Protein AF-A0A6P0TY19-F1 (afdb_monomer)

Nearest PDB structures (foldseek):
  8c5v-assembly1_I  TM=3.835E-01  e=1.150E-01  Escherichia coli

Foldseek 3Di:
DPPPCVVQQWDDFFWDDDDDLFAIKGWTWGFDDDPVGGPDIDIDIDGPAQVVQLVVCVVVVWWKWKDWDQFTSHTVDPDDRNDGFDADDAPDAFDWGDDPNFIWRWHWDWGDHPVRTIIIMIITDGCPVVVVVVVVVVVVVVVVVVVVVVVVVVVVVVVVVVVVVVVVLVVLVVVLVVCVVVVNLVRADDLPDPDPSSVVSVVVNVVSVVVVVVVVVVVVVVVVVVVVVVVVVVVVVVVVVVVVVVVVVVVVVVVVVVVVVVVVVVVVVVVLLVVLVVVVVVCVVVCVVFDDPLLSVVLVVLLVLLQVQPDDDDPVRLVVQLVQQLVVCVVLPQPPSNVLSNLSSLSVPNYDPPSLSVLSPDPCSVVSSVNSSSNSVD

Mean predicted aligned error: 18.03 Å

Structure (mmCIF, N/CA/C/O backbone):
data_AF-A0A6P0TY19-F1
#
_entry.id   AF-A0A6P0TY19-F1
#
loop_
_atom_site.group_PDB
_atom_site.id
_atom_site.type_symbol
_atom_site.label_atom_id
_atom_site.label_alt_id
_atom_site.label_comp_id
_atom_site.label_asym_id
_atom_site.label_entity_id
_atom_site.label_seq_id
_atom_site.pdbx_PDB_ins_code
_atom_site.Cartn_x
_atom_site.Cartn_y
_atom_site.Cartn_z
_atom_site.occupancy
_atom_site.B_iso_or_equiv
_atom_site.auth_seq_id
_atom_site.auth_comp_id
_atom_site.auth_asym_id
_atom_site.auth_atom_id
_atom_site.pdbx_PDB_model_num
ATOM 1 N N . MET A 1 1 ? 65.146 12.531 -54.424 1.00 33.34 1 MET A N 1
ATOM 2 C CA . MET A 1 1 ? 65.726 11.256 -54.902 1.00 33.34 1 MET A CA 1
ATOM 3 C C . MET A 1 1 ? 66.379 11.463 -56.278 1.00 33.34 1 MET A C 1
ATOM 5 O O . MET A 1 1 ? 66.016 10.803 -57.234 1.00 33.34 1 MET A O 1
ATOM 9 N N . ILE A 1 2 ? 67.299 12.432 -56.400 1.00 31.00 2 ILE A N 1
ATOM 10 C CA . ILE A 1 2 ? 68.031 12.728 -57.656 1.00 31.00 2 ILE A CA 1
ATOM 11 C C . ILE A 1 2 ? 69.558 12.778 -57.409 1.00 31.00 2 ILE A C 1
ATOM 13 O O . ILE A 1 2 ? 70.346 12.717 -58.341 1.00 31.00 2 ILE A O 1
ATOM 17 N N . ALA A 1 3 ? 70.016 12.766 -56.150 1.00 31.23 3 ALA A N 1
ATOM 18 C CA . ALA A 1 3 ? 71.435 12.931 -55.822 1.00 31.23 3 ALA A CA 1
ATOM 19 C C . ALA A 1 3 ? 72.270 11.629 -55.769 1.00 31.23 3 ALA A C 1
ATOM 21 O O . ALA A 1 3 ? 73.484 11.720 -55.644 1.00 31.23 3 ALA A O 1
ATOM 22 N N . SER A 1 4 ? 71.682 10.429 -55.895 1.00 34.06 4 SER A N 1
ATOM 23 C CA . SER A 1 4 ? 72.450 9.161 -55.893 1.00 34.06 4 SER A CA 1
ATOM 24 C C . SER A 1 4 ? 72.599 8.499 -57.269 1.00 34.06 4 SER A C 1
ATOM 26 O O . SER A 1 4 ? 73.212 7.443 -57.369 1.00 34.06 4 SER A O 1
ATOM 28 N N . ILE A 1 5 ? 72.060 9.097 -58.339 1.00 39.50 5 ILE A N 1
ATOM 29 C CA . ILE A 1 5 ? 72.122 8.526 -59.703 1.00 39.50 5 ILE A CA 1
ATOM 30 C C . ILE A 1 5 ? 73.419 8.948 -60.431 1.00 39.50 5 ILE A C 1
ATOM 32 O O . ILE A 1 5 ? 73.899 8.256 -61.327 1.00 39.50 5 ILE A O 1
ATOM 36 N N . SER A 1 6 ? 74.073 10.016 -59.960 1.00 37.09 6 SER A N 1
ATOM 37 C CA . SER A 1 6 ? 75.289 10.603 -60.547 1.00 37.09 6 SER A CA 1
ATOM 38 C C . SER A 1 6 ? 76.518 9.669 -60.577 1.00 37.09 6 SER A C 1
ATOM 40 O O . SER A 1 6 ? 77.369 9.823 -61.449 1.00 37.09 6 SER A O 1
ATOM 42 N N . GLN A 1 7 ? 76.603 8.645 -59.717 1.00 43.06 7 GLN A N 1
ATOM 43 C CA . GLN A 1 7 ? 77.747 7.713 -59.705 1.00 43.06 7 GLN A CA 1
ATOM 44 C C . GLN A 1 7 ? 77.688 6.587 -60.757 1.00 43.06 7 GLN A C 1
ATOM 46 O O . GLN A 1 7 ? 78.666 5.860 -60.903 1.00 43.06 7 GLN A O 1
ATOM 51 N N . THR A 1 8 ? 76.594 6.444 -61.519 1.00 47.16 8 THR A N 1
ATOM 52 C CA . THR A 1 8 ? 76.423 5.343 -62.503 1.00 47.16 8 THR A CA 1
ATOM 53 C C . THR A 1 8 ? 76.408 5.782 -63.973 1.00 47.16 8 THR A C 1
ATOM 55 O O . THR A 1 8 ? 76.216 4.954 -64.856 1.00 47.16 8 THR A O 1
ATOM 58 N N . GLY A 1 9 ? 76.650 7.066 -64.275 1.00 47.56 9 GLY A N 1
ATOM 59 C CA . GLY A 1 9 ? 76.750 7.556 -65.662 1.00 47.56 9 GLY A CA 1
ATOM 60 C C . GLY A 1 9 ? 75.419 7.679 -66.422 1.00 47.56 9 GLY A C 1
ATOM 61 O O . GLY A 1 9 ? 75.425 7.901 -67.634 1.00 47.56 9 GLY A O 1
ATOM 62 N N . ILE A 1 10 ? 74.286 7.568 -65.723 1.00 51.84 10 ILE A N 1
ATOM 63 C CA . ILE A 1 10 ? 72.950 7.821 -66.272 1.00 51.84 10 ILE A CA 1
ATOM 64 C C . ILE A 1 10 ? 72.644 9.309 -66.080 1.00 51.84 10 ILE A C 1
ATOM 66 O O . ILE A 1 10 ? 72.397 9.764 -64.963 1.00 51.84 10 ILE A O 1
ATOM 70 N N . GLU A 1 11 ? 72.686 10.076 -67.166 1.00 55.44 11 GLU A N 1
ATOM 71 C CA . GLU A 1 11 ? 72.391 11.509 -67.169 1.00 55.44 11 GLU A CA 1
ATOM 72 C C . GLU A 1 11 ? 71.166 11.739 -68.056 1.00 55.44 11 GLU A C 1
ATOM 74 O O . GLU A 1 11 ? 71.243 11.629 -69.272 1.00 55.44 11 GLU A O 1
ATOM 79 N N . ILE A 1 12 ? 70.055 12.111 -67.410 1.00 52.91 12 ILE A N 1
ATOM 80 C CA . ILE A 1 12 ? 68.764 12.518 -67.989 1.00 52.91 12 ILE A CA 1
ATOM 81 C C . ILE A 1 12 ? 67.843 11.339 -68.360 1.00 52.91 12 ILE A C 1
ATOM 83 O O . ILE A 1 12 ? 68.053 10.593 -69.313 1.00 52.91 12 ILE A O 1
ATOM 87 N N . SER A 1 13 ? 66.761 11.206 -67.586 1.00 57.88 13 SER A N 1
ATOM 88 C CA . SER A 1 13 ? 65.555 10.465 -67.975 1.00 57.88 13 SER A CA 1
ATOM 89 C C . SER A 1 13 ? 64.463 11.494 -68.240 1.00 57.88 13 SER A C 1
ATOM 91 O O . SER A 1 13 ? 64.141 12.281 -67.350 1.00 57.88 13 SER A O 1
ATOM 93 N N . GLY A 1 14 ? 63.942 11.527 -69.461 1.00 62.50 14 GLY A N 1
ATOM 94 C CA . GLY A 1 14 ? 62.955 12.510 -69.894 1.00 62.50 14 GLY A CA 1
ATOM 95 C C . GLY A 1 14 ? 61.961 11.890 -70.862 1.00 62.50 14 GLY A C 1
ATOM 96 O O . GLY A 1 14 ? 62.245 10.880 -71.505 1.00 62.50 14 GLY A O 1
ATOM 97 N N . ILE A 1 15 ? 60.773 12.475 -70.949 1.00 65.62 15 ILE A N 1
ATOM 98 C CA . ILE A 1 15 ? 59.807 12.074 -71.967 1.00 65.62 15 ILE A CA 1
ATOM 99 C C . ILE A 1 15 ? 60.193 12.779 -73.268 1.00 65.62 15 ILE A C 1
ATOM 101 O O . ILE A 1 15 ? 60.435 13.984 -73.284 1.00 65.62 15 ILE A O 1
ATOM 105 N N . LEU A 1 16 ? 60.313 11.993 -74.335 1.00 67.69 16 LEU A N 1
ATOM 106 C CA . LEU A 1 16 ? 60.425 12.448 -75.711 1.00 67.69 16 LEU A CA 1
ATOM 107 C C . LEU A 1 16 ? 59.071 12.229 -76.378 1.00 67.69 16 LEU A C 1
ATOM 109 O O . LEU A 1 16 ? 58.579 11.095 -76.462 1.00 67.69 16 LEU A O 1
ATOM 113 N N . LEU A 1 17 ? 58.469 13.311 -76.856 1.00 61.84 17 LEU A N 1
ATOM 114 C CA . LEU A 1 17 ? 57.268 13.236 -77.672 1.00 61.84 17 LEU A CA 1
ATOM 115 C C . LEU A 1 17 ? 57.679 13.028 -79.130 1.00 61.84 17 LEU A C 1
ATOM 117 O O . LEU A 1 17 ? 58.552 13.716 -79.650 1.00 61.84 17 LEU A O 1
ATOM 121 N N . ALA A 1 18 ? 57.065 12.047 -79.785 1.00 61.97 18 ALA A N 1
ATOM 122 C CA . ALA A 1 18 ? 57.305 11.791 -81.196 1.00 61.97 18 ALA A CA 1
ATOM 123 C C . ALA A 1 18 ? 56.467 12.743 -82.069 1.00 61.97 18 ALA A C 1
ATOM 125 O O . ALA A 1 18 ? 55.267 12.930 -81.833 1.00 61.97 18 ALA A O 1
ATOM 126 N N . GLU A 1 19 ? 57.080 13.316 -83.106 1.00 57.00 19 GLU A N 1
ATOM 127 C CA . GLU A 1 19 ? 56.362 14.010 -84.177 1.00 57.00 19 GLU A CA 1
ATOM 128 C C . GLU A 1 19 ? 55.587 12.962 -85.006 1.00 57.00 19 GLU A C 1
ATOM 130 O O . GLU A 1 19 ? 56.155 11.960 -85.431 1.00 57.00 19 GLU A O 1
ATOM 135 N N . ASN A 1 20 ? 54.284 13.180 -85.229 1.00 54.22 20 ASN A N 1
ATOM 136 C CA . ASN A 1 20 ? 53.339 12.319 -85.978 1.00 54.22 20 ASN A CA 1
ATOM 137 C C . ASN A 1 20 ? 52.732 11.097 -85.262 1.00 54.22 20 ASN A C 1
ATOM 139 O O . ASN A 1 20 ? 52.972 9.952 -85.634 1.00 54.22 20 ASN A O 1
ATOM 143 N N . SER A 1 21 ? 51.791 11.345 -84.341 1.00 56.91 21 SER A N 1
ATOM 144 C CA . SER A 1 21 ? 50.815 10.362 -83.807 1.00 56.91 21 SER A CA 1
ATOM 145 C C . SER A 1 21 ? 51.386 9.107 -83.125 1.00 56.91 21 SER A C 1
ATOM 147 O O . SER A 1 21 ? 50.616 8.249 -82.696 1.00 56.91 21 SER A O 1
ATOM 149 N N . ALA A 1 22 ? 52.706 8.991 -83.007 1.00 66.06 22 ALA A N 1
ATOM 150 C CA . ALA A 1 22 ? 53.364 7.909 -82.300 1.00 66.06 22 ALA A CA 1
ATOM 151 C C . ALA A 1 22 ? 53.218 8.085 -80.774 1.00 66.06 22 ALA A C 1
ATOM 153 O O . ALA A 1 22 ? 53.089 9.214 -80.285 1.00 66.06 22 ALA A O 1
ATOM 154 N N . PRO A 1 23 ? 53.194 6.976 -80.012 1.00 70.75 23 PRO A N 1
ATOM 155 C CA . PRO A 1 23 ? 53.046 7.027 -78.564 1.00 70.75 23 PRO A CA 1
ATOM 156 C C . PRO A 1 23 ? 54.210 7.806 -77.928 1.00 70.75 23 PRO A C 1
ATOM 158 O O . PRO A 1 23 ? 55.349 7.673 -78.381 1.00 70.75 23 PRO A O 1
ATOM 161 N N . PRO A 1 24 ? 53.951 8.608 -76.880 1.00 77.00 24 PRO A N 1
ATOM 162 C CA . PRO A 1 24 ? 55.005 9.310 -76.156 1.00 77.00 24 PRO A CA 1
ATOM 163 C C . PRO A 1 24 ? 56.025 8.308 -75.608 1.00 77.00 24 PRO A C 1
ATOM 165 O O . PRO A 1 24 ? 55.641 7.273 -75.075 1.00 77.00 24 PRO A O 1
ATOM 168 N N . THR A 1 25 ? 57.320 8.590 -75.730 1.00 80.12 25 THR A N 1
ATOM 169 C CA . THR A 1 25 ? 58.383 7.658 -75.324 1.00 80.12 25 THR A CA 1
ATOM 170 C C . THR A 1 25 ? 59.125 8.177 -74.104 1.00 80.12 25 THR A C 1
ATOM 172 O O . THR A 1 25 ? 59.618 9.299 -74.099 1.00 80.12 25 THR A O 1
ATOM 175 N N . LEU A 1 26 ? 59.236 7.362 -73.059 1.00 77.81 26 LEU A N 1
ATOM 176 C CA . LEU A 1 26 ? 60.156 7.635 -71.964 1.00 77.81 26 LEU A CA 1
ATOM 177 C C . LEU A 1 26 ? 61.553 7.220 -72.414 1.00 77.81 26 LEU A C 1
ATOM 179 O O . LEU A 1 26 ? 61.800 6.028 -72.593 1.00 77.81 26 LEU A O 1
ATOM 183 N N . ALA A 1 27 ? 62.448 8.186 -72.597 1.00 76.38 27 ALA A N 1
ATOM 184 C CA . ALA A 1 27 ? 63.816 7.938 -73.015 1.00 76.38 27 ALA A CA 1
ATOM 185 C C . ALA A 1 27 ? 64.795 8.147 -71.859 1.00 76.38 27 ALA A C 1
ATOM 187 O O . ALA A 1 27 ? 64.703 9.103 -71.085 1.00 76.38 27 ALA A O 1
ATOM 188 N N . SER A 1 28 ? 65.752 7.235 -71.756 1.00 73.31 28 SER A N 1
ATOM 189 C CA . SER A 1 28 ? 66.886 7.322 -70.851 1.00 73.31 28 SER A CA 1
ATOM 190 C C . SER A 1 28 ? 68.166 7.387 -71.669 1.00 73.31 28 SER A C 1
ATOM 192 O O . SER A 1 28 ? 68.400 6.545 -72.545 1.00 73.31 28 SER A O 1
ATOM 194 N N . PHE A 1 29 ? 68.980 8.397 -71.374 1.00 73.50 29 PHE A N 1
ATOM 195 C CA . PHE A 1 29 ? 70.268 8.615 -72.008 1.00 73.50 29 PHE A CA 1
ATOM 196 C C . PHE A 1 29 ? 71.370 8.127 -71.066 1.00 73.50 29 PHE A C 1
ATOM 198 O O . PHE A 1 29 ? 71.550 8.627 -69.955 1.00 73.50 29 PHE A O 1
ATOM 205 N N . ILE A 1 30 ? 72.114 7.118 -71.507 1.00 77.19 30 ILE A N 1
ATOM 206 C CA . ILE A 1 30 ? 73.221 6.546 -70.745 1.00 77.19 30 ILE A CA 1
ATOM 207 C C . ILE A 1 30 ? 74.512 6.922 -71.461 1.00 77.19 30 ILE A C 1
ATOM 209 O O . ILE A 1 30 ? 74.769 6.484 -72.584 1.00 77.19 30 ILE A O 1
ATOM 213 N N . SER A 1 31 ? 75.322 7.763 -70.821 1.00 71.69 31 SER A N 1
ATOM 214 C CA . SER A 1 31 ? 76.602 8.192 -71.381 1.00 71.69 31 SER A CA 1
ATOM 215 C C . SER A 1 31 ? 77.639 7.086 -71.202 1.00 71.69 31 SER A C 1
ATOM 217 O O . SER A 1 31 ? 77.986 6.728 -70.078 1.00 71.69 31 SER A O 1
ATOM 219 N N . ILE A 1 32 ? 78.175 6.569 -72.306 1.00 75.44 32 ILE A N 1
ATOM 220 C CA . ILE A 1 32 ? 79.251 5.575 -72.298 1.00 75.44 32 ILE A CA 1
ATOM 221 C C . ILE A 1 32 ? 80.578 6.333 -72.184 1.00 75.44 32 ILE A C 1
ATOM 223 O O . ILE A 1 32 ? 80.993 7.024 -73.118 1.00 75.44 32 ILE A O 1
ATOM 227 N N . LYS A 1 33 ? 81.230 6.243 -71.020 1.00 72.31 33 LYS A N 1
ATOM 228 C CA . LYS A 1 33 ? 82.456 6.990 -70.689 1.00 72.31 33 LYS A CA 1
ATOM 229 C C . LYS A 1 33 ? 83.680 6.060 -70.698 1.00 72.31 33 LYS A C 1
ATOM 231 O O . LYS A 1 33 ? 83.613 4.941 -70.200 1.00 72.31 33 LYS A O 1
ATOM 236 N N . SER A 1 34 ? 84.789 6.534 -71.262 1.00 71.00 34 SER A N 1
ATOM 237 C CA . SER A 1 34 ? 86.148 6.008 -71.062 1.00 71.00 34 SER A CA 1
ATOM 238 C C . SER A 1 34 ? 86.860 6.829 -69.977 1.00 71.00 34 SER A C 1
ATOM 240 O O . SER A 1 34 ? 86.354 7.883 -69.588 1.00 71.00 34 SER A O 1
ATOM 242 N N . SER A 1 35 ? 88.037 6.396 -69.510 1.00 69.12 35 SER A N 1
ATOM 243 C CA . SER A 1 35 ? 88.810 7.063 -68.445 1.00 69.12 35 SER A CA 1
ATOM 244 C C . SER A 1 35 ? 89.141 8.534 -68.730 1.00 69.12 35 SER A C 1
ATOM 246 O O . SER A 1 35 ? 89.385 9.281 -67.789 1.00 69.12 35 SER A O 1
ATOM 248 N N . GLU A 1 36 ? 89.105 8.965 -69.997 1.00 69.62 36 GLU A N 1
ATOM 249 C CA . GLU A 1 36 ? 89.448 10.337 -70.404 1.00 69.62 36 GLU A CA 1
ATOM 250 C C . GLU A 1 36 ? 88.376 11.059 -71.252 1.00 69.62 36 GLU A C 1
ATOM 252 O O . GLU A 1 36 ? 88.496 12.262 -71.481 1.00 69.62 36 GLU A O 1
ATOM 257 N N . LYS A 1 37 ? 87.312 10.382 -71.732 1.00 65.06 37 LYS A N 1
ATOM 258 C CA . LYS A 1 37 ? 86.288 11.016 -72.600 1.00 65.06 37 LYS A CA 1
ATOM 259 C C . LYS A 1 37 ? 84.965 10.239 -72.682 1.00 65.06 37 LYS A C 1
ATOM 261 O O . LYS A 1 37 ? 84.946 9.019 -72.551 1.00 65.06 37 LYS A O 1
ATOM 266 N N . ILE A 1 38 ? 83.861 10.932 -72.984 1.00 73.75 38 ILE A N 1
ATOM 267 C CA . ILE A 1 38 ? 82.590 10.319 -7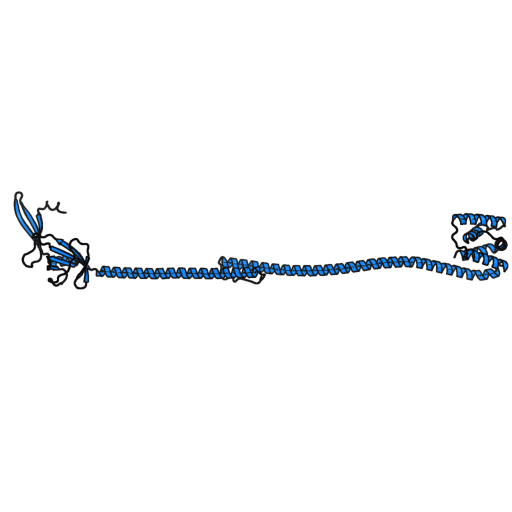3.415 1.00 73.75 38 ILE A CA 1
ATOM 268 C C . ILE A 1 38 ? 82.762 9.755 -74.836 1.00 73.75 38 ILE A C 1
ATOM 270 O O . ILE A 1 38 ? 83.101 10.497 -75.759 1.00 73.75 38 ILE A O 1
ATOM 274 N N . LEU A 1 39 ? 82.546 8.448 -75.003 1.00 75.44 39 LEU A N 1
ATOM 275 C CA . LEU A 1 39 ? 82.669 7.736 -76.281 1.00 75.44 39 LEU A CA 1
ATOM 276 C C . LEU A 1 39 ? 81.369 7.760 -77.097 1.00 75.44 39 LEU A C 1
ATOM 278 O O . LEU A 1 39 ? 81.415 7.713 -78.322 1.00 75.44 39 LEU A O 1
ATOM 282 N N . GLY A 1 40 ? 80.217 7.841 -76.431 1.00 74.31 40 GLY A N 1
ATOM 283 C CA . GLY A 1 40 ? 78.907 7.892 -77.074 1.00 74.31 40 GLY A CA 1
ATOM 284 C C . GLY A 1 40 ? 77.766 7.856 -76.063 1.00 74.31 40 GLY A C 1
ATOM 285 O O . GLY A 1 40 ? 77.998 7.796 -74.854 1.00 74.31 40 GLY A O 1
ATOM 286 N N . THR A 1 41 ? 76.531 7.868 -76.558 1.00 75.94 41 THR A N 1
ATOM 287 C CA . THR A 1 41 ? 75.320 7.818 -75.730 1.00 75.94 41 THR A CA 1
ATOM 288 C C . THR A 1 41 ? 74.445 6.655 -76.177 1.00 75.94 41 THR A C 1
ATOM 290 O O . THR A 1 41 ? 74.077 6.567 -77.346 1.00 75.94 41 THR A O 1
ATOM 293 N N . LEU A 1 42 ? 74.105 5.765 -75.246 1.00 76.44 42 LEU A N 1
ATOM 294 C CA . LEU A 1 42 ? 73.079 4.751 -75.447 1.00 76.44 42 LEU A CA 1
ATOM 295 C C . LEU A 1 42 ? 71.724 5.364 -75.099 1.00 76.44 42 LEU A C 1
ATOM 297 O O . LEU A 1 42 ? 71.509 5.798 -73.968 1.00 76.44 42 LEU A O 1
ATOM 301 N N . ILE A 1 43 ? 70.816 5.386 -76.071 1.00 74.00 43 ILE A N 1
ATOM 302 C CA . ILE A 1 43 ? 69.437 5.823 -75.868 1.00 74.00 43 ILE A CA 1
ATOM 303 C C . ILE A 1 43 ? 68.586 4.570 -75.721 1.00 74.00 43 ILE A C 1
ATOM 305 O O . ILE A 1 43 ? 68.485 3.768 -76.647 1.00 74.00 43 ILE A O 1
ATOM 309 N N . THR A 1 44 ? 67.977 4.398 -74.554 1.00 76.06 44 THR A N 1
ATOM 310 C CA . THR A 1 44 ? 66.938 3.383 -74.348 1.00 76.06 44 THR A CA 1
ATOM 311 C C . THR A 1 44 ? 65.601 4.093 -74.228 1.00 76.06 44 THR A C 1
ATOM 313 O O . THR A 1 44 ? 65.515 5.115 -73.553 1.00 76.06 44 THR A O 1
ATOM 316 N N . ALA A 1 45 ? 64.569 3.599 -74.908 1.00 75.25 45 ALA A N 1
ATOM 317 C CA . ALA A 1 45 ? 63.257 4.230 -74.900 1.00 75.25 45 ALA A CA 1
ATOM 318 C C . ALA A 1 45 ? 62.148 3.195 -74.715 1.00 75.25 45 ALA A C 1
ATOM 320 O O . ALA A 1 45 ? 62.194 2.111 -75.295 1.00 75.25 45 ALA A O 1
ATOM 321 N N . VAL A 1 46 ? 61.142 3.549 -73.918 1.00 81.94 46 VAL A N 1
ATOM 322 C CA . VAL A 1 46 ? 59.924 2.758 -73.726 1.00 81.94 46 VAL A CA 1
ATOM 323 C C . VAL A 1 46 ? 58.735 3.597 -74.172 1.00 81.94 46 VAL A C 1
ATOM 325 O O . VAL A 1 46 ? 58.532 4.703 -73.674 1.00 81.94 46 VAL A O 1
ATOM 328 N N . ALA A 1 47 ? 57.944 3.080 -75.110 1.00 84.12 47 ALA A N 1
ATOM 329 C CA . ALA A 1 47 ? 56.713 3.730 -75.542 1.00 84.12 47 ALA A CA 1
ATOM 330 C C . ALA A 1 47 ? 55.638 3.644 -74.448 1.00 84.12 47 ALA A C 1
ATOM 332 O O . ALA A 1 47 ? 55.344 2.571 -73.926 1.00 84.12 47 ALA A O 1
ATOM 333 N N . ILE A 1 48 ? 55.033 4.782 -74.122 1.00 85.75 48 ILE A N 1
ATOM 334 C CA . ILE A 1 48 ? 53.855 4.900 -73.265 1.00 85.75 48 ILE A CA 1
ATOM 335 C C . ILE A 1 48 ? 52.631 4.734 -74.167 1.00 85.75 48 ILE A C 1
ATOM 337 O O . ILE A 1 48 ? 51.989 5.698 -74.582 1.00 85.75 48 ILE A O 1
ATOM 341 N N . ASP A 1 49 ? 52.359 3.483 -74.523 1.00 87.62 49 ASP A N 1
ATOM 342 C CA . ASP A 1 49 ? 51.243 3.078 -75.370 1.00 87.62 49 ASP A CA 1
ATOM 343 C C . ASP A 1 49 ? 50.146 2.347 -74.572 1.00 87.62 49 ASP A C 1
ATOM 345 O O . ASP A 1 49 ? 50.232 2.151 -73.352 1.00 87.62 49 ASP A O 1
ATOM 349 N N . ASP A 1 50 ? 49.086 1.926 -75.268 1.00 89.94 50 ASP A N 1
ATOM 350 C CA . ASP A 1 50 ? 47.991 1.154 -74.668 1.00 89.94 50 ASP A CA 1
ATOM 351 C C . ASP A 1 50 ? 48.503 -0.145 -74.007 1.00 89.94 50 ASP A C 1
ATOM 353 O O . ASP A 1 50 ? 47.905 -0.626 -73.042 1.00 89.94 50 ASP A O 1
ATOM 357 N N . GLY A 1 51 ? 49.596 -0.730 -74.513 1.00 89.44 51 GLY A N 1
ATOM 358 C CA . GLY A 1 51 ? 50.205 -1.960 -74.009 1.00 89.44 51 GLY A CA 1
ATOM 359 C C . GLY A 1 51 ? 50.879 -1.761 -72.654 1.00 89.44 51 GLY A C 1
ATOM 360 O O . GLY A 1 51 ? 50.559 -2.481 -71.703 1.00 89.44 51 GLY A O 1
ATOM 361 N N . LEU A 1 52 ? 51.743 -0.750 -72.537 1.00 87.88 52 LEU A N 1
ATOM 362 C CA . LEU A 1 52 ? 52.400 -0.394 -71.279 1.00 87.88 52 LEU A CA 1
ATOM 363 C C . LEU A 1 52 ? 51.368 -0.028 -70.208 1.00 87.88 52 LEU A C 1
ATOM 365 O O . LEU A 1 52 ? 51.417 -0.542 -69.089 1.00 87.88 52 LEU A O 1
ATOM 369 N N . LEU A 1 53 ? 50.381 0.810 -70.545 1.00 90.00 53 LEU A N 1
ATOM 370 C CA . LEU A 1 53 ? 49.354 1.193 -69.576 1.00 90.00 53 LEU A CA 1
ATOM 371 C C . LEU A 1 53 ? 48.513 -0.011 -69.120 1.00 90.00 53 LEU A C 1
ATOM 373 O O . LEU A 1 53 ? 48.144 -0.090 -67.947 1.00 90.00 53 LEU A O 1
ATOM 377 N N . LYS A 1 54 ? 48.229 -0.981 -70.003 1.00 90.62 54 LYS A N 1
ATOM 378 C CA . LYS A 1 54 ? 47.538 -2.229 -69.626 1.00 90.62 54 LYS A CA 1
ATOM 379 C C . LYS A 1 54 ? 48.361 -3.075 -68.655 1.00 90.62 54 LYS A C 1
ATOM 381 O O . LYS A 1 54 ? 47.776 -3.624 -67.722 1.00 90.62 54 LYS A O 1
ATOM 386 N N . GLN A 1 55 ? 49.684 -3.148 -68.822 1.00 89.81 55 GLN A N 1
ATOM 387 C CA . GLN A 1 55 ? 50.563 -3.826 -67.859 1.00 89.81 55 GLN A CA 1
ATOM 388 C C . GLN A 1 55 ? 50.496 -3.156 -66.480 1.00 89.81 55 GLN A C 1
ATOM 390 O O . GLN A 1 55 ? 50.300 -3.837 -65.473 1.00 89.81 55 GLN A O 1
ATOM 395 N N . ILE A 1 56 ? 50.553 -1.820 -66.428 1.00 88.31 56 ILE A N 1
ATOM 396 C CA . ILE A 1 56 ? 50.451 -1.068 -65.166 1.00 88.31 56 ILE A CA 1
ATOM 397 C C . ILE A 1 56 ? 49.064 -1.250 -64.529 1.00 88.31 56 ILE A C 1
ATOM 399 O O . ILE A 1 56 ? 48.959 -1.442 -63.314 1.00 88.31 56 ILE A O 1
ATOM 403 N N . ARG A 1 57 ? 47.986 -1.254 -65.323 1.00 89.12 57 ARG A N 1
ATOM 404 C CA . ARG A 1 57 ? 46.634 -1.572 -64.835 1.00 89.12 57 ARG A CA 1
ATOM 405 C C . ARG A 1 57 ? 46.544 -2.986 -64.265 1.00 89.12 57 ARG A C 1
ATOM 407 O O . ARG A 1 57 ? 45.858 -3.167 -63.267 1.00 89.12 57 ARG A O 1
ATOM 414 N N . GLY A 1 58 ? 47.232 -3.968 -64.848 1.00 88.12 58 GLY A N 1
ATOM 415 C CA . GLY A 1 58 ? 47.295 -5.331 -64.307 1.00 88.12 58 GLY A CA 1
ATOM 416 C C . GLY A 1 58 ? 47.873 -5.389 -62.889 1.00 88.12 58 GLY A C 1
ATOM 417 O O . GLY A 1 58 ? 47.418 -6.188 -62.077 1.00 88.12 58 GLY A O 1
ATOM 418 N N . LEU A 1 59 ? 48.818 -4.498 -62.570 1.00 88.81 59 LEU A N 1
ATOM 419 C CA . LEU A 1 59 ? 49.440 -4.401 -61.245 1.00 88.81 59 LEU A CA 1
ATOM 420 C C . LEU A 1 59 ? 48.636 -3.544 -60.257 1.00 88.81 59 LEU A C 1
ATOM 422 O O . LEU A 1 59 ? 48.590 -3.841 -59.068 1.00 88.81 59 LEU A O 1
ATOM 426 N N . THR A 1 60 ? 48.019 -2.462 -60.733 1.00 86.81 60 THR A N 1
ATOM 427 C CA . THR A 1 60 ? 47.400 -1.437 -59.869 1.00 86.81 60 THR A CA 1
ATOM 428 C C . THR A 1 60 ? 45.879 -1.529 -59.794 1.00 86.81 60 THR A C 1
ATOM 430 O O . THR A 1 60 ? 45.268 -0.906 -58.928 1.00 86.81 60 THR A O 1
ATOM 433 N N . SER A 1 61 ? 45.245 -2.263 -60.714 1.00 86.44 61 SER A N 1
ATOM 434 C CA . SER A 1 61 ? 43.795 -2.252 -60.964 1.00 86.44 61 SER A CA 1
ATOM 435 C C . SER A 1 61 ? 43.207 -0.856 -61.233 1.00 86.44 61 SER A C 1
ATOM 437 O O . SER A 1 61 ? 41.988 -0.684 -61.239 1.00 86.44 61 SER A O 1
ATOM 439 N N . MET A 1 62 ? 44.053 0.147 -61.488 1.00 89.94 62 MET A N 1
ATOM 440 C CA . MET A 1 62 ? 43.632 1.503 -61.823 1.00 89.94 62 MET A CA 1
ATOM 441 C C . MET A 1 62 ? 43.460 1.631 -63.328 1.00 89.94 62 MET A C 1
ATOM 443 O O . MET A 1 62 ? 44.234 1.096 -64.123 1.00 89.94 62 MET A O 1
ATOM 447 N N . VAL A 1 63 ? 42.428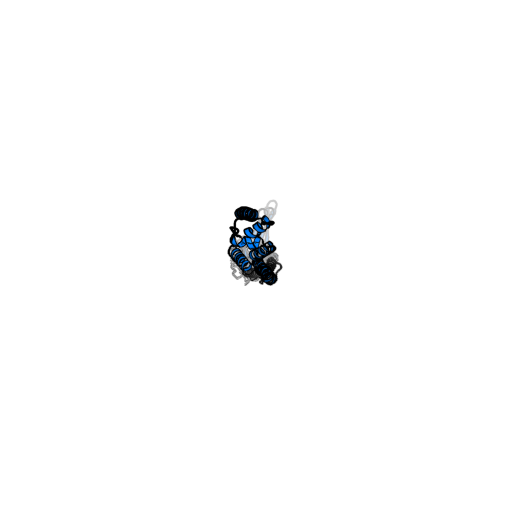 2.359 -63.726 1.00 90.94 63 VAL A N 1
ATOM 448 C CA . VAL A 1 63 ? 42.286 2.784 -65.109 1.00 90.94 63 VAL A CA 1
ATOM 449 C C . VAL A 1 63 ? 43.246 3.950 -65.336 1.00 90.94 63 VAL A C 1
ATOM 451 O O . VAL A 1 63 ? 43.297 4.884 -64.545 1.00 90.94 63 VAL A O 1
ATOM 454 N N . LEU A 1 64 ? 44.019 3.879 -66.411 1.00 91.50 64 LEU A N 1
ATOM 455 C CA . LEU A 1 64 ? 44.984 4.898 -66.813 1.00 91.50 64 LEU A CA 1
ATOM 456 C C . LEU A 1 64 ? 44.606 5.442 -68.186 1.00 91.50 64 LEU A C 1
ATOM 458 O O . LEU A 1 64 ? 44.292 4.655 -69.089 1.00 91.50 64 LEU A O 1
ATOM 462 N N . ILE A 1 65 ? 44.654 6.764 -68.321 1.00 90.69 65 ILE A N 1
ATOM 463 C CA . ILE A 1 65 ? 44.461 7.486 -69.580 1.00 90.69 65 ILE A CA 1
ATOM 464 C C . ILE A 1 65 ? 45.589 8.509 -69.700 1.00 90.69 65 ILE A C 1
ATOM 466 O O . ILE A 1 65 ? 45.675 9.433 -68.895 1.00 90.69 65 ILE A O 1
ATOM 470 N N . ALA A 1 66 ? 46.461 8.328 -70.686 1.00 89.00 66 ALA A N 1
ATOM 471 C CA . ALA A 1 66 ? 47.487 9.288 -71.053 1.00 89.00 66 ALA A CA 1
ATOM 472 C C . ALA A 1 66 ? 46.954 10.208 -72.155 1.00 89.00 66 ALA A C 1
ATOM 474 O O . ALA A 1 66 ? 46.385 9.750 -73.149 1.00 89.00 66 ALA A O 1
ATOM 475 N N . TYR A 1 67 ? 47.127 11.509 -71.971 1.00 86.94 67 TYR A N 1
ATOM 476 C CA . TYR A 1 67 ? 46.656 12.524 -72.898 1.00 86.94 67 TYR A CA 1
ATOM 477 C C . TYR A 1 67 ? 47.616 13.711 -72.945 1.00 86.94 67 TYR A C 1
ATOM 479 O O . TYR A 1 67 ? 48.436 13.928 -72.047 1.00 86.94 67 TYR A O 1
ATOM 487 N N . ARG A 1 68 ? 47.525 14.463 -74.036 1.00 81.25 68 ARG A N 1
ATOM 488 C CA . ARG A 1 68 ? 48.352 15.630 -74.325 1.00 81.25 68 ARG A CA 1
ATOM 489 C C . ARG A 1 68 ? 47.492 16.693 -74.988 1.00 81.25 68 ARG A C 1
ATOM 491 O O . ARG A 1 68 ? 46.809 16.393 -75.969 1.00 81.25 68 ARG A O 1
ATOM 498 N N . GLY A 1 69 ? 47.520 17.911 -74.447 1.00 78.88 69 GLY A N 1
ATOM 499 C CA . GLY A 1 69 ? 46.509 18.917 -74.774 1.00 78.88 69 GLY A CA 1
ATOM 500 C C . GLY A 1 69 ? 45.115 18.306 -74.612 1.00 78.88 69 GLY A C 1
ATOM 501 O O . GLY A 1 69 ? 44.813 17.742 -73.562 1.00 78.88 69 GLY A O 1
ATOM 502 N N . ASP A 1 70 ? 44.348 18.304 -75.698 1.00 76.50 70 ASP A N 1
ATOM 503 C CA . ASP A 1 70 ? 42.982 17.771 -75.752 1.00 76.50 70 ASP A CA 1
ATOM 504 C C . ASP A 1 70 ? 42.879 16.368 -76.383 1.00 76.50 70 ASP A C 1
ATOM 506 O O . ASP A 1 70 ? 41.790 15.905 -76.719 1.00 76.50 70 ASP A O 1
ATOM 510 N N . ARG A 1 71 ? 44.006 15.670 -76.595 1.00 77.88 71 ARG A N 1
ATOM 511 C CA . ARG A 1 71 ? 44.038 14.382 -77.311 1.00 77.88 71 ARG A CA 1
ATOM 512 C C . ARG A 1 71 ? 44.538 13.242 -76.437 1.00 77.88 71 ARG A C 1
ATOM 514 O O . ARG A 1 71 ? 45.598 13.332 -75.821 1.00 77.88 71 ARG A O 1
ATOM 521 N N . VAL A 1 72 ? 43.816 12.124 -76.459 1.00 85.75 72 VAL A N 1
ATOM 522 C CA . VAL A 1 72 ? 44.210 10.882 -75.779 1.00 85.75 72 VAL A CA 1
ATOM 523 C C . VAL A 1 72 ? 45.276 10.163 -76.605 1.00 85.75 72 VAL A C 1
ATOM 525 O O . VAL A 1 72 ? 45.046 9.820 -77.765 1.00 85.75 72 VAL A O 1
ATOM 528 N N . THR A 1 73 ? 46.443 9.923 -76.009 1.00 84.75 73 THR A N 1
ATOM 529 C CA . THR A 1 73 ? 47.586 9.261 -76.658 1.00 84.75 73 THR A CA 1
ATOM 530 C C . THR A 1 73 ? 47.637 7.769 -76.347 1.00 84.75 73 THR A C 1
ATOM 532 O O . THR A 1 73 ? 47.955 6.979 -77.233 1.00 84.75 73 THR A O 1
ATOM 535 N N . ALA A 1 74 ? 47.258 7.370 -75.131 1.00 87.69 74 ALA A N 1
ATOM 536 C CA . ALA A 1 74 ? 47.129 5.972 -74.738 1.00 87.69 74 ALA A CA 1
ATOM 537 C C . ALA A 1 74 ? 46.053 5.795 -73.658 1.00 87.69 74 ALA A C 1
ATOM 539 O O . ALA A 1 74 ? 45.842 6.670 -72.821 1.00 87.69 74 ALA A O 1
ATOM 540 N N . SER A 1 75 ? 45.360 4.660 -73.643 1.00 88.81 75 SER A N 1
ATOM 541 C CA . SER A 1 75 ? 44.301 4.378 -72.677 1.00 88.81 75 SER A CA 1
ATOM 542 C C . SER A 1 75 ? 44.167 2.889 -72.380 1.00 88.81 75 SER A C 1
ATOM 544 O O . SER A 1 75 ? 44.256 2.017 -73.242 1.00 88.81 75 SER A O 1
ATOM 546 N N . THR A 1 76 ? 43.868 2.593 -71.120 1.00 89.31 76 THR A N 1
ATOM 547 C CA . THR A 1 76 ? 43.481 1.243 -70.679 1.00 89.31 76 THR A CA 1
ATOM 548 C C . THR A 1 76 ? 41.994 0.951 -70.858 1.00 89.31 76 THR A C 1
ATOM 550 O O . THR A 1 76 ? 41.570 -0.192 -70.664 1.00 89.31 76 THR A O 1
ATOM 553 N N . LEU A 1 77 ? 41.197 1.965 -71.192 1.00 84.88 77 LEU A N 1
ATOM 554 C CA . LEU A 1 77 ? 39.803 1.828 -71.595 1.00 84.88 77 LEU A CA 1
ATOM 555 C C . LEU A 1 77 ? 39.708 1.884 -73.119 1.00 84.88 77 LEU A C 1
ATOM 557 O O . LEU A 1 77 ? 40.353 2.712 -73.761 1.00 84.88 77 LEU A O 1
ATOM 561 N N . SER A 1 78 ? 38.853 1.036 -73.685 1.00 76.38 78 SER A N 1
ATOM 562 C CA . SER A 1 78 ? 38.452 1.116 -75.088 1.00 76.38 78 SER A CA 1
ATOM 563 C C . SER A 1 78 ? 37.536 2.325 -75.266 1.00 76.38 78 SER A C 1
ATOM 565 O O . SER A 1 78 ? 36.327 2.216 -75.077 1.00 76.38 78 SER A O 1
ATOM 567 N N . LEU A 1 79 ? 38.126 3.485 -75.542 1.00 69.88 79 LEU A N 1
ATOM 568 C CA . LEU A 1 79 ? 37.415 4.748 -75.715 1.00 69.88 79 LEU A CA 1
ATOM 569 C C . LEU A 1 79 ? 37.711 5.341 -77.090 1.00 69.88 79 LEU A C 1
ATOM 571 O O . LEU A 1 79 ? 38.736 5.029 -77.702 1.00 69.88 79 LEU A O 1
ATOM 575 N N . ASP A 1 80 ? 36.827 6.223 -77.545 1.00 68.12 80 ASP A N 1
ATOM 576 C CA . ASP A 1 80 ? 37.096 7.045 -78.715 1.00 68.12 80 ASP A CA 1
ATOM 577 C C . ASP A 1 80 ? 38.198 8.066 -78.377 1.00 68.12 80 ASP A C 1
ATOM 579 O O . ASP A 1 80 ? 38.063 8.851 -77.436 1.00 68.12 80 ASP A O 1
ATOM 583 N N . ARG A 1 81 ? 39.315 8.044 -79.120 1.00 65.69 81 ARG A N 1
ATOM 584 C CA . ARG A 1 81 ? 40.491 8.904 -78.857 1.00 65.69 81 ARG A CA 1
ATOM 585 C C . ARG A 1 81 ? 40.223 10.388 -79.146 1.00 65.69 81 ARG A C 1
ATOM 587 O O . ARG A 1 81 ? 41.075 11.223 -78.843 1.00 65.69 81 ARG A O 1
ATOM 594 N N . TYR A 1 82 ? 39.065 10.697 -79.731 1.00 59.19 82 TYR A N 1
ATOM 595 C CA . TYR A 1 82 ? 38.612 12.048 -80.062 1.00 59.19 82 TYR A CA 1
ATOM 596 C C . TYR A 1 82 ? 37.587 12.615 -79.070 1.00 59.19 82 TYR A C 1
ATOM 598 O O . TYR A 1 82 ? 37.162 13.758 -79.228 1.00 59.19 82 TYR A O 1
ATOM 606 N N . GLN A 1 83 ? 37.177 11.847 -78.055 1.00 66.62 83 GLN A N 1
ATOM 607 C CA . GLN A 1 83 ? 36.216 12.323 -77.067 1.00 66.62 83 GLN A CA 1
ATOM 608 C C . GLN A 1 83 ? 36.907 13.206 -76.018 1.00 66.62 83 GLN A C 1
ATOM 610 O O . GLN A 1 83 ? 37.833 12.773 -75.333 1.00 66.62 83 GLN A O 1
ATOM 615 N N . LEU A 1 84 ? 36.436 14.447 -75.890 1.00 62.31 84 LEU A N 1
ATOM 616 C CA . LEU A 1 84 ? 36.926 15.405 -74.903 1.00 62.31 84 LEU A CA 1
ATOM 617 C C . LEU A 1 84 ? 36.330 15.064 -73.525 1.00 62.31 84 LEU A C 1
ATOM 619 O O . LEU A 1 84 ? 35.120 15.191 -73.332 1.00 62.31 84 LEU A O 1
ATOM 623 N N . TRP A 1 85 ? 37.153 14.614 -72.573 1.00 74.75 85 TRP A N 1
ATOM 624 C CA . TRP A 1 85 ? 36.746 14.477 -71.168 1.00 74.75 85 TRP A CA 1
ATOM 625 C C . TRP A 1 85 ? 37.390 15.567 -70.323 1.00 74.75 85 TRP A C 1
ATOM 627 O O . TRP A 1 85 ? 38.590 15.823 -70.420 1.00 74.75 85 TRP A O 1
ATOM 637 N N . GLU A 1 86 ? 36.594 16.165 -69.444 1.00 82.44 86 GLU A N 1
ATOM 638 C CA . GLU A 1 86 ? 37.070 17.147 -68.477 1.00 82.44 86 GLU A CA 1
ATOM 639 C C . GLU A 1 86 ? 37.782 16.431 -67.325 1.00 82.44 86 GLU A C 1
ATOM 641 O O . GLU A 1 86 ? 37.190 16.039 -66.317 1.00 82.44 86 GLU A O 1
ATOM 646 N N . PHE A 1 87 ? 39.084 16.208 -67.493 1.00 86.88 87 PHE A N 1
ATOM 647 C CA . PHE A 1 87 ? 39.930 15.754 -66.399 1.00 86.88 87 PHE A CA 1
ATOM 648 C C . PHE A 1 87 ? 40.187 16.896 -65.412 1.00 86.88 87 PHE A C 1
ATOM 650 O O . PHE A 1 87 ? 40.330 18.051 -65.824 1.00 86.88 87 PHE A O 1
ATOM 657 N N . PRO A 1 88 ? 40.293 16.598 -64.107 1.00 87.38 88 PRO A N 1
ATOM 658 C CA . PRO A 1 88 ? 40.575 17.629 -63.128 1.00 87.38 88 PRO A CA 1
ATOM 659 C C . PRO A 1 88 ? 41.962 18.237 -63.350 1.00 87.38 88 PRO A C 1
ATOM 661 O O . PRO A 1 88 ? 42.861 17.557 -63.859 1.00 87.38 88 PRO A O 1
ATOM 664 N N . PRO A 1 89 ? 42.181 19.493 -62.927 1.00 86.56 89 PRO A N 1
ATOM 665 C CA . PRO A 1 89 ? 43.488 20.105 -63.037 1.00 86.56 89 PRO A CA 1
ATOM 666 C C . PRO A 1 89 ? 44.563 19.262 -62.326 1.00 86.56 89 PRO A C 1
ATOM 668 O O . PRO A 1 89 ? 44.301 18.671 -61.269 1.00 86.56 89 PRO A O 1
ATOM 671 N N . PRO A 1 90 ? 45.784 19.210 -62.873 1.00 84.00 90 PRO A N 1
ATOM 672 C CA . PRO A 1 90 ? 46.929 18.590 -62.218 1.00 84.00 90 PRO A CA 1
ATOM 673 C C . PRO A 1 90 ? 47.132 19.125 -60.799 1.00 84.00 90 PRO A C 1
ATOM 675 O O . PRO A 1 90 ? 46.835 20.283 -60.510 1.00 84.00 90 PRO A O 1
ATOM 678 N N . ASN A 1 91 ? 47.666 18.285 -59.911 1.00 76.50 91 ASN A N 1
ATOM 679 C CA . ASN A 1 91 ? 47.940 18.625 -58.506 1.00 76.50 91 ASN A CA 1
ATOM 680 C C . ASN A 1 91 ? 46.703 18.965 -57.651 1.00 76.50 91 ASN A C 1
ATOM 682 O O . ASN A 1 91 ? 46.853 19.410 -56.514 1.00 76.50 91 ASN A O 1
ATOM 686 N N . THR A 1 92 ? 45.490 18.698 -58.138 1.00 86.44 92 THR A N 1
ATOM 687 C CA . THR A 1 92 ? 44.276 18.764 -57.313 1.00 86.44 92 THR A CA 1
ATOM 688 C C . THR A 1 92 ? 44.045 17.458 -56.536 1.00 86.44 92 THR A C 1
ATOM 690 O O . THR A 1 92 ? 44.563 16.394 -56.912 1.00 86.44 92 THR A O 1
ATOM 693 N N . PRO A 1 93 ? 43.300 17.500 -55.412 1.00 87.81 93 PRO A N 1
ATOM 694 C CA . PRO A 1 93 ? 42.823 16.292 -54.747 1.00 87.81 93 PRO A CA 1
ATOM 695 C C . PRO A 1 93 ? 42.015 15.404 -55.709 1.00 87.81 93 PRO A C 1
ATOM 697 O O . PRO A 1 93 ? 41.418 15.927 -56.649 1.00 87.81 93 PRO A O 1
ATOM 700 N N . PRO A 1 94 ? 41.953 14.077 -55.483 1.00 89.19 94 PRO A N 1
ATOM 701 C CA . PRO A 1 94 ? 41.126 13.196 -56.298 1.00 89.19 94 PRO A CA 1
ATOM 702 C C . PRO A 1 94 ? 39.680 13.696 -56.361 1.00 89.19 94 PRO A C 1
ATOM 704 O O . PRO A 1 94 ? 39.040 13.879 -55.325 1.00 89.19 94 PRO A O 1
ATOM 707 N N . THR A 1 95 ? 39.166 13.901 -57.567 1.00 90.31 95 THR A N 1
ATOM 708 C CA . THR A 1 95 ? 37.805 14.398 -57.800 1.00 90.31 95 THR A CA 1
ATOM 709 C C . THR A 1 95 ? 36.971 13.350 -58.508 1.00 90.31 95 THR A C 1
ATOM 711 O O . THR A 1 95 ? 37.477 12.458 -59.192 1.00 90.31 95 THR A O 1
ATOM 714 N N . ARG A 1 96 ? 35.662 13.427 -58.292 1.00 90.25 96 ARG A N 1
ATOM 715 C CA . ARG A 1 96 ? 34.711 12.506 -58.894 1.00 90.25 96 ARG A CA 1
ATOM 716 C C . ARG A 1 96 ? 34.412 12.958 -60.322 1.00 90.25 96 ARG A C 1
ATOM 718 O O . ARG A 1 96 ? 33.972 14.084 -60.513 1.00 90.25 96 ARG A O 1
ATOM 725 N N . ILE A 1 97 ? 34.619 12.068 -61.285 1.00 89.12 97 ILE A N 1
ATOM 726 C CA . ILE A 1 97 ? 34.297 12.291 -62.697 1.00 89.12 97 ILE A CA 1
ATOM 727 C C . ILE A 1 97 ? 33.507 11.112 -63.258 1.00 89.12 97 ILE A C 1
ATOM 729 O O . ILE A 1 97 ? 33.566 10.000 -62.725 1.00 89.12 97 ILE A O 1
ATOM 733 N N . GLU A 1 98 ? 32.786 11.346 -64.347 1.00 87.94 98 GLU A N 1
ATOM 734 C CA . GLU A 1 98 ? 32.027 10.319 -65.051 1.00 87.94 98 GLU A CA 1
ATOM 735 C C . GLU A 1 98 ? 32.624 10.086 -66.437 1.00 87.94 98 GLU A C 1
ATOM 737 O O . GLU A 1 98 ? 32.755 11.009 -67.236 1.00 87.94 98 GLU A O 1
ATOM 742 N N . ILE A 1 99 ? 32.999 8.839 -66.721 1.00 85.69 99 ILE A N 1
ATOM 743 C CA . ILE A 1 99 ? 33.515 8.433 -68.030 1.00 85.69 99 ILE A CA 1
ATOM 744 C C . ILE A 1 99 ? 32.745 7.201 -68.478 1.00 85.69 99 ILE A C 1
ATOM 746 O O . ILE A 1 99 ? 32.684 6.200 -67.761 1.00 85.69 99 ILE A O 1
ATOM 750 N N . ALA A 1 100 ? 32.158 7.280 -69.674 1.00 81.44 100 ALA A N 1
ATOM 751 C CA . ALA A 1 100 ? 31.382 6.200 -70.285 1.00 81.44 100 ALA A CA 1
ATOM 752 C C . ALA A 1 100 ? 30.296 5.617 -69.347 1.00 81.44 100 ALA A C 1
ATOM 754 O O . ALA A 1 100 ? 30.154 4.398 -69.228 1.00 81.44 100 ALA A O 1
ATOM 755 N N . GLY A 1 101 ? 29.564 6.488 -68.639 1.00 82.88 101 GLY A N 1
ATOM 756 C CA . GLY A 1 101 ? 28.476 6.102 -67.729 1.00 82.88 101 GLY A CA 1
ATOM 757 C C . GLY A 1 101 ? 28.930 5.458 -66.414 1.00 82.88 101 GLY A C 1
ATOM 758 O O . GLY A 1 101 ? 28.128 4.843 -65.712 1.00 82.88 101 GLY A O 1
ATOM 759 N N . LYS A 1 102 ? 30.228 5.522 -66.090 1.00 86.69 102 LYS A N 1
ATOM 760 C CA . LYS A 1 102 ? 30.793 4.998 -64.843 1.00 86.69 102 LYS A CA 1
ATOM 761 C C . LYS A 1 102 ? 31.484 6.108 -64.068 1.00 86.69 102 LYS A C 1
ATOM 763 O O . LYS A 1 102 ? 32.271 6.877 -64.615 1.00 86.69 102 LYS A O 1
ATOM 768 N N . THR A 1 103 ? 31.232 6.127 -62.767 1.00 89.62 103 THR A N 1
ATOM 769 C CA . THR A 1 103 ? 31.834 7.086 -61.844 1.00 89.62 103 THR A CA 1
ATOM 770 C C . THR A 1 103 ? 33.219 6.622 -61.402 1.00 89.62 103 THR A C 1
ATOM 772 O O . THR A 1 103 ? 33.397 5.498 -60.912 1.00 89.62 103 THR A O 1
ATOM 775 N N . TYR A 1 104 ? 34.197 7.512 -61.515 1.00 90.19 104 TYR A N 1
ATOM 776 C CA . TYR A 1 104 ? 35.573 7.302 -61.089 1.00 90.19 104 TYR A CA 1
ATOM 777 C C . TYR A 1 104 ? 36.028 8.421 -60.155 1.00 90.19 104 TYR A C 1
ATOM 779 O O . TYR A 1 104 ? 35.603 9.566 -60.275 1.00 90.19 104 TYR A O 1
ATOM 787 N N . LEU A 1 105 ? 36.937 8.093 -59.242 1.00 91.75 105 LEU A N 1
ATOM 788 C CA . LEU A 1 105 ? 37.815 9.068 -58.611 1.00 91.75 105 LEU A CA 1
ATOM 789 C C . LEU A 1 105 ? 39.045 9.221 -59.497 1.00 91.75 105 LEU A C 1
ATOM 791 O O . LEU A 1 105 ? 39.774 8.249 -59.704 1.00 91.75 105 LEU A O 1
ATOM 795 N N . SER A 1 106 ? 39.243 10.422 -60.025 1.00 91.81 106 SER A N 1
ATOM 796 C CA . SER A 1 106 ? 40.333 10.753 -60.933 1.00 91.81 106 SER A CA 1
ATOM 797 C C . SER A 1 106 ? 41.355 11.647 -60.255 1.00 91.81 106 SER A C 1
ATOM 799 O O . SER A 1 106 ? 41.004 12.598 -59.554 1.00 91.81 106 SER A O 1
ATOM 801 N N . LYS A 1 107 ? 42.631 11.347 -60.486 1.00 92.81 107 LYS A N 1
ATOM 802 C CA . LYS A 1 107 ? 43.754 12.221 -60.160 1.00 92.81 107 LYS A CA 1
ATOM 803 C C . LYS A 1 107 ? 44.671 12.315 -61.370 1.00 92.81 107 LYS A C 1
ATOM 805 O O . LYS A 1 107 ? 45.090 11.290 -61.903 1.00 92.81 107 LYS A O 1
ATOM 810 N N . VAL A 1 108 ? 45.001 13.536 -61.776 1.00 91.00 108 VAL A N 1
ATOM 811 C CA . VAL A 1 108 ? 45.915 13.784 -62.893 1.00 91.00 108 VAL A CA 1
ATOM 812 C C . VAL A 1 108 ? 47.329 13.985 -62.369 1.00 91.00 108 VAL A C 1
ATOM 814 O O . VAL A 1 108 ? 47.564 14.800 -61.473 1.00 91.00 108 VAL A O 1
ATOM 817 N N . VAL A 1 109 ? 48.264 13.231 -62.943 1.00 88.69 109 VAL A N 1
ATOM 818 C CA . VAL A 1 109 ? 49.703 13.385 -62.732 1.00 88.69 109 VAL A CA 1
ATOM 819 C C . VAL A 1 109 ? 50.311 13.963 -64.003 1.00 88.69 109 VAL A C 1
ATOM 821 O O . VAL A 1 109 ? 50.094 13.437 -65.094 1.00 88.69 109 VAL A O 1
ATOM 824 N N . GLU A 1 110 ? 51.058 15.051 -63.856 1.00 87.62 110 GLU A N 1
ATOM 825 C CA . GLU A 1 110 ? 51.807 15.669 -64.946 1.00 87.62 110 GLU A CA 1
ATOM 826 C C . GLU A 1 110 ? 53.245 15.174 -64.965 1.00 87.62 110 GLU A C 1
ATOM 828 O O . GLU A 1 110 ? 53.922 15.139 -63.936 1.00 87.62 110 GLU A O 1
ATOM 833 N N . PHE A 1 111 ? 53.714 14.836 -66.161 1.00 83.38 111 PHE A N 1
ATOM 834 C CA . PHE A 1 111 ? 55.096 14.496 -66.425 1.00 83.38 111 PHE A CA 1
ATOM 835 C C . PHE A 1 111 ? 55.697 15.558 -67.351 1.00 83.38 111 PHE A C 1
ATOM 837 O O . PHE A 1 111 ? 55.171 15.782 -68.448 1.00 83.38 111 PHE A O 1
ATOM 844 N N . PRO A 1 112 ? 56.778 16.232 -66.928 1.00 77.75 112 PRO A N 1
ATOM 845 C CA . PRO A 1 112 ? 57.462 17.190 -67.779 1.00 77.75 112 PRO A CA 1
ATOM 846 C C . PRO A 1 112 ? 58.096 16.463 -68.968 1.00 77.75 112 PRO A C 1
ATOM 848 O O . PRO A 1 112 ? 58.728 15.416 -68.806 1.00 77.75 112 PRO A O 1
ATOM 851 N N . SER A 1 113 ? 57.927 17.032 -70.157 1.00 71.31 113 SER A N 1
ATOM 852 C CA . SER A 1 113 ? 58.584 16.572 -71.378 1.00 71.31 113 SER A CA 1
ATOM 853 C C . SER A 1 113 ? 59.713 17.518 -71.779 1.00 71.31 113 SER A C 1
ATOM 855 O O . SER A 1 113 ? 59.776 18.664 -71.325 1.00 71.31 113 SER A O 1
ATOM 857 N N . LEU A 1 114 ? 60.611 17.034 -72.636 1.00 69.56 114 LEU A N 1
ATOM 858 C CA . LEU A 1 114 ? 61.764 17.786 -73.139 1.00 69.56 114 LEU A CA 1
ATOM 859 C C . LEU A 1 114 ? 61.382 18.894 -74.147 1.00 69.56 114 LEU A C 1
ATOM 861 O O . LEU A 1 114 ? 62.183 19.792 -74.389 1.00 69.56 114 LEU A O 1
ATOM 865 N N . ASP A 1 115 ? 60.165 18.866 -74.690 1.00 65.12 115 ASP A N 1
ATOM 866 C CA . ASP A 1 115 ? 59.628 19.743 -75.743 1.00 65.12 115 ASP A CA 1
ATOM 867 C C . ASP A 1 115 ? 58.563 20.749 -75.247 1.00 65.12 115 ASP A C 1
ATOM 869 O O . ASP A 1 115 ? 57.732 21.213 -76.017 1.00 65.12 115 ASP A O 1
ATOM 873 N N . GLN A 1 116 ? 58.592 21.117 -73.959 1.00 63.88 116 GLN A N 1
ATOM 874 C CA . GLN A 1 116 ? 57.670 22.060 -73.285 1.00 63.88 116 GLN A CA 1
ATOM 875 C C . GLN A 1 116 ? 56.198 21.613 -73.149 1.00 63.88 116 GLN A C 1
ATOM 877 O O . GLN A 1 116 ? 55.507 22.122 -72.265 1.00 63.88 116 GLN A O 1
ATOM 882 N N . GLU A 1 117 ? 55.707 20.644 -73.926 1.00 71.75 117 GLU A N 1
ATOM 883 C CA . GLU A 1 117 ? 54.377 20.050 -73.724 1.00 71.75 117 GLU A CA 1
ATOM 884 C C . GLU A 1 117 ? 54.394 19.001 -72.601 1.00 71.75 117 GLU A C 1
ATOM 886 O O . GLU A 1 117 ? 55.201 18.080 -72.607 1.00 71.75 117 GLU A O 1
ATOM 891 N N . THR A 1 118 ? 53.493 19.077 -71.619 1.00 81.44 118 THR A N 1
ATOM 892 C CA . THR A 1 118 ? 53.447 18.073 -70.541 1.00 81.44 118 THR A CA 1
ATOM 893 C C . THR A 1 118 ? 52.599 16.866 -70.934 1.00 81.44 118 THR A C 1
ATOM 895 O O . THR A 1 118 ? 51.473 16.998 -71.423 1.00 81.44 118 THR A O 1
ATOM 898 N N . LEU A 1 119 ? 53.116 15.660 -70.681 1.00 85.56 119 LEU A N 1
ATOM 899 C CA . LEU A 1 119 ? 52.303 14.450 -70.744 1.00 85.56 119 LEU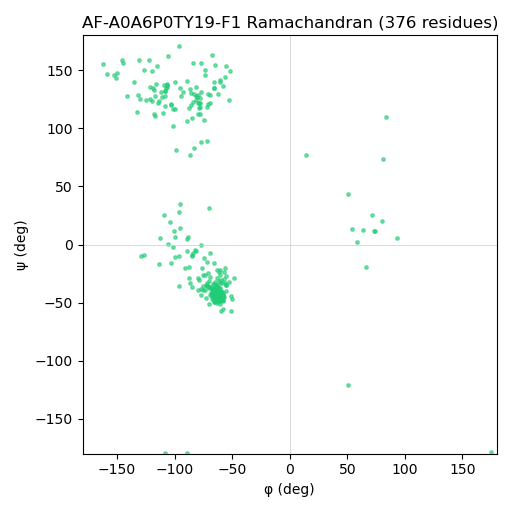 A CA 1
ATOM 900 C C . LEU A 1 119 ? 51.468 14.369 -69.468 1.00 85.56 119 LEU A C 1
ATOM 902 O O . LEU A 1 119 ? 52.012 14.385 -68.363 1.00 85.56 119 LEU A O 1
ATOM 906 N N . LYS A 1 120 ? 50.150 14.238 -69.608 1.00 89.50 120 LYS A N 1
ATOM 907 C CA . LYS A 1 120 ? 49.241 14.101 -68.469 1.00 89.50 120 LYS A CA 1
ATOM 908 C C . LYS A 1 120 ? 48.717 12.678 -68.416 1.00 89.50 120 LYS A C 1
ATOM 910 O O . LYS A 1 120 ? 48.278 12.136 -69.427 1.00 89.50 120 LYS A O 1
ATOM 915 N N . ILE A 1 121 ? 48.758 12.065 -67.238 1.00 89.94 121 ILE A N 1
ATOM 916 C CA . ILE A 1 121 ? 48.171 10.746 -67.004 1.00 89.94 121 ILE A CA 1
ATOM 917 C C . ILE A 1 121 ? 47.072 10.896 -65.960 1.00 89.94 121 ILE A C 1
ATOM 919 O O . ILE A 1 121 ? 47.340 11.177 -64.791 1.00 89.94 121 ILE A O 1
ATOM 923 N N . ALA A 1 122 ? 45.828 10.697 -66.386 1.00 90.94 122 ALA A N 1
ATOM 924 C CA . ALA A 1 122 ? 44.699 10.552 -65.487 1.00 90.94 122 ALA A CA 1
ATOM 925 C C . ALA A 1 122 ? 44.689 9.127 -64.924 1.00 90.94 122 ALA A C 1
ATOM 927 O O . ALA A 1 122 ? 44.637 8.141 -65.665 1.00 90.94 122 ALA A O 1
ATOM 928 N N . VAL A 1 123 ? 44.743 9.035 -63.600 1.00 92.56 123 VAL A N 1
ATOM 929 C CA . VAL A 1 123 ? 44.640 7.794 -62.837 1.00 92.56 123 VAL A CA 1
ATOM 930 C C . VAL A 1 123 ? 43.243 7.719 -62.245 1.00 92.56 123 VAL A C 1
ATOM 932 O O . VAL A 1 123 ? 42.840 8.596 -61.483 1.00 92.56 123 VAL A O 1
ATOM 935 N N . LEU A 1 124 ? 42.506 6.671 -62.593 1.00 91.00 124 LEU A N 1
ATOM 936 C CA . LEU A 1 124 ? 41.092 6.518 -62.291 1.00 91.00 124 LEU A CA 1
ATOM 937 C C . LEU A 1 124 ? 40.838 5.259 -61.464 1.00 91.00 124 LEU A C 1
ATOM 939 O O . LEU A 1 124 ? 41.161 4.140 -61.871 1.00 91.00 124 LEU A O 1
ATOM 943 N N . LYS A 1 125 ? 40.190 5.435 -60.313 1.00 91.06 125 LYS A N 1
ATOM 944 C CA . LYS A 1 125 ? 39.708 4.344 -59.459 1.00 91.06 125 LYS A CA 1
ATOM 945 C C . LYS A 1 125 ? 38.183 4.318 -59.478 1.00 91.06 125 LYS A C 1
ATOM 947 O O . LYS A 1 125 ? 37.559 5.361 -59.318 1.00 91.06 125 LYS A O 1
ATOM 952 N N . SER A 1 126 ? 37.568 3.153 -59.689 1.00 89.12 126 SER A N 1
ATOM 953 C CA . SER A 1 126 ? 36.101 3.061 -59.733 1.00 89.12 126 SER A CA 1
ATOM 954 C C . SER A 1 126 ? 35.485 3.464 -58.391 1.00 89.12 126 SER A C 1
ATOM 956 O O . SER A 1 126 ? 35.874 2.939 -57.349 1.00 89.12 126 SER A O 1
ATOM 958 N N . ALA A 1 127 ? 34.503 4.368 -58.419 1.00 88.19 127 ALA A N 1
ATOM 959 C CA . ALA A 1 127 ? 33.758 4.778 -57.229 1.00 88.19 127 ALA A CA 1
ATOM 960 C C . ALA A 1 127 ? 32.595 3.819 -56.892 1.00 88.19 127 ALA A C 1
ATOM 962 O O . ALA A 1 127 ? 31.973 3.940 -55.837 1.00 88.19 127 ALA A O 1
ATOM 963 N N . ALA A 1 128 ? 32.300 2.843 -57.759 1.00 84.62 128 ALA A N 1
ATOM 964 C CA . ALA A 1 128 ? 31.160 1.941 -57.595 1.00 84.62 128 ALA A CA 1
ATOM 965 C C . ALA A 1 128 ? 31.285 1.036 -56.357 1.00 84.62 128 ALA A C 1
ATOM 967 O O . ALA A 1 128 ? 30.292 0.756 -55.687 1.00 84.62 128 ALA A O 1
ATOM 968 N N . GLU A 1 129 ? 32.498 0.581 -56.033 1.00 80.56 129 GLU A N 1
ATOM 969 C CA . GLU A 1 129 ? 32.754 -0.224 -54.830 1.00 80.56 129 GLU A CA 1
ATOM 970 C C . GLU A 1 129 ? 32.559 0.602 -53.557 1.00 80.56 129 GLU A C 1
ATOM 972 O O . GLU A 1 129 ? 31.905 0.149 -52.617 1.00 80.56 129 GLU A O 1
ATOM 977 N N . THR A 1 130 ? 33.044 1.848 -53.556 1.00 83.94 130 THR A N 1
ATOM 978 C CA . THR A 1 130 ? 32.890 2.764 -52.420 1.00 83.94 130 THR A CA 1
ATOM 979 C C . THR A 1 130 ? 31.434 3.169 -52.197 1.00 83.94 130 THR A C 1
ATOM 981 O O . THR A 1 130 ? 30.981 3.185 -51.058 1.00 83.94 130 THR A O 1
ATOM 984 N N . GLU A 1 131 ? 30.661 3.408 -53.262 1.00 85.88 131 GLU A N 1
ATOM 985 C CA . GLU A 1 131 ? 29.232 3.735 -53.149 1.00 85.88 131 GLU A CA 1
ATOM 986 C C . GLU A 1 131 ? 28.396 2.564 -52.624 1.00 85.88 131 GLU A C 1
ATOM 988 O O . GLU A 1 131 ? 27.463 2.756 -51.842 1.00 85.88 131 GLU A O 1
ATOM 993 N N . LYS A 1 132 ? 28.711 1.333 -53.048 1.00 87.44 132 LYS A N 1
ATOM 994 C CA . LYS A 1 132 ? 28.047 0.132 -52.525 1.00 87.44 132 LYS A CA 1
ATOM 995 C C . LYS A 1 132 ? 28.330 -0.041 -51.035 1.00 87.44 132 LYS A C 1
ATOM 997 O O . LYS A 1 132 ? 27.390 -0.282 -50.279 1.00 87.44 132 LYS A O 1
ATOM 1002 N N . ALA A 1 133 ? 29.589 0.117 -50.624 1.00 87.38 133 ALA A N 1
ATOM 1003 C CA . ALA A 1 133 ? 29.988 0.030 -49.223 1.00 87.38 133 ALA A CA 1
ATOM 1004 C C . ALA A 1 133 ? 29.297 1.104 -48.365 1.00 87.38 133 ALA A C 1
ATOM 1006 O O . ALA A 1 133 ? 28.770 0.792 -47.300 1.00 87.38 133 ALA A O 1
ATOM 1007 N N . GLU A 1 134 ? 29.214 2.345 -48.853 1.00 90.00 134 GLU A N 1
ATOM 1008 C CA . GLU A 1 134 ? 28.516 3.436 -48.165 1.00 90.00 134 GLU A CA 1
ATOM 1009 C C . GLU A 1 134 ? 27.019 3.138 -47.978 1.00 90.00 134 GLU A C 1
ATOM 1011 O O . GLU A 1 134 ? 26.486 3.272 -46.874 1.00 90.00 134 GLU A O 1
ATOM 1016 N N . LYS A 1 135 ? 26.335 2.665 -49.029 1.00 90.88 135 LYS A N 1
ATOM 1017 C CA . LYS A 1 135 ? 24.914 2.282 -48.944 1.00 90.88 135 LYS A CA 1
ATOM 1018 C C . LYS A 1 135 ? 24.683 1.138 -47.957 1.00 90.88 135 LYS A C 1
ATOM 1020 O O . LYS A 1 135 ? 23.714 1.180 -47.199 1.00 90.88 135 LYS A O 1
ATOM 1025 N N . GLN A 1 136 ? 25.558 0.131 -47.951 1.00 93.38 136 GLN A N 1
ATOM 1026 C CA . GLN A 1 136 ? 25.488 -0.977 -46.994 1.00 93.38 136 GLN A CA 1
ATOM 1027 C C . GLN A 1 136 ? 25.700 -0.497 -45.556 1.00 93.38 136 GLN A C 1
ATOM 1029 O O . GLN A 1 136 ? 24.943 -0.888 -44.670 1.00 93.38 136 GLN A O 1
ATOM 1034 N N . LEU A 1 137 ? 26.668 0.393 -45.327 1.00 95.56 137 LEU A N 1
ATOM 1035 C CA . LEU A 1 137 ? 26.922 0.970 -44.010 1.00 95.56 137 LEU A CA 1
ATOM 1036 C C . LEU A 1 137 ? 25.692 1.722 -43.491 1.00 95.56 137 LEU A C 1
ATOM 1038 O O . LEU A 1 137 ? 25.246 1.474 -42.373 1.00 95.56 137 LEU A O 1
ATOM 1042 N N . TRP A 1 138 ? 25.079 2.573 -44.317 1.00 95.25 138 TRP A N 1
ATOM 1043 C CA . TRP A 1 138 ? 23.860 3.289 -43.933 1.00 95.25 138 TRP A CA 1
ATOM 1044 C C . TRP A 1 138 ? 22.665 2.369 -43.673 1.00 95.25 138 TRP A C 1
ATOM 1046 O O . TRP A 1 138 ? 21.861 2.656 -42.784 1.00 95.25 138 TRP A O 1
ATOM 1056 N N . LEU A 1 139 ? 22.536 1.266 -44.416 1.00 95.75 139 LEU A N 1
ATOM 1057 C CA . LEU A 1 139 ? 21.516 0.250 -44.146 1.00 95.75 139 LEU A CA 1
ATOM 1058 C C . LEU A 1 139 ? 21.714 -0.354 -42.748 1.00 95.75 139 LEU A C 1
ATOM 1060 O O . LEU A 1 139 ? 20.772 -0.404 -41.960 1.00 95.75 139 LEU A O 1
ATOM 1064 N N . ILE A 1 140 ? 22.947 -0.750 -42.423 1.00 95.81 140 ILE A N 1
ATOM 1065 C CA . ILE A 1 140 ? 23.307 -1.331 -41.126 1.00 95.81 140 ILE A CA 1
ATOM 1066 C C . ILE A 1 140 ? 23.033 -0.335 -39.989 1.00 95.81 140 ILE A C 1
ATOM 1068 O O . ILE A 1 140 ? 22.397 -0.699 -39.000 1.00 95.81 140 ILE A O 1
ATOM 1072 N N . VAL A 1 141 ? 23.431 0.932 -40.145 1.00 97.31 141 VAL A N 1
ATOM 1073 C CA . VAL A 1 141 ? 23.176 1.996 -39.155 1.00 97.31 141 VAL A CA 1
ATOM 1074 C C . VAL A 1 141 ? 21.677 2.175 -38.897 1.00 97.31 141 VAL A C 1
ATOM 1076 O O . VAL A 1 141 ? 21.261 2.259 -37.742 1.00 97.31 141 VAL A O 1
ATOM 1079 N N . LYS A 1 142 ? 20.841 2.174 -39.945 1.00 97.00 142 LYS A N 1
ATOM 1080 C CA . LYS A 1 142 ? 19.377 2.260 -39.794 1.00 97.00 142 LYS A CA 1
ATOM 1081 C C . LYS A 1 142 ? 18.804 1.050 -39.057 1.00 97.00 142 LYS A C 1
ATOM 1083 O O . LYS A 1 142 ? 17.968 1.230 -38.176 1.00 97.00 142 LYS A O 1
ATOM 1088 N N . CYS A 1 143 ? 19.266 -0.160 -39.377 1.00 96.81 143 CYS A N 1
ATOM 1089 C CA . CYS A 1 143 ? 18.837 -1.376 -38.684 1.00 96.81 143 CYS A CA 1
ATOM 1090 C C . CYS A 1 143 ? 19.183 -1.329 -37.190 1.00 96.81 143 CYS A C 1
ATOM 1092 O O . CYS A 1 143 ? 18.320 -1.609 -36.360 1.00 96.81 143 CYS A O 1
ATOM 1094 N N . PHE A 1 144 ? 20.404 -0.915 -36.836 1.00 97.31 144 PHE A N 1
ATOM 1095 C CA . PHE A 1 144 ? 20.795 -0.747 -35.434 1.00 97.31 144 PHE A CA 1
ATOM 1096 C C . PHE A 1 144 ? 19.985 0.340 -34.726 1.00 97.31 144 PHE A C 1
ATOM 1098 O O . PHE A 1 144 ? 19.567 0.136 -33.588 1.00 97.31 144 PHE A O 1
ATOM 1105 N N . GLY A 1 145 ? 19.708 1.462 -35.397 1.00 97.19 145 GLY A N 1
ATOM 1106 C CA . GLY A 1 145 ? 18.858 2.522 -34.852 1.00 97.19 145 GLY A CA 1
ATOM 1107 C C . GLY A 1 145 ? 17.432 2.046 -34.560 1.00 97.19 145 GLY A C 1
ATOM 1108 O O . GLY A 1 145 ? 16.907 2.308 -33.479 1.00 97.19 145 GLY A O 1
ATOM 1109 N N . LEU A 1 146 ? 16.823 1.291 -35.481 1.00 97.81 146 LEU A N 1
ATOM 1110 C CA . LEU A 1 146 ? 15.489 0.708 -35.290 1.00 97.81 146 LEU A CA 1
ATOM 1111 C C . LEU A 1 146 ? 15.468 -0.322 -34.158 1.00 97.81 146 LEU A C 1
ATOM 1113 O O . LEU A 1 146 ? 14.567 -0.292 -33.322 1.00 97.81 146 LEU A O 1
ATOM 1117 N N . LEU A 1 147 ? 16.471 -1.203 -34.105 1.00 97.56 147 LEU A N 1
ATOM 1118 C CA . LEU A 1 147 ? 16.607 -2.190 -33.036 1.00 97.56 147 LEU A CA 1
ATOM 1119 C C . LEU A 1 147 ? 16.750 -1.505 -31.670 1.00 97.56 147 LEU A C 1
ATOM 1121 O O . LEU A 1 147 ? 16.041 -1.854 -30.727 1.00 97.56 147 LEU A O 1
ATOM 1125 N N . GLY A 1 148 ? 17.619 -0.496 -31.576 1.00 97.31 148 GLY A N 1
ATOM 1126 C CA . GLY A 1 148 ? 17.804 0.295 -30.361 1.00 97.31 148 GLY A CA 1
ATOM 1127 C C . GLY A 1 148 ? 16.526 1.018 -29.936 1.00 97.31 148 GLY A C 1
ATOM 1128 O O . GLY A 1 148 ? 16.160 0.975 -28.764 1.00 97.31 148 GLY A O 1
ATOM 1129 N N . GLY A 1 149 ? 15.798 1.611 -30.887 1.00 97.94 149 GLY A N 1
ATOM 1130 C CA . GLY A 1 149 ? 14.513 2.263 -30.630 1.00 97.94 149 GLY A CA 1
ATOM 1131 C C . GLY A 1 149 ? 13.444 1.302 -30.102 1.00 97.94 149 GLY A C 1
ATOM 1132 O O . GLY A 1 149 ? 12.742 1.634 -29.149 1.00 97.94 149 GLY A O 1
ATOM 1133 N N . LEU A 1 150 ? 13.354 0.091 -30.663 1.00 97.81 150 LEU A N 1
ATOM 1134 C CA . LEU A 1 150 ? 12.442 -0.959 -30.192 1.00 97.81 150 LEU A CA 1
ATOM 1135 C C . LEU A 1 150 ? 12.766 -1.408 -28.764 1.00 97.81 150 LEU A C 1
ATOM 1137 O O . LEU A 1 150 ? 11.863 -1.509 -27.934 1.00 97.81 150 LEU A O 1
ATOM 1141 N N . LEU A 1 151 ? 14.047 -1.637 -28.461 1.00 97.69 151 LEU A N 1
ATOM 1142 C CA . LEU A 1 151 ? 14.482 -1.995 -27.110 1.00 97.69 151 LEU A CA 1
ATOM 1143 C C . LEU A 1 151 ? 14.169 -0.876 -26.111 1.00 97.69 151 LEU A C 1
ATOM 1145 O O . LEU A 1 151 ? 13.621 -1.138 -25.041 1.00 97.69 151 LEU A O 1
ATOM 1149 N N . PHE A 1 152 ? 14.445 0.375 -26.482 1.00 97.88 152 PHE A N 1
ATOM 1150 C CA . PHE A 1 152 ? 14.166 1.536 -25.642 1.00 97.88 152 PHE A CA 1
ATOM 1151 C C . PHE A 1 152 ? 12.665 1.705 -25.366 1.00 97.88 152 PHE A C 1
ATOM 1153 O O . PHE A 1 152 ? 12.259 1.883 -24.216 1.00 97.88 152 PHE A O 1
ATOM 1160 N N . ALA A 1 153 ? 11.823 1.564 -26.393 1.00 97.69 153 ALA A N 1
ATOM 1161 C CA . ALA A 1 153 ? 10.371 1.576 -26.235 1.00 97.69 153 ALA A CA 1
ATOM 1162 C C . ALA A 1 153 ? 9.890 0.442 -25.314 1.00 97.69 153 ALA A C 1
ATOM 1164 O O . ALA A 1 153 ? 9.032 0.664 -24.459 1.00 97.69 153 ALA A O 1
ATOM 1165 N N . GLY A 1 154 ? 10.478 -0.753 -25.433 1.00 97.81 154 GLY A N 1
ATOM 1166 C CA . GLY A 1 154 ? 10.194 -1.885 -24.552 1.00 97.81 154 GLY A CA 1
ATOM 1167 C C . GLY A 1 154 ? 10.463 -1.572 -23.077 1.00 97.81 154 GLY A C 1
ATOM 1168 O O . GLY A 1 154 ? 9.608 -1.838 -22.231 1.00 97.81 154 GLY A O 1
ATOM 1169 N N . VAL A 1 155 ? 11.603 -0.942 -22.773 1.00 97.94 155 VAL A N 1
ATOM 1170 C CA . VAL A 1 155 ? 11.959 -0.521 -21.406 1.00 97.94 155 VAL A CA 1
ATOM 1171 C C . VAL A 1 155 ? 10.969 0.515 -20.867 1.00 97.94 155 VAL A C 1
ATOM 1173 O O . VAL A 1 155 ? 10.503 0.375 -19.736 1.00 97.94 155 VAL A O 1
ATOM 1176 N N . ILE A 1 156 ? 10.584 1.511 -21.673 1.00 97.81 156 ILE A N 1
ATOM 1177 C CA . ILE A 1 156 ? 9.597 2.527 -21.269 1.00 97.81 156 ILE A CA 1
ATOM 1178 C C . ILE A 1 156 ? 8.242 1.883 -20.955 1.00 97.81 156 ILE A C 1
ATOM 1180 O O . ILE A 1 156 ? 7.647 2.170 -19.916 1.00 97.81 156 ILE A O 1
ATOM 1184 N N . ILE A 1 157 ? 7.755 0.992 -21.824 1.00 97.75 157 ILE A N 1
ATOM 1185 C CA . ILE A 1 157 ? 6.465 0.312 -21.639 1.00 97.75 157 ILE A CA 1
ATOM 1186 C C . ILE A 1 157 ? 6.490 -0.567 -20.383 1.00 97.75 157 ILE A C 1
ATOM 1188 O O . ILE A 1 157 ? 5.524 -0.577 -19.615 1.00 97.75 157 ILE A O 1
ATOM 1192 N N . ALA A 1 158 ? 7.586 -1.296 -20.157 1.00 97.00 158 ALA A N 1
ATOM 1193 C CA . ALA A 1 158 ? 7.764 -2.109 -18.960 1.00 97.00 158 ALA A CA 1
ATOM 1194 C C . ALA A 1 158 ? 7.760 -1.243 -17.691 1.00 97.00 158 ALA A C 1
ATOM 1196 O O . ALA A 1 158 ? 7.007 -1.536 -16.761 1.00 97.00 158 ALA A O 1
ATOM 1197 N N . GLY A 1 159 ? 8.518 -0.141 -17.685 1.00 96.50 159 GLY A N 1
ATOM 1198 C CA . GLY A 1 159 ? 8.551 0.814 -16.576 1.00 96.50 159 GLY A CA 1
ATOM 1199 C C . GLY A 1 159 ? 7.169 1.390 -16.268 1.00 96.50 159 GLY A C 1
ATOM 1200 O O . GLY A 1 159 ? 6.706 1.315 -15.132 1.00 96.50 159 GLY A O 1
ATOM 1201 N N . PHE A 1 160 ? 6.451 1.859 -17.293 1.00 97.12 160 PHE A N 1
ATOM 1202 C CA . PHE A 1 160 ? 5.098 2.395 -17.137 1.00 97.12 160 PHE A CA 1
ATOM 1203 C C . PHE A 1 160 ? 4.122 1.366 -16.544 1.00 97.12 160 PHE A C 1
ATOM 1205 O O . PHE A 1 160 ? 3.340 1.693 -15.648 1.00 97.12 160 PHE A O 1
ATOM 1212 N N . ARG A 1 161 ? 4.196 0.098 -16.979 1.00 95.81 161 ARG A N 1
ATOM 1213 C CA . ARG A 1 161 ? 3.383 -0.986 -16.403 1.00 95.81 161 ARG A CA 1
ATOM 1214 C C . ARG A 1 161 ? 3.695 -1.249 -14.933 1.00 95.81 161 ARG A C 1
ATOM 1216 O O . ARG A 1 161 ? 2.761 -1.473 -14.164 1.00 95.81 161 ARG A O 1
ATOM 1223 N N . VAL A 1 162 ? 4.968 -1.243 -14.543 1.00 93.12 162 VAL A N 1
ATOM 1224 C CA . VAL A 1 162 ? 5.369 -1.424 -13.138 1.00 93.12 162 VAL A CA 1
ATOM 1225 C C . VAL A 1 162 ? 4.825 -0.279 -12.286 1.00 93.12 162 VAL A C 1
ATOM 1227 O O . VAL A 1 162 ? 4.176 -0.534 -11.272 1.00 93.12 162 VAL A O 1
ATOM 1230 N N . THR A 1 163 ? 4.981 0.970 -12.734 1.00 94.19 163 THR A N 1
ATOM 1231 C CA . THR A 1 163 ? 4.465 2.147 -12.020 1.00 94.19 163 THR A CA 1
ATOM 1232 C C . THR A 1 163 ? 2.949 2.094 -11.837 1.00 94.19 163 THR A C 1
ATOM 1234 O O . THR A 1 163 ? 2.463 2.332 -10.732 1.00 94.19 163 THR A O 1
ATOM 1237 N N . GLN A 1 164 ? 2.188 1.745 -12.881 1.00 93.75 164 GLN A N 1
ATOM 1238 C CA . GLN A 1 164 ? 0.728 1.645 -12.772 1.00 93.75 164 GLN A CA 1
ATOM 1239 C C . GLN A 1 164 ? 0.283 0.540 -11.806 1.00 93.75 164 GLN A C 1
ATOM 1241 O O . GLN A 1 164 ? -0.631 0.756 -11.009 1.00 93.75 164 GLN A O 1
ATOM 1246 N N . ARG A 1 165 ? 0.944 -0.625 -11.833 1.00 89.94 165 ARG A N 1
ATOM 1247 C CA . ARG A 1 165 ? 0.654 -1.723 -10.897 1.00 89.94 165 ARG A CA 1
ATOM 1248 C C . ARG A 1 165 ? 0.919 -1.313 -9.453 1.00 89.94 165 ARG A C 1
ATOM 1250 O O . ARG A 1 165 ? 0.051 -1.497 -8.603 1.00 89.94 165 ARG A O 1
ATOM 1257 N N . LEU A 1 166 ? 2.083 -0.721 -9.191 1.00 91.81 166 LEU A N 1
ATOM 1258 C CA . LEU A 1 166 ? 2.466 -0.288 -7.850 1.00 91.81 166 LEU A CA 1
ATOM 1259 C C . LEU A 1 166 ? 1.521 0.800 -7.325 1.00 91.81 166 LEU A C 1
ATOM 1261 O O . LEU A 1 166 ? 1.023 0.707 -6.205 1.00 91.81 166 LEU A O 1
ATOM 1265 N N . SER A 1 167 ? 1.204 1.791 -8.162 1.00 94.12 167 SER A N 1
ATOM 1266 C CA . SER A 1 167 ? 0.294 2.879 -7.801 1.00 94.12 167 SER A CA 1
ATOM 1267 C C . SER A 1 167 ? -1.107 2.367 -7.448 1.00 94.12 167 SER A C 1
ATOM 1269 O O . SER A 1 167 ? -1.674 2.787 -6.440 1.00 94.12 167 SER A O 1
ATOM 1271 N N . SER A 1 168 ? -1.642 1.409 -8.214 1.00 92.38 168 SER A N 1
ATOM 1272 C CA . SER A 1 168 ? -2.946 0.806 -7.918 1.00 92.38 168 SER A CA 1
ATOM 1273 C C . SER A 1 168 ? -2.949 0.040 -6.591 1.00 92.38 168 SER A C 1
ATOM 1275 O O . SER A 1 168 ? -3.888 0.197 -5.812 1.00 92.38 168 SER A O 1
ATOM 1277 N N . ARG A 1 169 ? -1.898 -0.735 -6.293 1.00 91.75 169 ARG A N 1
ATOM 1278 C CA . ARG A 1 169 ? -1.779 -1.472 -5.021 1.00 91.75 169 ARG A CA 1
ATOM 1279 C C . ARG A 1 169 ? -1.717 -0.529 -3.820 1.00 91.75 169 ARG A C 1
ATOM 1281 O O . ARG A 1 169 ? -2.481 -0.695 -2.873 1.00 91.75 169 ARG A O 1
ATOM 1288 N N . ILE A 1 170 ? -0.880 0.507 -3.895 1.00 93.75 170 ILE A N 1
ATOM 1289 C CA . ILE A 1 170 ? -0.768 1.526 -2.839 1.00 93.75 170 ILE A CA 1
ATOM 1290 C C . ILE A 1 170 ? -2.097 2.269 -2.660 1.00 93.75 170 ILE A C 1
ATOM 1292 O O . ILE A 1 170 ? -2.504 2.547 -1.530 1.00 93.75 170 ILE A O 1
ATOM 1296 N N . HIS A 1 171 ? -2.808 2.568 -3.752 1.00 94.25 171 HIS A N 1
ATOM 1297 C CA . HIS A 1 171 ? -4.126 3.189 -3.670 1.00 94.25 171 HIS A CA 1
ATOM 1298 C C . HIS A 1 171 ? -5.132 2.294 -2.938 1.00 94.25 171 HIS A C 1
ATOM 1300 O O . HIS A 1 171 ? -5.829 2.777 -2.047 1.00 94.25 171 HIS A O 1
ATOM 1306 N N . ASN A 1 172 ? -5.178 0.999 -3.260 1.00 92.81 172 ASN A N 1
ATOM 1307 C CA . ASN A 1 172 ? -6.070 0.043 -2.602 1.00 92.81 172 ASN A CA 1
ATOM 1308 C C . ASN A 1 172 ? -5.763 -0.078 -1.106 1.00 92.81 172 ASN A C 1
ATOM 1310 O O . ASN A 1 172 ? -6.682 0.013 -0.295 1.00 92.81 172 ASN A O 1
ATOM 1314 N N . LEU A 1 173 ? -4.481 -0.177 -0.738 1.00 94.19 173 LEU A N 1
ATOM 1315 C CA . LEU A 1 173 ? -4.047 -0.161 0.660 1.00 94.19 173 LEU A CA 1
ATOM 1316 C C . LEU A 1 173 ? -4.474 1.132 1.361 1.00 94.19 173 LEU A C 1
ATOM 1318 O O . LEU A 1 173 ? -5.059 1.095 2.436 1.00 94.19 173 LEU A O 1
ATOM 1322 N N . THR A 1 174 ? -4.284 2.282 0.716 1.00 94.94 174 THR A N 1
ATOM 1323 C CA . THR A 1 174 ? -4.712 3.577 1.264 1.00 94.94 174 THR A CA 1
ATOM 1324 C C . THR A 1 174 ? -6.224 3.626 1.503 1.00 94.94 174 THR A C 1
ATOM 1326 O O . THR A 1 174 ? -6.675 4.149 2.524 1.00 94.94 174 THR A O 1
ATOM 1329 N N . GLN A 1 175 ? -7.027 3.106 0.570 1.00 95.12 175 GLN A N 1
ATOM 1330 C CA . GLN A 1 175 ? -8.483 3.058 0.719 1.00 95.12 175 GLN A CA 1
ATOM 1331 C C . GLN A 1 175 ? -8.903 2.105 1.836 1.00 95.12 175 GLN A C 1
ATOM 1333 O O . GLN A 1 175 ? -9.737 2.478 2.660 1.00 95.12 175 GLN A O 1
ATOM 1338 N N . ALA A 1 176 ? -8.302 0.919 1.908 1.00 95.00 176 ALA A N 1
ATOM 1339 C CA . ALA A 1 176 ? -8.565 -0.047 2.965 1.00 95.00 176 ALA A CA 1
ATOM 1340 C C . ALA A 1 176 ? -8.215 0.522 4.347 1.00 95.00 176 ALA A C 1
ATOM 1342 O O . ALA A 1 176 ? -9.041 0.469 5.254 1.00 95.00 176 ALA A O 1
ATOM 1343 N N . THR A 1 177 ? -7.069 1.194 4.489 1.00 95.25 177 THR A N 1
ATOM 1344 C CA . THR A 1 177 ? -6.693 1.886 5.730 1.00 95.25 177 THR A CA 1
ATOM 1345 C C . THR A 1 177 ? -7.689 2.979 6.109 1.00 95.25 177 THR A C 1
ATOM 1347 O O . THR A 1 177 ? -8.058 3.101 7.276 1.00 95.25 177 THR A O 1
ATOM 1350 N N . LYS A 1 178 ? -8.198 3.755 5.142 1.00 95.56 178 LYS A N 1
ATOM 1351 C CA . LYS A 1 178 ? -9.257 4.748 5.403 1.00 95.56 178 LYS A CA 1
ATOM 1352 C C . LYS A 1 178 ? -10.572 4.104 5.841 1.00 95.56 178 LYS A C 1
ATOM 1354 O O . LYS A 1 178 ? -11.272 4.686 6.665 1.00 95.56 178 LYS A O 1
ATOM 1359 N N . GLN A 1 179 ? -10.930 2.948 5.286 1.00 94.81 179 GLN A N 1
ATOM 1360 C CA . GLN A 1 179 ? -12.127 2.209 5.695 1.00 94.81 179 GLN A CA 1
ATOM 1361 C C . GLN A 1 179 ? -11.970 1.632 7.104 1.00 94.81 179 GLN A C 1
ATOM 1363 O O . GLN A 1 179 ? -12.874 1.799 7.922 1.00 94.81 179 GLN A O 1
ATOM 1368 N N . LEU A 1 180 ? -10.804 1.058 7.414 1.00 94.69 180 LEU A N 1
ATOM 1369 C CA . LEU A 1 180 ? -10.467 0.564 8.747 1.00 94.69 180 LEU A CA 1
ATOM 1370 C C . LEU A 1 180 ? -10.540 1.690 9.789 1.00 94.69 180 LEU A C 1
ATOM 1372 O O . LEU A 1 180 ? -11.198 1.544 10.813 1.00 94.69 180 LEU A O 1
ATOM 1376 N N . ALA A 1 181 ? -9.968 2.860 9.481 1.00 93.50 181 ALA A N 1
ATOM 1377 C CA . ALA A 1 181 ? -10.021 4.042 10.345 1.00 93.50 181 ALA A CA 1
ATOM 1378 C C . ALA A 1 181 ? -11.444 4.593 10.563 1.00 93.50 181 ALA A C 1
ATOM 1380 O O . ALA A 1 181 ? -11.691 5.298 11.538 1.00 93.50 181 ALA A O 1
ATOM 1381 N N . ARG A 1 182 ? -12.389 4.285 9.666 1.00 95.38 182 ARG A N 1
ATOM 1382 C CA . ARG A 1 182 ? -13.816 4.626 9.806 1.00 95.38 182 ARG A CA 1
ATOM 1383 C C . ARG A 1 182 ? -14.623 3.553 10.548 1.00 95.38 182 ARG A C 1
ATOM 1385 O O . ARG A 1 182 ? -15.838 3.686 10.635 1.00 95.38 182 ARG A O 1
ATOM 1392 N N . GLY A 1 183 ? -13.970 2.509 11.061 1.00 91.62 183 GLY A N 1
ATOM 1393 C CA . GLY A 1 183 ? -14.600 1.429 11.822 1.00 91.62 183 GLY A CA 1
ATOM 1394 C C . GLY A 1 183 ? -15.024 0.216 10.992 1.00 91.62 183 GLY A C 1
ATOM 1395 O O . GLY A 1 183 ? -15.627 -0.701 11.537 1.00 91.62 183 GLY A O 1
ATOM 1396 N N . ASN A 1 184 ? -14.712 0.157 9.691 1.00 93.88 184 ASN A N 1
ATOM 1397 C CA . ASN A 1 184 ? -14.972 -1.048 8.899 1.00 93.88 184 ASN A CA 1
ATOM 1398 C C . ASN A 1 184 ? -13.834 -2.073 9.064 1.00 93.88 184 ASN A C 1
ATOM 1400 O O . ASN A 1 184 ? -12.928 -2.154 8.228 1.00 93.88 184 ASN A O 1
ATOM 1404 N N . LEU A 1 185 ? -13.900 -2.857 10.143 1.00 92.12 185 LEU A N 1
ATOM 1405 C CA . LEU A 1 185 ? -12.876 -3.839 10.533 1.00 92.12 185 LEU A CA 1
ATOM 1406 C C . LEU A 1 185 ? -12.863 -5.115 9.669 1.00 92.12 185 LEU A C 1
ATOM 1408 O O . LEU A 1 185 ? -11.905 -5.879 9.717 1.00 92.12 185 LEU A O 1
ATOM 1412 N N . ALA A 1 186 ? -13.886 -5.329 8.834 1.00 90.00 186 ALA A N 1
ATOM 1413 C CA . ALA A 1 186 ? -13.974 -6.484 7.934 1.00 90.00 186 ALA A CA 1
ATOM 1414 C C . ALA A 1 186 ? -13.184 -6.307 6.623 1.00 90.00 186 ALA A C 1
ATOM 1416 O O . ALA A 1 186 ? -13.133 -7.219 5.796 1.00 90.00 186 ALA A O 1
ATOM 1417 N N . THR A 1 187 ? -12.597 -5.127 6.403 1.00 90.12 187 THR A N 1
ATOM 1418 C CA . THR A 1 187 ? -11.869 -4.817 5.169 1.00 90.12 187 THR A CA 1
ATOM 1419 C C . THR A 1 187 ? -10.547 -5.579 5.130 1.00 90.12 187 THR A C 1
ATOM 1421 O O . THR A 1 187 ? -9.674 -5.343 5.961 1.00 90.12 187 THR A O 1
ATOM 1424 N N . LEU A 1 188 ? -10.385 -6.451 4.135 1.00 90.25 188 LEU A N 1
ATOM 1425 C CA . LEU A 1 188 ? -9.149 -7.190 3.877 1.00 90.25 188 LEU A CA 1
ATOM 1426 C C . LEU A 1 188 ? -8.616 -6.858 2.485 1.00 90.25 188 LEU A C 1
ATOM 1428 O O . LEU A 1 188 ? -9.381 -6.574 1.560 1.00 90.25 188 LEU A O 1
ATOM 1432 N N . ILE A 1 189 ? -7.298 -6.914 2.341 1.00 92.94 189 ILE A N 1
ATOM 1433 C CA . ILE A 1 189 ? -6.594 -6.641 1.090 1.00 92.94 189 ILE A CA 1
ATOM 1434 C C . ILE A 1 189 ? -6.045 -7.963 0.543 1.00 92.94 189 ILE A C 1
ATOM 1436 O O . ILE A 1 189 ? -5.438 -8.718 1.305 1.00 92.94 189 ILE A O 1
ATOM 1440 N N . PRO A 1 190 ? -6.236 -8.267 -0.752 1.00 89.56 190 PRO A N 1
ATOM 1441 C CA . PRO A 1 190 ? -5.653 -9.457 -1.359 1.00 89.56 190 PRO A CA 1
ATOM 1442 C C . PRO A 1 190 ? -4.118 -9.370 -1.392 1.00 89.56 190 PRO A C 1
ATOM 1444 O O . PRO A 1 190 ? -3.548 -8.340 -1.760 1.00 89.56 190 PRO A O 1
ATOM 1447 N N . VAL A 1 191 ? -3.459 -10.465 -1.006 1.00 90.25 191 VAL A N 1
ATOM 1448 C CA . VAL A 1 191 ? -1.996 -10.608 -1.016 1.00 90.25 191 VAL A CA 1
ATOM 1449 C C . VAL A 1 191 ? -1.604 -11.373 -2.281 1.00 90.25 191 VAL A C 1
ATOM 1451 O O . VAL A 1 191 ? -1.435 -12.587 -2.272 1.00 90.25 191 VAL A O 1
ATOM 1454 N N . ASP A 1 192 ? -1.523 -10.653 -3.400 1.00 86.81 192 ASP A N 1
ATOM 1455 C CA . ASP A 1 192 ? -1.286 -11.239 -4.734 1.00 86.81 192 ASP A CA 1
ATOM 1456 C C . ASP A 1 192 ? 0.204 -11.231 -5.140 1.00 86.81 192 ASP A C 1
ATOM 1458 O O . ASP A 1 192 ? 0.544 -11.304 -6.325 1.00 86.81 192 ASP A O 1
ATOM 1462 N N . THR A 1 193 ? 1.106 -10.996 -4.188 1.00 86.62 193 THR A N 1
ATOM 1463 C CA . THR A 1 193 ? 2.517 -10.682 -4.438 1.00 86.62 193 THR A CA 1
ATOM 1464 C C . THR A 1 193 ? 3.355 -10.979 -3.199 1.00 86.62 193 THR A C 1
ATOM 1466 O O . THR A 1 193 ? 2.873 -10.805 -2.086 1.00 86.62 193 THR A O 1
ATOM 1469 N N . GLU A 1 194 ? 4.596 -11.413 -3.402 1.00 91.69 194 GLU A N 1
ATOM 1470 C CA . GLU A 1 194 ? 5.559 -11.752 -2.338 1.00 91.69 194 GLU A CA 1
ATOM 1471 C C . GLU A 1 194 ? 6.627 -10.649 -2.156 1.00 91.69 194 GLU A C 1
ATOM 1473 O O . GLU A 1 194 ? 7.713 -10.899 -1.644 1.00 91.69 194 GLU A O 1
ATOM 1478 N N . ASP A 1 195 ? 6.348 -9.433 -2.638 1.00 91.50 195 ASP A N 1
ATOM 1479 C CA . ASP A 1 19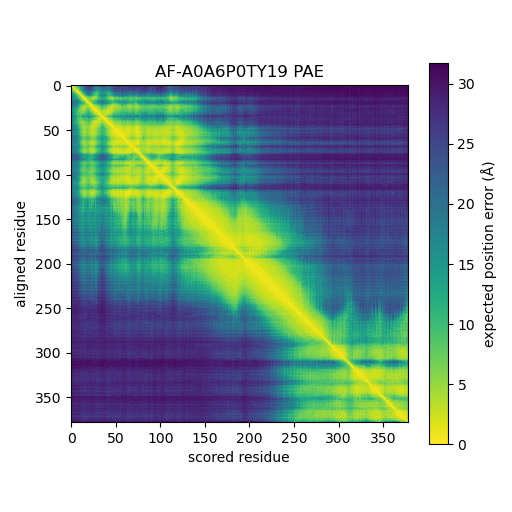5 ? 7.194 -8.246 -2.448 1.00 91.50 195 ASP A CA 1
ATOM 1480 C C . ASP A 1 195 ? 6.818 -7.490 -1.159 1.00 91.50 195 ASP A C 1
ATOM 1482 O O . ASP A 1 195 ? 5.882 -7.856 -0.445 1.00 91.50 195 ASP A O 1
ATOM 1486 N N . GLU A 1 196 ? 7.510 -6.385 -0.874 1.00 93.12 196 GLU A N 1
ATOM 1487 C CA . GLU A 1 196 ? 7.299 -5.573 0.332 1.00 93.12 196 GLU A CA 1
ATOM 1488 C C . GLU A 1 196 ? 5.870 -5.007 0.418 1.00 93.12 196 GLU A C 1
ATOM 1490 O O . GLU A 1 196 ? 5.348 -4.732 1.499 1.00 93.12 196 GLU A O 1
ATOM 1495 N N . VAL A 1 197 ? 5.202 -4.829 -0.728 1.00 92.62 197 VAL A N 1
ATOM 1496 C CA . VAL A 1 197 ? 3.796 -4.401 -0.777 1.00 92.62 197 VAL A CA 1
ATOM 1497 C C . VAL A 1 197 ? 2.866 -5.537 -0.352 1.00 92.62 197 VAL A C 1
ATOM 1499 O O . VAL A 1 197 ? 1.842 -5.276 0.279 1.00 92.62 197 VAL A O 1
ATOM 1502 N N . GLY A 1 198 ? 3.214 -6.780 -0.690 1.00 93.44 198 GLY A N 1
ATOM 1503 C CA . GLY A 1 198 ? 2.531 -7.982 -0.219 1.00 93.44 198 GLY A CA 1
ATOM 1504 C C . GLY A 1 198 ? 2.664 -8.171 1.285 1.00 93.44 198 GLY A C 1
ATOM 1505 O O . GLY A 1 198 ? 1.649 -8.314 1.964 1.00 93.44 198 GLY A O 1
ATOM 1506 N N . GLU A 1 199 ? 3.885 -8.066 1.809 1.00 95.12 199 GLU A N 1
ATOM 1507 C CA . GLU A 1 199 ? 4.158 -8.124 3.252 1.00 95.12 199 GLU A CA 1
ATOM 1508 C C . GLU A 1 199 ? 3.362 -7.048 4.010 1.00 95.12 199 GLU A C 1
ATOM 1510 O O . GLU A 1 199 ? 2.672 -7.337 4.986 1.00 95.12 199 GLU A O 1
ATOM 1515 N N . LEU A 1 200 ? 3.339 -5.811 3.500 1.00 94.50 200 LEU A N 1
ATOM 1516 C CA . LEU A 1 200 ? 2.553 -4.732 4.103 1.00 94.50 200 LEU A CA 1
ATOM 1517 C C . LEU A 1 200 ? 1.038 -5.000 4.068 1.00 94.50 200 LEU A C 1
ATOM 1519 O O . LEU A 1 200 ? 0.320 -4.611 4.992 1.00 94.50 200 LEU A O 1
ATOM 1523 N N . ALA A 1 201 ? 0.532 -5.651 3.016 1.00 95.25 201 ALA A N 1
ATOM 1524 C CA . ALA A 1 201 ? -0.869 -6.058 2.938 1.00 95.25 201 ALA A CA 1
ATOM 1525 C C . ALA A 1 201 ? -1.196 -7.179 3.942 1.00 95.25 201 ALA A C 1
ATOM 1527 O O . ALA A 1 201 ? -2.278 -7.173 4.536 1.00 95.25 201 ALA A O 1
ATOM 1528 N N . GLU A 1 202 ? -0.270 -8.111 4.172 1.00 95.81 202 GLU A N 1
ATOM 1529 C CA . GLU A 1 202 ? -0.408 -9.160 5.183 1.00 95.81 202 GLU A CA 1
ATOM 1530 C C . GLU A 1 202 ? -0.418 -8.583 6.605 1.00 95.81 202 GLU A C 1
ATOM 1532 O O . GLU A 1 202 ? -1.331 -8.876 7.385 1.00 95.81 202 GLU A O 1
ATOM 1537 N N . GLU A 1 203 ? 0.519 -7.689 6.919 1.00 95.69 203 GLU A N 1
ATOM 1538 C CA . GLU A 1 203 ? 0.571 -6.981 8.202 1.00 95.69 203 GLU A CA 1
ATOM 1539 C C . GLU A 1 203 ? -0.690 -6.139 8.440 1.00 95.69 203 GLU A C 1
ATOM 1541 O O . GLU A 1 203 ? -1.286 -6.171 9.523 1.00 95.69 203 GLU A O 1
ATOM 1546 N N . PHE A 1 204 ? -1.176 -5.447 7.405 1.00 95.69 204 PHE A N 1
ATOM 1547 C CA . PHE A 1 204 ? -2.451 -4.735 7.466 1.00 95.69 204 PHE A CA 1
ATOM 1548 C C . PHE A 1 204 ? -3.617 -5.676 7.805 1.00 95.69 204 PHE A C 1
ATOM 1550 O O . PHE A 1 204 ? -4.417 -5.380 8.695 1.00 95.69 204 PHE A O 1
ATOM 1557 N N . ASN A 1 205 ? -3.712 -6.823 7.127 1.00 95.69 205 ASN A N 1
ATOM 1558 C CA . ASN A 1 205 ? -4.768 -7.806 7.372 1.00 95.69 205 ASN A CA 1
ATOM 1559 C C . ASN A 1 205 ? -4.698 -8.375 8.797 1.00 95.69 205 ASN A C 1
ATOM 1561 O O . ASN A 1 205 ? -5.734 -8.592 9.431 1.00 95.69 205 ASN A O 1
ATOM 1565 N N . THR A 1 206 ? -3.492 -8.611 9.313 1.00 96.00 206 THR A N 1
ATOM 1566 C CA . THR A 1 206 ? -3.272 -9.059 10.693 1.00 96.00 206 THR A CA 1
ATOM 1567 C C . THR A 1 206 ? -3.749 -8.007 11.690 1.00 96.00 206 THR A C 1
ATOM 1569 O O . THR A 1 206 ? -4.510 -8.332 12.605 1.00 96.00 206 THR A O 1
ATOM 1572 N N . MET A 1 207 ? -3.392 -6.738 11.479 1.00 95.44 207 MET A N 1
ATOM 1573 C CA . MET A 1 207 ? -3.856 -5.625 12.308 1.00 95.44 207 MET A CA 1
ATOM 1574 C C . MET A 1 207 ? -5.385 -5.490 12.285 1.00 95.44 207 MET A C 1
ATOM 1576 O O . MET A 1 207 ? -6.002 -5.370 13.344 1.00 95.44 207 MET A O 1
ATOM 1580 N N . ALA A 1 208 ? -6.009 -5.558 11.104 1.00 96.00 208 ALA A N 1
ATOM 1581 C CA . ALA A 1 208 ? -7.463 -5.478 10.956 1.00 96.00 208 ALA A CA 1
ATOM 1582 C C . ALA A 1 208 ? -8.177 -6.593 11.741 1.00 96.00 208 ALA A C 1
ATOM 1584 O O . ALA A 1 208 ? -9.111 -6.319 12.497 1.00 96.00 208 ALA A O 1
ATOM 1585 N N . LYS A 1 209 ? -7.680 -7.835 11.654 1.00 95.75 209 LYS A N 1
ATOM 1586 C CA . LYS A 1 209 ? -8.205 -8.977 12.425 1.00 95.75 209 LYS A CA 1
ATOM 1587 C C . LYS A 1 209 ? -8.048 -8.791 13.936 1.00 95.75 209 LYS A C 1
ATOM 1589 O O . LYS A 1 209 ? -8.964 -9.113 14.690 1.00 95.75 209 LYS A O 1
ATOM 1594 N N . GLN A 1 210 ? -6.898 -8.293 14.393 1.00 95.75 210 GLN A N 1
ATOM 1595 C CA . GLN A 1 210 ? -6.663 -8.041 15.818 1.00 95.75 210 GLN A CA 1
ATOM 1596 C C . GLN A 1 210 ? -7.579 -6.941 16.363 1.00 95.75 210 GLN A C 1
ATOM 1598 O O . GLN A 1 210 ? -8.087 -7.070 17.479 1.00 95.75 210 GLN A O 1
ATOM 1603 N N . LEU A 1 211 ? -7.815 -5.884 15.581 1.00 95.62 211 LEU A N 1
ATOM 1604 C CA . LEU A 1 211 ? -8.760 -4.827 15.931 1.00 95.62 211 LEU A CA 1
ATOM 1605 C C . LEU A 1 211 ? -10.195 -5.357 16.011 1.00 95.62 211 LEU A C 1
ATOM 1607 O O . LEU A 1 211 ? -10.851 -5.099 17.015 1.00 95.62 211 LEU A O 1
ATOM 1611 N N . ASP A 1 212 ? -10.656 -6.143 15.031 1.00 95.25 212 ASP A N 1
ATOM 1612 C CA . ASP A 1 212 ? -11.990 -6.776 15.070 1.00 95.25 212 ASP A CA 1
ATOM 1613 C C . ASP A 1 212 ? -12.160 -7.663 16.312 1.00 95.25 212 ASP A C 1
ATOM 1615 O O . ASP A 1 212 ? -13.156 -7.577 17.030 1.00 95.25 212 ASP A O 1
ATOM 1619 N N . ALA A 1 213 ? -11.150 -8.475 16.636 1.00 95.12 213 ALA A N 1
ATOM 1620 C CA . ALA A 1 213 ? -11.180 -9.311 17.833 1.00 95.12 213 ALA A CA 1
ATOM 1621 C C . ALA A 1 213 ? -11.253 -8.482 19.130 1.00 95.12 213 ALA A C 1
ATOM 1623 O O . ALA A 1 213 ? -12.021 -8.814 20.036 1.00 95.12 213 ALA A O 1
ATOM 1624 N N . ARG A 1 214 ? -10.477 -7.392 19.223 1.00 95.94 214 ARG A N 1
ATOM 1625 C CA . ARG A 1 214 ? -10.489 -6.478 20.377 1.00 95.94 214 ARG A CA 1
ATOM 1626 C C . ARG A 1 214 ? -11.825 -5.756 20.515 1.00 95.94 214 ARG A C 1
ATOM 1628 O O . ARG A 1 214 ? -12.325 -5.650 21.632 1.00 95.94 214 ARG A O 1
ATOM 1635 N N . ASP A 1 215 ? -12.406 -5.305 19.410 1.00 95.38 215 ASP A N 1
ATOM 1636 C CA . ASP A 1 215 ? -13.705 -4.637 19.399 1.00 95.38 215 ASP A CA 1
ATOM 1637 C C . ASP A 1 215 ? -14.820 -5.570 19.893 1.00 95.38 215 ASP A C 1
ATOM 1639 O O . ASP A 1 215 ? -15.581 -5.215 20.796 1.00 95.38 215 ASP A O 1
ATOM 1643 N N . ARG A 1 216 ? -14.851 -6.819 19.412 1.00 95.25 216 ARG A N 1
ATOM 1644 C CA . ARG A 1 216 ? -15.791 -7.837 19.911 1.00 95.25 216 ARG A CA 1
ATOM 1645 C C . ARG A 1 216 ? -15.609 -8.116 21.400 1.00 95.25 216 ARG A C 1
ATOM 1647 O O . ARG A 1 216 ? -16.597 -8.239 22.122 1.00 95.25 216 ARG A O 1
ATOM 1654 N N . GLN A 1 217 ? -14.364 -8.203 21.869 1.00 97.19 217 GLN A N 1
ATOM 1655 C CA . GLN A 1 217 ? -14.076 -8.410 23.287 1.00 97.19 217 GLN A CA 1
ATOM 1656 C C . GLN A 1 217 ? -14.573 -7.232 24.140 1.00 97.19 217 GLN A C 1
ATOM 1658 O O . GLN A 1 217 ? -15.165 -7.457 25.194 1.00 97.19 217 GLN A O 1
ATOM 1663 N N . LEU A 1 218 ? -14.382 -5.989 23.687 1.00 97.12 218 LEU A N 1
ATOM 1664 C CA . LEU A 1 218 ? -14.897 -4.802 24.374 1.00 97.12 218 LEU A CA 1
ATOM 1665 C C . LEU A 1 218 ? -16.426 -4.811 24.453 1.00 97.12 218 LEU A C 1
ATOM 1667 O O . LEU A 1 218 ? -16.976 -4.573 25.526 1.00 97.12 218 LEU A O 1
ATOM 1671 N N . HIS A 1 219 ? -17.115 -5.156 23.362 1.00 95.75 219 HIS A N 1
ATOM 1672 C CA . HIS A 1 219 ? -18.575 -5.283 23.360 1.00 95.75 219 HIS A CA 1
ATOM 1673 C C . HIS A 1 219 ? -19.062 -6.360 24.341 1.00 95.75 219 HIS A C 1
ATOM 1675 O O . HIS A 1 219 ? -20.016 -6.136 25.086 1.00 95.75 219 HIS A O 1
ATOM 1681 N N . GLN A 1 220 ? -18.383 -7.509 24.403 1.00 97.38 220 GLN A N 1
ATOM 1682 C CA . GLN A 1 220 ? -18.691 -8.555 25.383 1.00 97.38 220 GLN A CA 1
ATOM 1683 C C . GLN A 1 220 ? -18.479 -8.076 26.824 1.00 97.38 220 GLN A C 1
ATOM 1685 O O . GLN A 1 220 ? -19.334 -8.314 27.677 1.00 97.38 220 GLN A O 1
ATOM 1690 N N . GLN A 1 221 ? -17.377 -7.375 27.098 1.00 97.06 221 GLN A N 1
ATOM 1691 C CA . GLN A 1 221 ? -17.092 -6.812 28.420 1.00 97.06 221 GLN A CA 1
ATOM 1692 C C . GLN A 1 221 ? -18.112 -5.743 28.820 1.00 97.06 221 GLN A C 1
ATOM 1694 O O . GLN A 1 221 ? -18.558 -5.733 29.965 1.00 97.06 221 GLN A O 1
ATOM 1699 N N . MET A 1 222 ? -18.530 -4.880 27.889 1.00 97.50 222 MET A N 1
ATOM 1700 C CA . MET A 1 222 ? -19.608 -3.915 28.124 1.00 97.50 222 MET A CA 1
ATOM 1701 C C . MET A 1 222 ? -20.918 -4.612 28.489 1.00 97.50 222 MET A C 1
ATOM 1703 O O . MET A 1 222 ? -21.566 -4.215 29.456 1.00 97.50 222 MET A O 1
ATOM 1707 N N . GLN A 1 223 ? -21.294 -5.664 27.758 1.00 97.81 223 GLN A N 1
ATOM 1708 C CA . GLN A 1 223 ? -22.512 -6.417 28.054 1.00 97.81 223 GLN A CA 1
ATOM 1709 C C . GLN A 1 223 ? -22.442 -7.078 29.436 1.00 97.81 223 GLN A C 1
ATOM 1711 O O . GLN A 1 223 ? -23.394 -7.002 30.208 1.00 97.81 223 GLN A O 1
ATOM 1716 N N . GLN A 1 224 ? -21.305 -7.694 29.772 1.00 97.56 224 GLN A N 1
ATOM 1717 C CA . GLN A 1 224 ? -21.084 -8.281 31.095 1.00 97.56 224 GLN A CA 1
ATOM 1718 C C . GLN A 1 224 ? -21.163 -7.228 32.201 1.00 97.56 224 GLN A C 1
ATOM 1720 O O . GLN A 1 224 ? -21.817 -7.459 33.212 1.00 97.56 224 GLN A O 1
ATOM 1725 N N . LEU A 1 225 ? -20.535 -6.065 32.009 1.00 97.81 225 LEU A N 1
ATOM 1726 C CA . LEU A 1 225 ? -20.585 -4.971 32.974 1.00 97.81 225 LEU A CA 1
ATOM 1727 C C . LEU A 1 225 ? -22.019 -4.472 33.183 1.00 97.81 225 LEU A C 1
ATOM 1729 O O . LEU A 1 225 ? -22.427 -4.280 34.324 1.00 97.81 225 LEU A O 1
ATOM 1733 N N . SER A 1 226 ? -22.784 -4.307 32.101 1.00 97.62 226 SER A N 1
ATOM 1734 C CA . SER A 1 226 ? -24.194 -3.909 32.167 1.00 97.62 226 SER A CA 1
ATOM 1735 C C . SER A 1 226 ? -25.020 -4.904 32.981 1.00 97.62 226 SER A C 1
ATOM 1737 O O . SER A 1 226 ? -25.743 -4.497 33.885 1.00 97.62 226 SER A O 1
ATOM 1739 N N . ASN A 1 227 ? -24.873 -6.204 32.708 1.00 97.31 227 ASN A N 1
ATOM 1740 C CA . ASN A 1 227 ? -25.597 -7.247 33.434 1.00 97.31 227 ASN A CA 1
ATOM 1741 C C . ASN A 1 227 ? -25.213 -7.267 34.925 1.00 97.31 227 ASN A C 1
ATOM 1743 O O . ASN A 1 227 ? -26.084 -7.346 35.786 1.00 97.31 227 ASN A O 1
ATOM 1747 N N . THR A 1 228 ? -23.920 -7.141 35.243 1.00 96.69 228 THR A N 1
ATOM 1748 C CA . THR A 1 228 ? -23.440 -7.084 36.634 1.00 96.69 228 THR A CA 1
ATOM 1749 C C . THR A 1 228 ? -23.981 -5.858 37.371 1.00 96.69 228 THR A C 1
ATOM 1751 O O . THR A 1 228 ? -24.320 -5.950 38.548 1.00 96.69 228 THR A O 1
ATOM 1754 N N . LEU A 1 229 ? -24.080 -4.702 36.703 1.00 97.94 229 LEU A N 1
ATOM 1755 C CA . LEU A 1 229 ? -24.673 -3.499 37.295 1.00 97.94 229 LEU A CA 1
ATOM 1756 C C . LEU A 1 229 ? -26.164 -3.681 37.589 1.00 97.94 229 LEU A C 1
ATOM 1758 O O . LEU A 1 229 ? -26.628 -3.258 38.647 1.00 97.94 229 LEU A O 1
ATOM 1762 N N . GLU A 1 230 ? -26.903 -4.325 36.687 1.00 97.56 230 GLU A N 1
ATOM 1763 C CA . GLU A 1 230 ? -28.317 -4.645 36.893 1.00 97.56 230 GLU A CA 1
ATOM 1764 C C . GLU A 1 230 ? -28.510 -5.603 38.080 1.00 97.56 230 GLU A C 1
ATOM 1766 O O . GLU A 1 230 ? -29.333 -5.349 38.962 1.00 97.56 230 GLU A O 1
ATOM 1771 N N . GLU A 1 231 ? -27.694 -6.655 38.165 1.00 97.38 231 GLU A N 1
ATOM 1772 C CA . GLU A 1 231 ? -27.718 -7.608 39.278 1.00 97.38 231 GLU A CA 1
ATOM 1773 C C . GLU A 1 231 ? -27.356 -6.947 40.618 1.00 97.38 231 GLU A C 1
ATOM 1775 O O . GLU A 1 231 ? -27.989 -7.212 41.648 1.00 97.38 231 GLU A O 1
ATOM 1780 N N . LEU A 1 232 ? -26.377 -6.037 40.612 1.00 97.81 232 LEU A N 1
ATOM 1781 C CA . LEU A 1 232 ? -25.975 -5.279 41.794 1.00 97.81 232 LEU A CA 1
ATOM 1782 C C . LEU A 1 232 ? -27.103 -4.364 42.282 1.00 97.81 232 LEU A C 1
ATOM 1784 O O . LEU A 1 232 ? -27.408 -4.368 43.477 1.00 97.81 232 LEU A O 1
ATOM 1788 N N . HIS A 1 233 ? -27.765 -3.640 41.374 1.00 96.38 233 HIS A N 1
ATOM 1789 C CA . HIS A 1 233 ? -28.942 -2.832 41.702 1.00 96.38 233 HIS A CA 1
ATOM 1790 C C . HIS A 1 233 ? -30.069 -3.684 42.290 1.00 96.38 233 HIS A C 1
ATOM 1792 O O . HIS A 1 233 ? -30.606 -3.354 43.348 1.00 96.38 233 HIS A O 1
ATOM 1798 N N . HIS A 1 234 ? -30.379 -4.819 41.660 1.00 96.56 234 HIS A N 1
ATOM 1799 C CA . HIS A 1 234 ? -31.418 -5.720 42.149 1.00 96.56 234 HIS A CA 1
ATOM 1800 C C . HIS A 1 234 ? -31.102 -6.255 43.554 1.00 96.56 234 HIS A C 1
ATOM 1802 O O . HIS A 1 234 ? -31.969 -6.295 44.431 1.00 96.56 234 HIS A O 1
ATOM 1808 N N . THR A 1 235 ? -29.844 -6.622 43.799 1.00 96.00 235 THR A N 1
ATOM 1809 C CA . THR A 1 235 ? -29.381 -7.089 45.112 1.00 96.00 235 THR A CA 1
ATOM 1810 C C . THR A 1 235 ? -29.486 -5.988 46.167 1.00 96.00 235 THR A C 1
ATOM 1812 O O . THR A 1 235 ? -29.919 -6.248 47.291 1.00 96.00 235 THR A O 1
ATOM 1815 N N . GLN A 1 236 ? -29.135 -4.749 45.817 1.00 96.62 236 GLN A N 1
ATOM 1816 C CA . GLN A 1 236 ? -29.245 -3.606 46.720 1.00 96.62 236 GLN A CA 1
ATOM 1817 C C . GLN A 1 236 ? -30.702 -3.339 47.126 1.00 96.62 236 GLN A C 1
ATOM 1819 O O . GLN A 1 236 ? -30.978 -3.166 48.314 1.00 96.62 236 GLN A O 1
ATOM 1824 N N . ASP A 1 237 ? -31.643 -3.392 46.181 1.00 96.44 237 ASP A N 1
ATOM 1825 C CA . ASP A 1 237 ? -33.073 -3.233 46.468 1.00 96.44 237 ASP A CA 1
ATOM 1826 C C . ASP A 1 237 ? -33.595 -4.334 47.399 1.00 96.44 237 ASP A C 1
ATOM 1828 O O . ASP A 1 237 ? -34.333 -4.064 48.355 1.00 96.44 237 ASP A O 1
ATOM 1832 N N . GLN A 1 238 ? -33.169 -5.582 47.175 1.00 95.62 238 GLN A N 1
ATOM 1833 C CA . GLN A 1 238 ? -33.503 -6.692 48.067 1.00 95.62 238 GLN A CA 1
ATOM 1834 C C . GLN A 1 238 ? -32.948 -6.481 49.482 1.00 95.62 238 GLN A C 1
ATOM 1836 O O . GLN A 1 238 ? -33.648 -6.766 50.456 1.00 95.62 238 GLN A O 1
ATOM 1841 N N . LEU A 1 239 ? -31.713 -5.984 49.617 1.00 96.62 239 LEU A N 1
ATOM 1842 C CA . LEU A 1 239 ? -31.108 -5.686 50.918 1.00 96.62 239 LEU A CA 1
ATOM 1843 C C . LEU A 1 239 ? -31.866 -4.575 51.648 1.00 96.62 239 LEU A C 1
ATOM 1845 O O . LEU A 1 239 ? -32.223 -4.765 52.810 1.00 96.62 239 LEU A O 1
ATOM 1849 N N . ILE A 1 240 ? -32.202 -3.480 50.960 1.00 96.19 240 ILE A N 1
ATOM 1850 C CA . ILE A 1 240 ? -33.013 -2.389 51.522 1.00 96.19 240 ILE A CA 1
ATOM 1851 C C . ILE A 1 240 ? -34.366 -2.924 52.003 1.00 96.19 240 ILE A C 1
ATOM 1853 O O . ILE A 1 240 ? -34.826 -2.585 53.094 1.00 96.19 240 ILE A O 1
ATOM 1857 N N . GLN A 1 241 ? -35.017 -3.784 51.217 1.00 93.88 241 GLN A N 1
ATOM 1858 C CA . GLN A 1 241 ? -36.299 -4.366 51.604 1.00 93.88 241 GLN A CA 1
ATOM 1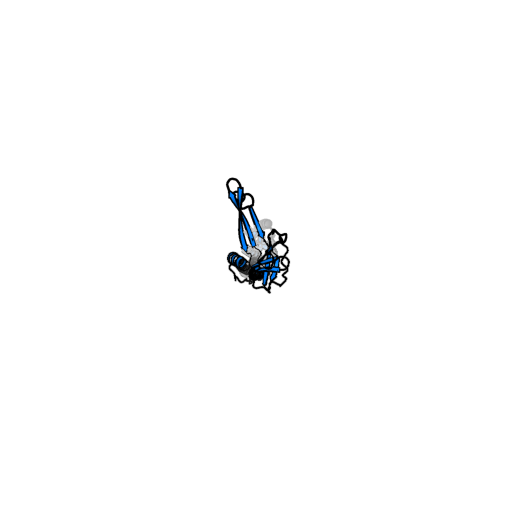859 C C . GLN A 1 241 ? -36.167 -5.292 52.820 1.00 93.88 241 GLN A C 1
ATOM 1861 O O . GLN A 1 241 ? -37.015 -5.253 53.713 1.00 93.88 241 GLN A O 1
ATOM 1866 N N . ARG A 1 242 ? -35.102 -6.099 52.894 1.00 93.88 242 ARG A N 1
ATOM 1867 C CA . ARG A 1 242 ? -34.813 -6.943 54.064 1.00 93.88 242 ARG A CA 1
ATOM 1868 C C . ARG A 1 242 ? -34.553 -6.107 55.313 1.00 93.88 242 ARG A C 1
ATOM 1870 O O . ARG A 1 242 ? -35.085 -6.438 56.368 1.00 93.88 242 ARG A O 1
ATOM 1877 N N . GLU A 1 243 ? -33.800 -5.019 55.195 1.00 93.38 243 GLU A N 1
ATOM 1878 C CA . GLU A 1 243 ? -33.520 -4.103 56.303 1.00 93.38 243 GLU A CA 1
ATOM 1879 C C . GLU A 1 243 ? -34.800 -3.419 56.801 1.00 93.38 243 GLU A C 1
ATOM 1881 O O . GLU A 1 243 ? -35.065 -3.409 58.003 1.00 93.38 243 GLU A O 1
ATOM 1886 N N . LYS A 1 244 ? -35.668 -2.959 55.887 1.00 93.38 244 LYS A N 1
ATOM 1887 C CA . LYS A 1 244 ? -37.001 -2.438 56.236 1.00 93.38 244 LYS A CA 1
ATOM 1888 C C . LYS A 1 244 ? -37.844 -3.465 56.987 1.00 93.38 244 LYS A C 1
ATOM 1890 O O . LYS A 1 244 ? -38.474 -3.116 57.981 1.00 93.38 244 LYS A O 1
ATOM 1895 N N . MET A 1 245 ? -37.860 -4.719 56.534 1.00 92.62 245 MET A N 1
ATOM 1896 C CA . MET A 1 245 ? -38.619 -5.790 57.191 1.00 92.62 245 MET A CA 1
ATOM 1897 C C . MET A 1 245 ? -38.051 -6.142 58.567 1.00 92.62 245 MET A C 1
ATOM 1899 O O . MET A 1 245 ? -38.821 -6.373 59.496 1.00 92.62 245 MET A O 1
ATOM 1903 N N . ALA A 1 246 ? -36.725 -6.138 58.725 1.00 92.06 246 ALA A N 1
ATOM 1904 C CA . ALA A 1 246 ? -36.077 -6.351 60.014 1.00 92.06 246 ALA A CA 1
ATOM 1905 C C . ALA A 1 246 ? -36.399 -5.216 60.999 1.00 92.06 246 ALA A C 1
ATOM 1907 O O . ALA A 1 246 ? -36.840 -5.485 62.116 1.00 92.06 246 ALA A O 1
ATOM 1908 N N . ALA A 1 247 ? -36.264 -3.958 60.565 1.00 91.94 247 ALA A N 1
ATOM 1909 C CA . ALA A 1 247 ? -36.608 -2.788 61.369 1.00 91.94 247 ALA A CA 1
ATOM 1910 C C . ALA A 1 247 ? -38.093 -2.789 61.764 1.00 91.94 247 ALA A C 1
ATOM 1912 O O . ALA A 1 247 ? -38.424 -2.567 62.928 1.00 91.94 247 ALA A O 1
ATOM 1913 N N . LEU A 1 248 ? -38.986 -3.109 60.821 1.00 91.56 248 LEU A N 1
ATOM 1914 C CA . LEU A 1 248 ? -40.414 -3.258 61.092 1.00 91.56 248 LEU A CA 1
ATOM 1915 C C . LEU A 1 248 ? -40.682 -4.390 62.092 1.00 91.56 248 LEU A C 1
ATOM 1917 O O . LEU A 1 248 ? -41.454 -4.198 63.025 1.00 91.56 248 LEU A O 1
ATOM 1921 N N . GLY A 1 249 ? -40.032 -5.545 61.943 1.00 90.25 249 GLY A N 1
ATOM 1922 C CA . GLY A 1 249 ? -40.164 -6.667 62.874 1.00 90.25 249 GLY A CA 1
ATOM 1923 C C . GLY A 1 249 ? -39.713 -6.311 64.292 1.00 90.25 249 GLY A C 1
ATOM 1924 O O . GLY A 1 249 ? -40.405 -6.630 65.257 1.00 90.25 249 GLY A O 1
ATOM 1925 N N . GLN A 1 250 ? -38.597 -5.593 64.425 1.00 90.00 250 GLN A N 1
ATOM 1926 C CA . GLN A 1 250 ? -38.074 -5.138 65.713 1.00 90.00 250 GLN A CA 1
ATOM 1927 C C . GLN A 1 250 ? -38.985 -4.085 66.359 1.00 90.00 250 GLN A C 1
ATOM 1929 O O . GLN A 1 250 ? -39.226 -4.135 67.564 1.00 90.00 250 GLN A O 1
ATOM 1934 N N . LEU A 1 251 ? -39.557 -3.187 65.554 1.00 92.06 251 LEU A N 1
ATOM 1935 C CA . LEU A 1 251 ? -40.536 -2.203 66.008 1.00 92.06 251 LEU A CA 1
ATOM 1936 C C . LEU A 1 251 ? -41.846 -2.869 66.452 1.00 92.06 251 LEU A C 1
ATOM 1938 O O . LEU A 1 251 ? -42.355 -2.551 67.521 1.00 92.06 251 LEU A O 1
ATOM 1942 N N . ILE A 1 252 ? -42.358 -3.842 65.690 1.00 90.25 252 ILE A N 1
ATOM 1943 C CA . ILE A 1 252 ? -43.541 -4.631 66.067 1.00 90.25 252 ILE A CA 1
ATOM 1944 C C . ILE A 1 252 ? -43.284 -5.410 67.361 1.00 90.25 252 ILE A C 1
ATOM 1946 O O . ILE A 1 252 ? -44.144 -5.416 68.236 1.00 90.25 252 ILE A O 1
ATOM 1950 N N . ALA A 1 253 ? -42.116 -6.040 67.515 1.00 88.94 253 ALA A N 1
ATOM 1951 C CA . ALA A 1 253 ? -41.756 -6.749 68.742 1.00 88.94 253 ALA A CA 1
ATOM 1952 C C . ALA A 1 253 ? -41.665 -5.800 69.950 1.00 88.94 253 ALA A C 1
ATOM 1954 O O . ALA A 1 253 ? -42.153 -6.139 71.029 1.00 88.94 253 ALA A O 1
ATOM 1955 N N . GLY A 1 254 ? -41.102 -4.601 69.758 1.00 86.50 254 GLY A N 1
ATOM 1956 C CA . GLY A 1 254 ? -41.074 -3.539 70.767 1.00 86.50 254 GLY A CA 1
ATOM 1957 C C . GLY A 1 254 ? -42.478 -3.093 71.175 1.00 86.50 254 GLY A C 1
ATOM 1958 O O . GLY A 1 254 ? -42.812 -3.149 72.355 1.00 86.50 254 GLY A O 1
ATOM 1959 N N . ILE A 1 255 ? -43.338 -2.768 70.202 1.00 87.12 255 ILE A N 1
ATOM 1960 C CA . ILE A 1 255 ? -44.743 -2.402 70.442 1.00 87.12 255 ILE A CA 1
ATOM 1961 C C . ILE A 1 255 ? -45.492 -3.539 71.143 1.00 87.12 255 ILE A C 1
ATOM 1963 O O . ILE A 1 255 ? -46.231 -3.296 72.091 1.00 87.12 255 ILE A O 1
ATOM 1967 N N . ALA A 1 256 ? -45.301 -4.792 70.724 1.00 87.00 256 ALA A N 1
ATOM 1968 C CA . ALA A 1 256 ? -45.937 -5.938 71.364 1.00 87.00 256 ALA A CA 1
ATOM 1969 C C . ALA A 1 256 ? -45.508 -6.070 72.832 1.00 87.00 256 ALA A C 1
ATOM 1971 O O . ALA A 1 256 ? -46.345 -6.328 73.695 1.00 87.00 256 ALA A O 1
ATOM 1972 N N . HIS A 1 257 ? -44.225 -5.858 73.136 1.00 86.75 257 HIS A N 1
ATOM 1973 C CA . HIS A 1 257 ? -43.729 -5.854 74.510 1.00 86.75 257 HIS A CA 1
ATOM 1974 C C . HIS A 1 257 ? -44.332 -4.699 75.327 1.00 86.75 257 HIS A C 1
ATOM 1976 O O . HIS A 1 257 ? -44.810 -4.907 76.443 1.00 86.75 257 HIS A O 1
ATOM 1982 N N . GLU A 1 258 ? -44.403 -3.503 74.744 1.00 89.50 258 GLU A N 1
ATOM 1983 C CA . GLU A 1 258 ? -44.992 -2.320 75.375 1.00 89.50 258 GLU A CA 1
ATOM 1984 C C . GLU A 1 258 ? -46.512 -2.401 75.554 1.00 89.50 258 GLU A C 1
ATOM 1986 O O . GLU A 1 258 ? -47.019 -1.807 76.496 1.00 89.50 258 GLU A O 1
ATOM 1991 N N . ILE A 1 259 ? -47.239 -3.146 74.714 1.00 86.88 259 ILE A N 1
ATOM 1992 C CA . ILE A 1 259 ? -48.680 -3.424 74.871 1.00 86.88 259 ILE A CA 1
ATOM 1993 C C . ILE A 1 259 ? -48.917 -4.538 75.896 1.00 86.88 259 ILE A C 1
ATOM 1995 O O . ILE A 1 259 ? -49.854 -4.462 76.695 1.00 86.88 259 ILE A O 1
ATOM 1999 N N . ASN A 1 260 ? -48.073 -5.571 75.906 1.00 84.31 260 ASN A N 1
ATOM 2000 C CA . ASN A 1 260 ? -48.212 -6.684 76.845 1.00 84.31 260 ASN A CA 1
ATOM 2001 C C . ASN A 1 260 ? -48.001 -6.242 78.298 1.00 84.31 260 ASN A C 1
ATOM 2003 O O . ASN A 1 260 ? -48.667 -6.767 79.188 1.00 84.31 260 ASN A O 1
ATOM 2007 N N . ASN A 1 261 ? -47.141 -5.253 78.549 1.00 85.69 261 ASN A N 1
ATOM 2008 C CA . ASN A 1 261 ? -46.906 -4.717 79.892 1.00 85.69 261 ASN A CA 1
ATOM 2009 C C . ASN A 1 261 ? -48.176 -4.135 80.564 1.00 85.69 261 ASN A C 1
ATOM 2011 O O . ASN A 1 261 ? -48.551 -4.620 81.637 1.00 85.69 261 ASN A O 1
ATOM 2015 N N . PRO A 1 262 ? -48.890 -3.148 79.982 1.00 86.50 262 PRO A N 1
ATOM 2016 C CA . PRO A 1 262 ? -50.128 -2.629 80.549 1.00 86.50 262 PRO A CA 1
ATOM 2017 C C . PRO A 1 262 ? -51.245 -3.672 80.527 1.00 86.50 262 PRO A C 1
ATOM 2019 O O . PRO A 1 262 ? -52.022 -3.722 81.475 1.00 86.50 262 PRO A O 1
ATOM 2022 N N . LEU A 1 263 ? -51.312 -4.547 79.515 1.00 83.50 263 LEU A N 1
ATOM 2023 C CA . LEU A 1 263 ? -52.293 -5.636 79.492 1.00 83.50 263 LEU A CA 1
ATOM 2024 C C . LEU A 1 263 ? -52.098 -6.590 80.680 1.00 83.50 263 LEU A C 1
ATOM 2026 O O . LEU A 1 263 ? -53.067 -6.950 81.345 1.00 83.50 263 LEU A O 1
ATOM 2030 N N . GLY A 1 264 ? -50.848 -6.947 80.987 1.00 84.62 264 GLY A N 1
ATOM 2031 C CA . GLY A 1 264 ? -50.496 -7.752 82.153 1.00 84.62 264 GLY A CA 1
ATOM 2032 C C . GLY A 1 264 ? -50.886 -7.069 83.464 1.00 84.62 264 GLY A C 1
ATOM 2033 O O . GLY A 1 264 ? -51.456 -7.713 84.343 1.00 84.62 264 GLY A O 1
ATOM 2034 N N . ALA A 1 265 ? -50.668 -5.754 83.578 1.00 82.88 265 ALA A N 1
ATOM 2035 C CA . ALA A 1 265 ? -51.099 -4.973 84.739 1.00 82.88 265 ALA A CA 1
ATOM 2036 C C . ALA A 1 265 ? -52.633 -4.918 84.877 1.00 82.88 265 ALA A C 1
ATOM 2038 O O . ALA A 1 265 ? -53.160 -5.123 85.972 1.00 82.88 265 ALA A O 1
ATOM 2039 N N . ILE A 1 266 ? -53.359 -4.709 83.771 1.00 83.25 266 ILE A N 1
ATOM 2040 C CA . ILE A 1 266 ? -54.829 -4.720 83.734 1.00 83.25 266 ILE A CA 1
ATOM 2041 C C . ILE A 1 266 ? -55.355 -6.100 84.129 1.00 83.25 266 ILE A C 1
ATOM 2043 O O . ILE A 1 266 ? -56.250 -6.198 84.963 1.00 83.25 266 ILE A O 1
ATOM 2047 N N . GLN A 1 267 ? -54.785 -7.174 83.580 1.00 82.12 267 GLN A N 1
ATOM 2048 C CA . GLN A 1 267 ? -55.194 -8.539 83.893 1.00 82.12 267 GLN A CA 1
ATOM 2049 C C . GLN A 1 267 ? -54.920 -8.890 85.360 1.00 82.12 267 GLN A C 1
ATOM 2051 O O . GLN A 1 267 ? -55.768 -9.497 86.014 1.00 82.12 267 GLN A O 1
ATOM 2056 N N . ALA A 1 268 ? -53.770 -8.484 85.905 1.00 81.12 268 ALA A N 1
ATOM 2057 C CA . ALA A 1 268 ? -53.456 -8.656 87.320 1.00 81.12 268 ALA A CA 1
ATOM 2058 C C . ALA A 1 268 ? -54.447 -7.891 88.213 1.00 81.12 268 ALA A C 1
ATOM 2060 O O . ALA A 1 268 ? -54.978 -8.458 89.167 1.00 81.12 268 ALA A O 1
ATOM 2061 N N . SER A 1 269 ? -54.760 -6.641 87.865 1.00 78.94 269 SER A N 1
ATOM 2062 C CA . SER A 1 269 ? -55.745 -5.822 88.579 1.00 78.94 269 SER A CA 1
ATOM 2063 C C . SER A 1 269 ? -57.161 -6.415 88.510 1.00 78.94 269 SER A C 1
ATOM 2065 O O . SER A 1 269 ? -57.831 -6.539 89.537 1.00 78.94 269 SER A O 1
ATOM 2067 N N . ALA A 1 270 ? -57.599 -6.877 87.334 1.00 80.00 270 ALA A N 1
ATOM 2068 C CA . ALA A 1 270 ? -58.885 -7.550 87.139 1.00 80.00 270 ALA A CA 1
ATOM 2069 C C . ALA A 1 270 ? -58.979 -8.866 87.934 1.00 80.00 270 ALA A C 1
ATOM 2071 O O . ALA A 1 270 ? -60.011 -9.188 88.524 1.00 80.00 270 ALA A O 1
ATOM 2072 N N . ASN A 1 271 ? -57.887 -9.630 87.997 1.00 83.25 271 ASN A N 1
ATOM 2073 C CA . ASN A 1 271 ? -57.828 -10.846 88.803 1.00 83.25 271 ASN A CA 1
ATOM 2074 C C . ASN A 1 271 ? -57.879 -10.545 90.306 1.00 83.25 271 ASN A C 1
ATOM 2076 O O . ASN A 1 271 ? -58.563 -11.261 91.037 1.00 83.25 271 ASN A O 1
ATOM 2080 N N . ASN A 1 272 ? -57.189 -9.501 90.771 1.00 79.12 272 ASN A N 1
ATOM 2081 C CA . ASN A 1 272 ? -57.215 -9.090 92.176 1.00 79.12 272 ASN A CA 1
ATOM 2082 C C . ASN A 1 272 ? -58.608 -8.609 92.597 1.00 79.12 272 ASN A C 1
ATOM 2084 O O . ASN A 1 272 ? -59.139 -9.094 93.592 1.00 79.12 272 ASN A O 1
ATOM 2088 N N . THR A 1 273 ? -59.249 -7.762 91.791 1.00 80.00 273 THR A N 1
ATOM 2089 C CA . THR A 1 273 ? -60.631 -7.315 92.039 1.00 80.00 273 THR A CA 1
ATOM 2090 C C . THR A 1 273 ? -61.624 -8.478 92.045 1.00 80.00 273 THR A C 1
ATOM 2092 O O . THR A 1 273 ? -62.483 -8.546 92.921 1.00 80.00 273 THR A O 1
ATOM 2095 N N . ASN A 1 274 ? -61.487 -9.452 91.140 1.00 82.44 274 ASN A N 1
ATOM 2096 C CA . ASN A 1 274 ? -62.326 -10.654 91.153 1.00 82.44 274 ASN A CA 1
ATOM 2097 C C . ASN A 1 274 ? -62.088 -11.522 92.405 1.00 82.44 274 ASN A C 1
ATOM 2099 O O . ASN A 1 274 ? -63.041 -12.027 92.995 1.00 82.44 274 ASN A O 1
ATOM 2103 N N . LYS A 1 275 ? -60.834 -11.683 92.852 1.00 79.50 275 LYS A N 1
ATOM 2104 C CA . LYS A 1 275 ? -60.525 -12.379 94.116 1.00 79.50 275 LYS A CA 1
ATOM 2105 C C . LYS A 1 275 ? -61.171 -11.679 95.310 1.00 79.50 275 LYS A C 1
ATOM 2107 O O . LYS A 1 275 ? -61.813 -12.347 96.110 1.00 79.50 275 LYS A O 1
ATOM 2112 N N . ALA A 1 276 ? -61.056 -10.358 95.382 1.00 76.44 276 ALA A N 1
ATOM 2113 C CA . ALA A 1 276 ? -61.652 -9.553 96.441 1.00 76.44 276 ALA A CA 1
ATOM 2114 C C . ALA A 1 276 ? -63.177 -9.658 96.469 1.00 76.44 276 ALA A C 1
ATOM 2116 O O . ALA A 1 276 ? -63.769 -9.852 97.525 1.00 76.44 276 ALA A O 1
ATOM 2117 N N . LEU A 1 277 ? -63.817 -9.608 95.297 1.00 78.56 277 LEU A N 1
ATOM 2118 C CA . LEU A 1 277 ? -65.257 -9.823 95.168 1.00 78.56 277 LEU A CA 1
ATOM 2119 C C . LEU A 1 277 ? -65.673 -11.231 95.607 1.00 78.56 277 LEU A C 1
ATOM 2121 O O . LEU A 1 277 ? -66.690 -11.386 96.274 1.00 78.56 277 LEU A O 1
ATOM 2125 N N . LYS A 1 278 ? -64.907 -12.271 95.267 1.00 80.62 278 LYS A N 1
ATOM 2126 C CA . LYS A 1 278 ? -65.199 -13.633 95.743 1.00 80.62 278 LYS A CA 1
ATOM 2127 C C . LYS A 1 278 ? -65.067 -13.749 97.258 1.00 80.62 278 LYS A C 1
ATOM 2129 O O . LYS A 1 278 ? -65.934 -14.346 97.887 1.00 80.62 278 LYS A O 1
ATOM 2134 N N . GLU A 1 279 ? -64.020 -13.160 97.828 1.00 78.81 279 GLU A N 1
ATOM 2135 C CA . GLU A 1 279 ? -63.812 -13.143 99.276 1.00 78.81 279 GLU A CA 1
ATOM 2136 C C . GLU A 1 279 ? -64.950 -12.398 99.987 1.00 78.81 279 GLU A C 1
ATOM 2138 O O . GLU A 1 279 ? -65.513 -12.915 100.949 1.00 78.81 279 GLU A O 1
ATOM 2143 N N . LEU A 1 280 ? -65.391 -11.257 99.437 1.00 74.88 280 LEU A N 1
ATOM 2144 C CA . LEU A 1 280 ? -66.603 -10.557 99.876 1.00 74.88 280 LEU A CA 1
ATOM 2145 C C . LEU A 1 280 ? -67.808 -11.480 99.943 1.00 74.88 280 LEU A C 1
ATOM 2147 O O . LEU A 1 280 ? -68.440 -11.603 100.989 1.00 74.88 280 LEU A O 1
ATOM 2151 N N . PHE A 1 281 ? -68.138 -12.117 98.820 1.00 77.56 281 PHE A N 1
ATOM 2152 C CA . PHE A 1 281 ? -69.320 -12.966 98.735 1.00 77.56 281 PHE A CA 1
ATOM 2153 C C . PHE A 1 281 ? -69.267 -14.143 99.714 1.00 77.56 281 PHE A C 1
ATOM 2155 O O . PHE A 1 281 ? -70.309 -14.519 100.246 1.00 77.56 281 PHE A O 1
ATOM 2162 N N . ASN A 1 282 ? -68.077 -14.677 99.999 1.00 79.56 282 ASN A N 1
ATOM 2163 C CA . ASN A 1 282 ? -67.899 -15.744 100.982 1.00 79.56 282 ASN A CA 1
ATOM 2164 C C . ASN A 1 282 ? -68.075 -15.258 102.429 1.00 79.56 282 ASN A C 1
ATOM 2166 O O . ASN A 1 282 ? -68.563 -16.019 103.261 1.00 79.56 282 ASN A O 1
ATOM 2170 N N . GLN A 1 283 ? -67.705 -14.011 102.740 1.00 74.88 283 GLN A N 1
ATOM 2171 C CA . GLN A 1 283 ? -67.776 -13.468 104.102 1.00 74.88 283 GLN A CA 1
ATOM 2172 C C . GLN A 1 283 ? -69.105 -12.763 104.434 1.00 74.88 283 GLN A C 1
ATOM 2174 O O . GLN A 1 283 ? -69.468 -12.669 105.608 1.00 74.88 283 GLN A O 1
ATOM 2179 N N . LEU A 1 284 ? -69.883 -12.338 103.429 1.00 72.00 284 LEU A N 1
ATOM 2180 C CA . LEU A 1 284 ? -71.212 -11.726 103.606 1.00 72.00 284 LEU A CA 1
ATOM 2181 C C . LEU A 1 284 ? -72.178 -12.542 104.500 1.00 72.00 284 LEU A C 1
ATOM 2183 O O . LEU A 1 284 ? -72.814 -11.940 105.366 1.00 72.00 284 LEU A O 1
ATOM 2187 N N . PRO A 1 285 ? -72.307 -13.880 104.370 1.00 72.06 285 PRO A N 1
ATOM 2188 C CA . PRO A 1 285 ? -73.200 -14.666 105.227 1.00 72.06 285 PRO A CA 1
ATOM 2189 C C . PRO A 1 285 ? -72.825 -14.604 106.714 1.00 72.06 285 PRO A C 1
ATOM 2191 O O . PRO A 1 285 ? -73.704 -14.649 107.576 1.00 72.06 285 PRO A O 1
ATOM 2194 N N . HIS A 1 286 ? -71.532 -14.464 107.020 1.00 68.50 286 HIS A N 1
ATOM 2195 C CA . HIS A 1 286 ? -71.027 -14.391 108.390 1.00 68.50 286 HIS A CA 1
ATOM 2196 C C . HIS A 1 286 ? -71.344 -13.043 109.058 1.00 68.50 286 HIS A C 1
ATOM 2198 O O . HIS A 1 286 ? -71.548 -13.001 110.271 1.00 68.50 286 HIS A O 1
ATOM 2204 N N . LEU A 1 287 ? -71.504 -11.959 108.286 1.00 66.94 287 LEU A N 1
ATOM 2205 C CA . LEU A 1 287 ? -71.887 -10.643 108.819 1.00 66.94 287 LEU A CA 1
ATOM 2206 C C . LEU A 1 287 ? -73.235 -10.671 109.542 1.00 66.94 287 LEU A C 1
ATOM 2208 O O . LEU A 1 287 ? -73.381 -10.073 110.606 1.00 66.94 287 LEU A O 1
ATOM 2212 N N . HIS A 1 288 ? -74.214 -11.388 108.989 1.00 61.50 288 HIS A N 1
ATOM 2213 C CA . HIS A 1 288 ? -75.548 -11.485 109.581 1.00 61.50 288 HIS A CA 1
ATOM 2214 C C . HIS A 1 288 ? -75.615 -12.428 110.789 1.00 61.50 288 HIS A C 1
ATOM 2216 O O . HIS A 1 288 ? -76.548 -12.321 111.581 1.00 61.50 288 HIS A O 1
ATOM 2222 N N . GLN A 1 289 ? -74.656 -13.348 110.930 1.00 65.00 289 GLN A N 1
ATOM 2223 C CA . GLN A 1 289 ? -74.625 -14.321 112.027 1.00 65.00 289 GLN A CA 1
ATOM 2224 C C . GLN A 1 289 ? -73.924 -13.788 113.277 1.00 65.00 289 GLN A C 1
ATOM 2226 O O . GLN A 1 289 ? -74.312 -14.157 114.383 1.00 65.00 289 GLN A O 1
ATOM 2231 N N . PHE A 1 290 ? -72.905 -12.942 113.108 1.00 65.25 290 PHE A N 1
ATOM 2232 C CA . PHE A 1 290 ? -72.012 -12.560 114.203 1.00 65.25 290 PHE A CA 1
ATOM 2233 C C . PHE A 1 290 ? -72.099 -11.090 114.618 1.00 65.25 290 PHE A C 1
ATOM 2235 O O . PHE A 1 290 ? -71.663 -10.765 115.714 1.00 65.25 290 PHE A O 1
ATOM 2242 N N . LEU A 1 291 ? -72.677 -10.206 113.798 1.00 68.75 291 LEU A N 1
ATOM 2243 C CA . LEU A 1 291 ? -72.771 -8.776 114.107 1.00 68.75 291 LEU A CA 1
ATOM 2244 C C . LEU A 1 291 ? -74.230 -8.339 114.259 1.00 68.75 291 LEU A C 1
ATOM 2246 O O . LEU A 1 291 ? -75.089 -8.701 113.453 1.00 68.75 291 LEU A O 1
ATOM 2250 N N . SER A 1 292 ? -74.513 -7.505 115.259 1.00 72.94 292 SER A N 1
ATOM 2251 C CA . SER A 1 292 ? -75.811 -6.836 115.406 1.00 72.94 292 SER A CA 1
ATOM 2252 C C . SER A 1 292 ? -76.050 -5.804 114.294 1.00 72.94 292 SER A C 1
ATOM 2254 O O . SER A 1 292 ? -75.121 -5.343 113.632 1.00 72.94 292 SER A O 1
ATOM 2256 N N . TYR A 1 293 ? -77.304 -5.377 114.101 1.00 71.38 293 TYR A N 1
ATOM 2257 C CA . TYR A 1 293 ? -77.664 -4.376 113.081 1.00 71.38 293 TYR A CA 1
ATOM 2258 C C . TYR A 1 293 ? -76.865 -3.063 113.209 1.00 71.38 293 TYR A C 1
ATOM 2260 O O . TYR A 1 293 ? -76.507 -2.439 112.211 1.00 71.38 293 TYR A O 1
ATOM 2268 N N . GLN A 1 294 ? -76.540 -2.651 114.438 1.00 69.25 294 GLN A N 1
ATOM 2269 C CA . GLN A 1 294 ? -75.753 -1.443 114.691 1.00 69.25 294 GLN A CA 1
ATOM 2270 C C . GLN A 1 294 ? -74.262 -1.645 114.381 1.00 69.25 294 GLN A C 1
ATOM 2272 O O . GLN A 1 294 ? -73.618 -0.747 113.842 1.00 69.25 294 GLN A O 1
ATOM 2277 N N . GLU A 1 295 ? -73.726 -2.838 114.642 1.00 70.12 295 GLU A N 1
ATOM 2278 C CA . GLU A 1 295 ? -72.342 -3.189 114.309 1.00 70.12 295 GLU A CA 1
ATOM 2279 C C . GLU A 1 295 ? -72.140 -3.378 112.797 1.00 70.12 295 GLU A C 1
ATOM 2281 O O . GLU A 1 295 ? -71.125 -2.954 112.250 1.00 70.12 295 GLU A O 1
ATOM 2286 N N . GLN A 1 296 ? -73.134 -3.918 112.089 1.00 74.12 296 GLN A N 1
ATOM 2287 C CA . GLN A 1 296 ? -73.117 -3.999 110.625 1.00 74.12 296 GLN A CA 1
ATOM 2288 C C . GLN A 1 296 ? -73.034 -2.603 109.990 1.00 74.12 296 GLN A C 1
ATOM 2290 O O . GLN A 1 296 ? -72.189 -2.376 109.128 1.00 74.12 296 GLN A O 1
ATOM 2295 N N . ASN A 1 297 ? -73.848 -1.642 110.448 1.00 77.19 297 ASN A N 1
ATOM 2296 C CA . ASN A 1 297 ? -73.821 -0.267 109.929 1.00 77.19 297 ASN A CA 1
ATOM 2297 C C . ASN A 1 297 ? -72.463 0.412 110.145 1.00 77.19 297 ASN A C 1
ATOM 2299 O O . ASN A 1 297 ? -71.938 1.049 109.234 1.00 77.19 297 ASN A O 1
ATOM 2303 N N . ASN A 1 298 ? -71.872 0.229 111.324 1.00 75.81 298 ASN A N 1
ATOM 2304 C CA . ASN A 1 298 ? -70.554 0.769 111.651 1.00 75.81 298 ASN A CA 1
ATOM 2305 C C . ASN A 1 298 ? -69.438 0.129 110.798 1.00 75.81 298 ASN A C 1
ATOM 2307 O O . ASN A 1 298 ? -68.523 0.828 110.362 1.00 75.81 298 ASN A O 1
ATOM 2311 N N . LEU A 1 299 ? -69.517 -1.178 110.518 1.00 77.69 299 LEU A N 1
ATOM 2312 C CA . LEU A 1 299 ? -68.587 -1.863 109.615 1.00 77.69 299 LEU A CA 1
ATOM 2313 C C . LEU A 1 299 ? -68.749 -1.397 108.159 1.00 77.69 299 LEU A C 1
ATOM 2315 O O . LEU A 1 299 ? -67.752 -1.136 107.488 1.00 77.69 299 LEU A O 1
ATOM 2319 N N . PHE A 1 300 ? -69.979 -1.237 107.664 1.00 78.19 300 PHE A N 1
ATOM 2320 C CA . PHE A 1 300 ? -70.218 -0.697 106.321 1.00 78.19 300 PHE A CA 1
ATOM 2321 C C . PHE A 1 300 ? -69.740 0.752 106.189 1.00 78.19 300 PHE A C 1
ATOM 2323 O O . PHE A 1 300 ? -69.181 1.112 105.154 1.00 78.19 300 PHE A O 1
ATOM 2330 N N . GLU A 1 301 ? -69.892 1.571 107.233 1.00 78.12 301 GLU A N 1
ATOM 2331 C CA . GLU A 1 301 ? -69.324 2.919 107.266 1.00 78.12 301 GLU A CA 1
ATOM 2332 C C . GLU A 1 301 ? -67.788 2.885 107.202 1.00 78.12 301 GLU A C 1
ATOM 2334 O O . GLU A 1 301 ? -67.188 3.650 106.443 1.00 78.12 301 GLU A O 1
ATOM 2339 N N . LEU A 1 302 ? -67.144 1.975 107.942 1.00 75.69 302 LEU A N 1
ATOM 2340 C CA . LEU A 1 302 ? -65.695 1.773 107.886 1.00 75.69 302 LEU A CA 1
ATOM 2341 C C . LEU A 1 302 ? -65.236 1.363 106.478 1.00 75.69 302 LEU A C 1
ATOM 2343 O O . LEU A 1 302 ? -64.313 1.975 105.943 1.00 75.69 302 LEU A O 1
ATOM 2347 N N . ILE A 1 303 ? -65.899 0.381 105.858 1.00 76.75 303 ILE A N 1
ATOM 2348 C CA . ILE A 1 303 ? -65.592 -0.080 104.495 1.00 76.75 303 ILE A CA 1
ATOM 2349 C C . ILE A 1 303 ? -65.774 1.062 103.487 1.00 76.75 303 ILE A C 1
ATOM 2351 O O . ILE A 1 303 ? -64.894 1.301 102.662 1.00 76.75 303 ILE A O 1
ATOM 2355 N N . ALA A 1 304 ? -66.877 1.812 103.567 1.00 74.75 304 ALA A N 1
ATOM 2356 C CA . ALA A 1 304 ? -67.139 2.939 102.674 1.00 74.75 304 ALA A CA 1
ATOM 2357 C C . ALA A 1 304 ? -66.067 4.033 102.798 1.00 74.75 304 ALA A C 1
ATOM 2359 O O . ALA A 1 304 ? -65.602 4.557 101.785 1.00 74.75 304 ALA A O 1
ATOM 2360 N N . ARG A 1 305 ? -65.627 4.345 104.025 1.00 74.56 305 ARG A N 1
ATOM 2361 C CA . ARG A 1 305 ? -64.531 5.296 104.261 1.00 74.56 305 ARG A CA 1
ATOM 2362 C C . ARG A 1 305 ? -63.195 4.772 103.738 1.00 74.56 305 ARG A C 1
ATOM 2364 O O . ARG A 1 305 ? -62.474 5.524 103.090 1.00 74.56 305 ARG A O 1
ATOM 2371 N N . ALA A 1 306 ? -62.883 3.500 103.969 1.00 72.00 306 ALA A N 1
ATOM 2372 C CA . ALA A 1 306 ? -61.647 2.882 103.495 1.00 72.00 306 ALA A CA 1
ATOM 2373 C C . ALA A 1 306 ? -61.571 2.838 101.955 1.00 72.00 306 ALA A C 1
ATOM 2375 O O . ALA A 1 306 ? -60.518 3.100 101.378 1.00 72.00 306 ALA A O 1
ATOM 2376 N N . LEU A 1 307 ? -62.699 2.600 101.274 1.00 70.88 307 LEU A N 1
ATOM 2377 C CA . LEU A 1 307 ? -62.792 2.642 99.810 1.00 70.88 307 LEU A CA 1
ATOM 2378 C C . LEU A 1 307 ? -62.674 4.065 99.236 1.00 70.88 307 LEU A C 1
ATOM 2380 O O . LEU A 1 307 ? -62.155 4.237 98.134 1.00 70.88 307 LEU A O 1
ATOM 2384 N N . GLN A 1 308 ? -63.136 5.086 99.964 1.00 70.50 308 GLN A N 1
ATOM 2385 C CA . GLN A 1 308 ? -63.051 6.487 99.534 1.00 70.50 308 GLN A CA 1
ATOM 2386 C C . GLN A 1 308 ? -61.660 7.098 99.748 1.00 70.50 308 GLN A C 1
ATOM 2388 O O . GLN A 1 308 ? -61.254 7.960 98.971 1.00 70.50 308 GLN A O 1
ATOM 2393 N N . ASN A 1 309 ? -60.914 6.657 100.767 1.00 65.38 309 ASN A N 1
ATOM 2394 C CA . ASN A 1 309 ? -59.672 7.307 101.197 1.00 65.38 309 ASN A CA 1
ATOM 2395 C C . ASN A 1 309 ? -58.390 6.687 100.609 1.00 65.38 309 ASN A C 1
ATOM 2397 O O . ASN A 1 309 ? -57.315 6.791 101.200 1.00 65.38 309 ASN A O 1
ATOM 2401 N N . LYS A 1 310 ? -58.475 6.078 99.416 1.00 58.31 310 LYS A N 1
ATOM 2402 C CA . LYS A 1 310 ? -57.359 5.431 98.690 1.00 58.31 310 LYS A CA 1
ATOM 2403 C C . LYS A 1 310 ? -56.329 6.441 98.133 1.00 58.31 310 LYS A C 1
ATOM 2405 O O . LYS A 1 310 ? -55.734 6.222 97.081 1.00 58.31 310 LYS A O 1
ATOM 2410 N N . SER A 1 311 ? -56.123 7.576 98.805 1.00 52.16 311 SER A N 1
ATOM 2411 C CA . SER A 1 311 ? -55.159 8.615 98.440 1.00 52.16 311 SER A CA 1
ATOM 2412 C C . SER A 1 311 ? -53.893 8.519 99.296 1.00 52.16 311 SER A C 1
ATOM 2414 O O . SER A 1 311 ? -53.875 8.945 100.446 1.00 52.16 311 SER A O 1
ATOM 2416 N N . SER A 1 312 ? -52.842 7.955 98.692 1.00 55.31 312 SER A N 1
ATOM 2417 C CA . SER A 1 312 ? -51.405 8.200 98.914 1.00 55.31 312 SER A CA 1
ATOM 2418 C C . SER A 1 312 ? -51.015 8.980 100.183 1.00 55.31 312 SER A C 1
ATOM 2420 O O . SER A 1 312 ? -50.623 10.145 100.106 1.00 55.31 312 SER A O 1
ATOM 2422 N N . ILE A 1 313 ? -51.027 8.323 101.343 1.00 55.66 313 ILE A N 1
ATOM 2423 C CA . ILE A 1 313 ? -50.356 8.844 102.540 1.00 55.66 313 ILE A CA 1
ATOM 2424 C C . ILE A 1 313 ? -48.861 8.509 102.416 1.00 55.66 313 ILE A C 1
ATOM 2426 O O . ILE A 1 313 ? -48.493 7.356 102.177 1.00 55.66 313 ILE A O 1
ATOM 2430 N N . ALA A 1 314 ? -47.983 9.507 102.546 1.00 56.91 314 ALA A N 1
ATOM 2431 C CA . ALA A 1 314 ? -46.539 9.297 102.469 1.00 56.91 314 ALA A CA 1
ATOM 2432 C C . ALA A 1 314 ? -46.073 8.323 103.572 1.00 56.91 314 ALA A C 1
ATOM 2434 O O . ALA A 1 314 ? -46.501 8.425 104.719 1.00 56.91 314 ALA A O 1
ATOM 2435 N N . SER A 1 315 ? -45.140 7.414 103.258 1.00 57.75 315 SER A N 1
ATOM 2436 C CA . SER A 1 315 ? -44.655 6.338 104.155 1.00 57.75 315 SER A CA 1
ATOM 2437 C C . SER A 1 315 ? -44.277 6.799 105.581 1.00 57.75 315 SER A C 1
ATOM 2439 O O . SER A 1 315 ? -44.393 6.039 106.547 1.00 57.75 315 SER A O 1
ATOM 2441 N N . GLN A 1 316 ? -43.843 8.054 105.742 1.00 57.69 316 GLN A N 1
ATOM 2442 C CA . GLN A 1 316 ? -43.544 8.655 107.047 1.00 57.69 316 GLN A CA 1
ATOM 2443 C C . GLN A 1 316 ? -44.803 9.033 107.850 1.00 57.69 316 GLN A C 1
ATOM 2445 O O . GLN A 1 316 ? -44.842 8.799 109.060 1.00 57.69 316 GLN A O 1
ATOM 2450 N N . GLU A 1 317 ? -45.845 9.552 107.198 1.00 64.56 317 GLU A N 1
ATOM 2451 C CA . GLU A 1 317 ? -47.121 9.919 107.824 1.00 64.56 317 GLU A CA 1
ATOM 2452 C C . GLU A 1 317 ? -47.905 8.679 108.270 1.00 64.56 317 GLU A C 1
ATOM 2454 O O . GLU A 1 317 ? -48.447 8.663 109.379 1.00 64.56 317 GLU A O 1
ATOM 2459 N N . THR A 1 318 ? -47.864 7.591 107.490 1.00 68.38 318 THR A N 1
ATOM 2460 C CA . THR A 1 318 ? -48.493 6.306 107.844 1.00 68.38 318 THR A CA 1
ATOM 2461 C C . THR A 1 318 ? -47.919 5.741 109.146 1.00 68.38 318 THR A C 1
ATOM 2463 O O . THR A 1 318 ? -48.657 5.271 110.008 1.00 68.38 318 THR A O 1
ATOM 2466 N N . ARG A 1 319 ? -46.599 5.846 109.363 1.00 71.62 319 ARG A N 1
ATOM 2467 C CA . ARG A 1 319 ? -45.947 5.378 110.605 1.00 71.62 319 ARG A CA 1
ATOM 2468 C C . ARG A 1 319 ? -46.364 6.196 111.829 1.00 71.62 319 ARG A C 1
ATOM 2470 O O . ARG A 1 319 ? -46.546 5.632 112.910 1.00 71.62 319 ARG A O 1
ATOM 2477 N N . ALA A 1 320 ? -46.506 7.514 111.680 1.00 76.94 320 ALA A N 1
ATOM 2478 C CA . ALA A 1 320 ? -46.984 8.390 112.750 1.00 76.94 320 ALA A CA 1
ATOM 2479 C C . ALA A 1 320 ? -48.471 8.149 113.061 1.00 76.94 320 ALA A C 1
ATOM 2481 O O . ALA A 1 320 ? -48.878 8.187 114.223 1.00 76.94 320 ALA A O 1
ATOM 2482 N N . LEU A 1 321 ? -49.278 7.864 112.036 1.00 77.56 321 LEU A N 1
ATOM 2483 C CA . LEU A 1 321 ? -50.686 7.499 112.169 1.00 77.56 321 LEU A CA 1
ATOM 2484 C C . LEU A 1 321 ? -50.865 6.159 112.901 1.00 77.56 321 LEU A C 1
ATOM 2486 O O . LEU A 1 321 ? -51.556 6.120 113.917 1.00 77.56 321 LEU A O 1
ATOM 2490 N N . LYS A 1 322 ? -50.142 5.110 112.481 1.00 81.69 322 LYS A N 1
ATOM 2491 C CA . LYS A 1 322 ? -50.114 3.787 113.137 1.00 81.69 322 LYS A CA 1
ATOM 2492 C C . LYS A 1 322 ? -49.848 3.890 114.636 1.00 81.69 322 LYS A C 1
ATOM 2494 O O . LYS A 1 322 ? -50.561 3.309 115.451 1.00 81.69 322 LYS A O 1
ATOM 2499 N N . ARG A 1 323 ? -48.840 4.682 115.024 1.00 81.00 323 ARG A N 1
ATOM 2500 C CA . ARG A 1 323 ? -48.490 4.894 116.441 1.00 81.00 323 ARG A CA 1
ATOM 2501 C C . ARG A 1 323 ? -49.607 5.574 117.232 1.00 81.00 323 ARG A C 1
ATOM 2503 O O . ARG A 1 323 ? -49.843 5.174 118.369 1.00 81.00 323 ARG A O 1
ATOM 2510 N N . ARG A 1 324 ? -50.278 6.575 116.648 1.00 81.12 324 ARG A N 1
ATOM 2511 C CA . ARG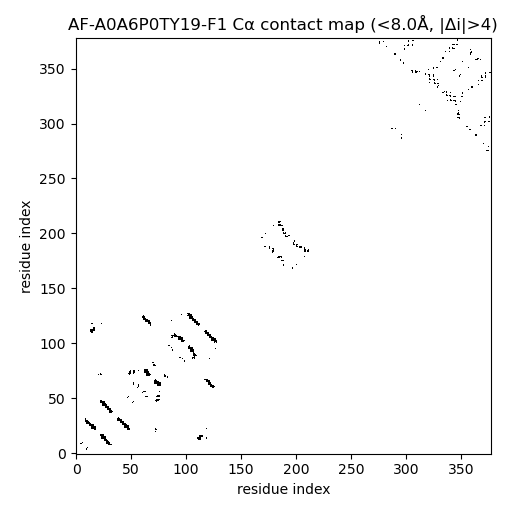 A 1 324 ? -51.391 7.292 117.293 1.00 81.12 324 ARG A CA 1
ATOM 2512 C C . ARG A 1 324 ? -52.593 6.376 117.518 1.00 81.12 324 ARG A C 1
ATOM 2514 O O . ARG A 1 324 ? -53.057 6.280 118.649 1.00 81.12 324 ARG A O 1
ATOM 2521 N N . ILE A 1 325 ? -53.028 5.650 116.488 1.00 81.69 325 ILE A N 1
ATOM 2522 C CA . ILE A 1 325 ? -54.155 4.708 116.585 1.00 81.69 325 ILE A CA 1
ATOM 2523 C C . ILE A 1 325 ? -53.839 3.604 117.603 1.00 81.69 325 ILE A C 1
ATOM 2525 O O . ILE A 1 325 ? -54.640 3.327 118.490 1.00 81.69 325 ILE A O 1
ATOM 2529 N N . ALA A 1 326 ? -52.629 3.034 117.569 1.00 82.38 326 ALA A N 1
ATOM 2530 C CA . ALA A 1 326 ? -52.230 1.989 118.514 1.00 82.38 326 ALA A CA 1
ATOM 2531 C C . ALA A 1 326 ? -52.202 2.460 119.979 1.00 82.38 326 ALA A C 1
ATOM 2533 O O . ALA A 1 326 ? -52.366 1.638 120.879 1.00 82.38 326 ALA A O 1
ATOM 2534 N N . ALA A 1 327 ? -51.938 3.747 120.232 1.00 82.38 327 ALA A N 1
ATOM 2535 C CA . ALA A 1 327 ? -52.008 4.322 121.573 1.00 82.38 327 ALA A CA 1
ATOM 2536 C C . ALA A 1 327 ? -53.466 4.468 122.034 1.00 82.38 327 ALA A C 1
ATOM 2538 O O . ALA A 1 327 ? -53.796 4.016 123.128 1.00 82.38 327 ALA A O 1
ATOM 2539 N N . GLN A 1 328 ? -54.339 4.989 121.164 1.00 80.06 328 GLN A N 1
ATOM 2540 C CA . GLN A 1 328 ? -55.774 5.126 121.438 1.00 80.06 328 GLN A CA 1
ATOM 2541 C C . GLN A 1 328 ? -56.436 3.773 121.725 1.00 80.06 328 GLN A C 1
ATOM 2543 O O . GLN A 1 328 ? -57.173 3.638 122.698 1.00 80.06 328 GLN A O 1
ATOM 2548 N N . LEU A 1 329 ? -56.151 2.748 120.919 1.00 81.19 329 LEU A N 1
ATOM 2549 C CA . LEU A 1 329 ? -56.726 1.413 121.109 1.00 81.19 329 LEU A CA 1
ATOM 2550 C C . LEU A 1 329 ? -56.293 0.780 122.447 1.00 81.19 329 LEU A C 1
ATOM 2552 O O . LEU A 1 329 ? -57.102 0.123 123.108 1.00 81.19 329 LEU A O 1
ATOM 2556 N N . ARG A 1 330 ? -55.049 1.032 122.890 1.00 81.62 330 ARG A N 1
ATOM 2557 C CA . ARG A 1 330 ? -54.544 0.541 124.186 1.00 81.62 330 ARG A CA 1
ATOM 2558 C C . ARG A 1 330 ? -55.222 1.213 125.368 1.00 81.62 330 ARG A C 1
ATOM 2560 O O . ARG A 1 330 ? -55.556 0.518 126.320 1.00 81.62 330 ARG A O 1
ATOM 2567 N N . GLU A 1 331 ? -55.438 2.527 125.304 1.00 81.00 331 GLU A N 1
ATOM 2568 C CA . GLU A 1 331 ? -56.202 3.255 126.331 1.00 81.00 331 GLU A CA 1
ATOM 2569 C C . GLU A 1 331 ? -57.605 2.672 126.516 1.00 81.00 331 GLU A C 1
ATOM 2571 O O . GLU A 1 331 ? -58.116 2.615 127.630 1.00 81.00 331 GLU A O 1
ATOM 2576 N N . HIS A 1 332 ? -58.200 2.161 125.438 1.00 77.69 332 HIS A N 1
ATOM 2577 C CA . HIS A 1 332 ? -59.533 1.567 125.456 1.00 77.69 332 HIS A CA 1
ATOM 2578 C C . HIS A 1 332 ? -59.550 0.063 125.786 1.00 77.69 332 HIS A C 1
ATOM 2580 O O . HIS A 1 332 ? -60.621 -0.548 125.741 1.00 77.69 332 HIS A O 1
ATOM 2586 N N . GLY A 1 333 ? -58.403 -0.525 126.151 1.00 74.25 333 GLY A N 1
ATOM 2587 C CA . GLY A 1 333 ? -58.298 -1.903 126.643 1.00 74.25 333 GLY A CA 1
ATOM 2588 C C . GLY A 1 333 ? -58.307 -2.995 125.567 1.00 74.25 333 GLY A C 1
ATOM 2589 O O . GLY A 1 333 ? -58.609 -4.144 125.879 1.00 74.25 333 GLY A O 1
ATOM 2590 N N . ILE A 1 334 ? -57.993 -2.672 124.309 1.00 78.81 334 ILE A N 1
ATOM 2591 C CA . ILE A 1 334 ? -58.052 -3.627 123.190 1.00 78.81 334 ILE A CA 1
ATOM 2592 C C . ILE A 1 334 ? -56.757 -4.451 123.124 1.00 78.81 334 ILE A C 1
ATOM 2594 O O . ILE A 1 334 ? -55.663 -3.899 122.979 1.00 78.81 334 ILE A O 1
ATOM 2598 N N . GLN A 1 335 ? -56.855 -5.780 123.200 1.00 70.44 335 GLN A N 1
ATOM 2599 C CA . GLN A 1 335 ? -55.682 -6.659 123.335 1.00 70.44 335 GLN A CA 1
ATOM 2600 C C . GLN A 1 335 ? -54.757 -6.619 122.099 1.00 70.44 335 GLN A C 1
ATOM 2602 O O . GLN A 1 335 ? -53.547 -6.444 122.245 1.00 70.44 335 GLN A O 1
ATOM 2607 N N . ASN A 1 336 ? -55.318 -6.621 120.881 1.00 78.06 336 ASN A N 1
ATOM 2608 C CA . ASN A 1 336 ? -54.565 -6.603 119.613 1.00 78.06 336 ASN A CA 1
ATOM 2609 C C . ASN A 1 336 ? -54.387 -5.194 119.014 1.00 78.06 336 ASN A C 1
ATOM 2611 O O . ASN A 1 336 ? -54.327 -4.996 117.801 1.00 78.06 336 ASN A O 1
ATOM 2615 N N . SER A 1 337 ? -54.232 -4.187 119.882 1.00 80.44 337 SER A N 1
ATOM 2616 C CA . SER A 1 337 ? -54.154 -2.763 119.516 1.00 80.44 337 SER A CA 1
ATOM 2617 C C . SER A 1 337 ? -53.118 -2.410 118.439 1.00 80.44 337 SER A C 1
ATOM 2619 O O . SER A 1 337 ? -53.310 -1.450 117.703 1.00 80.44 337 SER A O 1
ATOM 2621 N N . ARG A 1 338 ? -51.980 -3.117 118.358 1.00 81.88 338 ARG A N 1
ATOM 2622 C CA . ARG A 1 338 ? -50.931 -2.805 117.366 1.00 81.88 338 ARG A CA 1
ATOM 2623 C C . ARG A 1 338 ? -51.301 -3.312 115.972 1.00 81.88 338 ARG A C 1
ATOM 2625 O O . ARG A 1 338 ? -51.146 -2.567 115.016 1.00 81.88 338 ARG A O 1
ATOM 2632 N N . TYR A 1 339 ? -51.815 -4.533 115.895 1.00 82.69 339 TYR A N 1
ATOM 2633 C CA . TYR A 1 339 ? -52.214 -5.168 114.645 1.00 82.69 339 TYR A CA 1
ATOM 2634 C C . TYR A 1 339 ? -53.432 -4.469 114.025 1.00 82.69 339 TYR A C 1
ATOM 2636 O O . TYR A 1 339 ? -53.390 -4.045 112.876 1.00 82.69 339 TYR A O 1
ATOM 2644 N N . ILE A 1 340 ? -54.462 -4.194 114.830 1.00 80.38 340 ILE A N 1
ATOM 2645 C CA . ILE A 1 340 ? -55.648 -3.444 114.387 1.00 80.38 340 ILE A CA 1
ATOM 2646 C C . ILE A 1 340 ? -55.274 -2.021 113.937 1.00 80.38 340 ILE A C 1
ATOM 2648 O O . ILE A 1 340 ? -55.811 -1.519 112.951 1.00 80.38 340 ILE A O 1
ATOM 2652 N N . ALA A 1 341 ? -54.326 -1.366 114.617 1.00 81.44 341 ALA A N 1
ATOM 2653 C CA . ALA A 1 341 ? -53.835 -0.05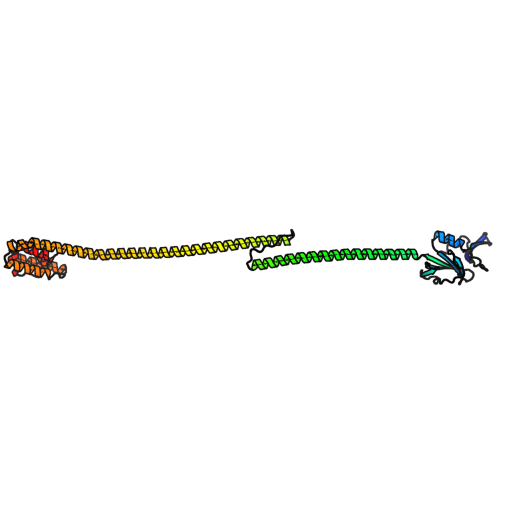4 114.197 1.00 81.44 341 ALA A CA 1
ATOM 2654 C C . ALA A 1 341 ? -53.085 -0.087 112.861 1.00 81.44 341 ALA A C 1
ATOM 2656 O O . ALA A 1 341 ? -53.162 0.887 112.113 1.00 81.44 341 ALA A O 1
ATOM 2657 N N . ASP A 1 342 ? -52.364 -1.173 112.566 1.00 81.19 342 ASP A N 1
ATOM 2658 C CA . ASP A 1 342 ? -51.725 -1.368 111.267 1.00 81.19 342 ASP A CA 1
ATOM 2659 C C . ASP A 1 342 ? -52.782 -1.452 110.161 1.00 81.19 342 ASP A C 1
ATOM 2661 O O . ASP A 1 342 ? -52.715 -0.667 109.216 1.00 81.19 342 ASP A O 1
ATOM 2665 N N . LEU A 1 343 ? -53.808 -2.290 110.343 1.00 81.25 343 LEU A N 1
ATOM 2666 C CA . LEU A 1 343 ? -54.914 -2.451 109.390 1.00 81.25 343 LEU A CA 1
ATOM 2667 C C . LEU A 1 343 ? -55.682 -1.137 109.163 1.00 81.25 343 LEU A C 1
ATOM 2669 O O . LEU A 1 343 ? -55.903 -0.726 108.026 1.00 81.25 343 LEU A O 1
ATOM 2673 N N . LEU A 1 344 ? -56.053 -0.433 110.237 1.00 78.50 344 LEU A N 1
ATOM 2674 C CA . LEU A 1 344 ? -56.789 0.835 110.157 1.00 78.50 344 LEU A CA 1
ATOM 2675 C C . LEU A 1 344 ? -55.976 1.958 109.500 1.00 78.50 344 LEU A C 1
ATOM 2677 O O . LEU A 1 344 ? -56.515 2.735 108.709 1.00 78.50 344 LEU A O 1
ATOM 2681 N N . ALA A 1 345 ? -54.684 2.057 109.812 1.00 78.50 345 ALA A N 1
ATOM 2682 C CA . ALA A 1 345 ? -53.828 3.075 109.217 1.00 78.50 345 ALA A CA 1
ATOM 2683 C C . ALA A 1 345 ? -53.535 2.792 107.740 1.00 78.50 345 ALA A C 1
ATOM 2685 O O . ALA A 1 345 ? -53.465 3.733 106.951 1.00 78.50 345 ALA A O 1
ATOM 2686 N N . ASP A 1 346 ? -53.390 1.520 107.365 1.00 76.88 346 ASP A N 1
ATOM 2687 C CA . ASP A 1 346 ? -53.192 1.115 105.973 1.00 76.88 346 ASP A CA 1
ATOM 2688 C C . ASP A 1 346 ? -54.481 1.299 105.140 1.00 76.88 346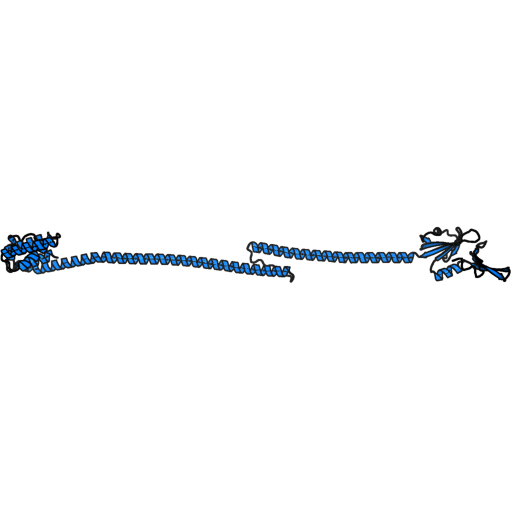 ASP A C 1
ATOM 2690 O O . ASP A 1 346 ? -54.399 1.559 103.943 1.00 76.88 346 ASP A O 1
ATOM 2694 N N . MET A 1 347 ? -55.662 1.298 105.777 1.00 74.69 347 MET A N 1
ATOM 2695 C CA . MET A 1 347 ? -56.935 1.760 105.190 1.00 74.69 347 MET A CA 1
ATOM 2696 C C . MET A 1 347 ? -57.084 3.293 105.128 1.00 74.69 347 MET A C 1
ATOM 2698 O O . MET A 1 347 ? -58.114 3.798 104.682 1.00 74.69 347 MET A O 1
ATOM 2702 N N . GLY A 1 348 ? -56.094 4.056 105.601 1.00 71.75 348 GLY A N 1
ATOM 2703 C CA . GLY A 1 348 ? -56.132 5.519 105.578 1.00 71.75 348 GLY A CA 1
ATOM 2704 C C . GLY A 1 348 ? -57.128 6.136 106.563 1.00 71.75 348 GLY A C 1
ATOM 2705 O O . GLY A 1 348 ? -57.595 7.253 106.345 1.00 71.75 348 GLY A O 1
ATOM 2706 N N . VAL A 1 349 ? -57.476 5.442 107.651 1.00 73.06 349 VAL A N 1
ATOM 2707 C CA . VAL A 1 349 ? -58.363 5.985 108.687 1.00 73.06 349 VAL A CA 1
ATOM 2708 C C . VAL A 1 349 ? -57.569 6.943 109.594 1.00 73.06 349 VAL A C 1
ATOM 2710 O O . VAL A 1 349 ? -56.656 6.500 110.287 1.00 73.06 349 VAL A O 1
ATOM 2713 N N . PRO A 1 350 ? -57.899 8.249 109.659 1.00 65.50 350 PRO A N 1
ATOM 2714 C CA . PRO A 1 350 ? -57.080 9.239 110.367 1.00 65.50 350 PRO A CA 1
ATOM 2715 C C . PRO A 1 350 ? -57.198 9.185 111.900 1.00 65.50 350 PRO A C 1
ATOM 2717 O O . PRO A 1 350 ? -56.282 9.618 112.602 1.00 65.50 350 PRO A O 1
ATOM 2720 N N . GLN A 1 351 ? -58.323 8.698 112.426 1.00 68.69 351 GLN A N 1
ATOM 2721 C CA . GLN A 1 351 ? -58.607 8.564 113.857 1.00 68.69 351 GLN A CA 1
ATOM 2722 C C . GLN A 1 351 ? -59.589 7.418 114.062 1.00 68.69 351 GLN A C 1
ATOM 2724 O O . GLN A 1 351 ? -60.475 7.235 113.230 1.00 68.69 351 GLN A O 1
ATOM 2729 N N . THR A 1 352 ? -59.465 6.693 115.173 1.00 66.31 352 THR A N 1
ATOM 2730 C CA . THR A 1 352 ? -60.462 5.700 115.590 1.00 66.31 352 THR A CA 1
ATOM 2731 C C . THR A 1 352 ? -61.688 6.443 116.133 1.00 66.31 352 THR A C 1
ATOM 2733 O O . THR A 1 352 ? -61.590 7.026 117.212 1.00 66.31 352 THR A O 1
ATOM 2736 N N . PRO A 1 353 ? -62.831 6.494 115.428 1.00 66.38 353 PRO A N 1
ATOM 2737 C CA . PRO A 1 353 ? -64.045 7.096 115.951 1.00 66.38 353 PRO A CA 1
ATOM 2738 C C . PRO A 1 353 ? -64.543 6.272 117.136 1.00 66.38 353 PRO A C 1
ATOM 2740 O O . PRO A 1 353 ? -64.546 5.040 117.089 1.00 66.38 353 PRO A O 1
ATOM 2743 N N . GLU A 1 354 ? -65.022 6.947 118.179 1.00 66.19 354 GLU A N 1
ATOM 2744 C CA . GLU A 1 354 ? -65.594 6.293 119.366 1.00 66.19 354 GLU A CA 1
ATOM 2745 C C . GLU A 1 354 ? -66.738 5.327 119.010 1.00 66.19 354 GLU A C 1
ATOM 2747 O O . GLU A 1 354 ? -66.938 4.315 119.678 1.00 66.19 354 GLU A O 1
ATOM 2752 N N . LEU A 1 355 ? -67.420 5.590 117.890 1.00 64.50 355 LEU A N 1
ATOM 2753 C CA . LEU A 1 355 ? -68.468 4.758 117.294 1.00 64.50 355 LEU A CA 1
ATOM 2754 C C . LEU A 1 355 ? -68.021 3.321 116.973 1.00 64.50 355 LEU A C 1
ATOM 2756 O O . LEU A 1 355 ? -68.867 2.434 116.903 1.00 64.50 355 LEU A O 1
ATOM 2760 N N . TRP A 1 356 ? -66.721 3.065 116.788 1.00 72.25 356 TRP A N 1
ATOM 2761 C CA . TRP A 1 356 ? -66.194 1.737 116.434 1.00 72.25 356 TRP A CA 1
ATOM 2762 C C . TRP A 1 356 ? -65.632 0.967 117.629 1.00 72.25 356 TRP A C 1
ATOM 2764 O O . TRP A 1 356 ? -65.405 -0.238 117.530 1.00 72.25 356 TRP A O 1
ATOM 2774 N N . LEU A 1 357 ? -65.463 1.628 118.778 1.00 71.31 357 LEU A N 1
ATOM 2775 C CA . LEU A 1 357 ? -65.029 0.988 120.021 1.00 71.31 357 LEU A CA 1
ATOM 2776 C C . LEU A 1 357 ? -65.912 -0.200 120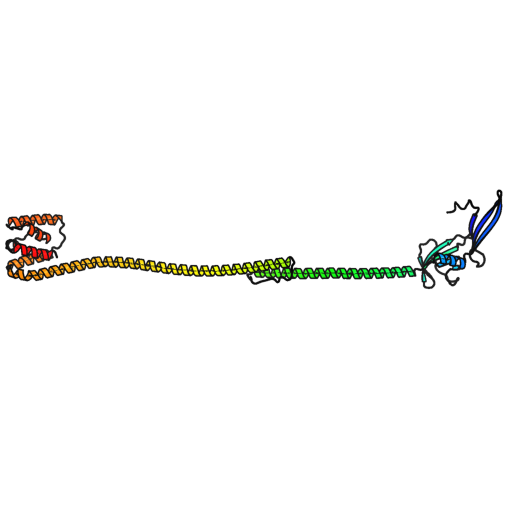.449 1.00 71.31 357 LEU A C 1
ATOM 2778 O O . LEU A 1 357 ? -65.347 -1.149 120.987 1.00 71.31 357 LEU A O 1
ATOM 2782 N N . PRO A 1 358 ? -67.243 -0.211 120.222 1.00 70.25 358 PRO A N 1
ATOM 2783 C CA . PRO A 1 358 ? -68.075 -1.377 120.522 1.00 70.25 358 PRO A CA 1
ATOM 2784 C C . PRO A 1 358 ? -67.703 -2.612 119.691 1.00 70.25 358 PRO A C 1
ATOM 2786 O O . PRO A 1 358 ? -67.539 -3.684 120.262 1.00 70.25 358 PRO A O 1
ATOM 2789 N N . ILE A 1 359 ? -67.473 -2.450 118.379 1.00 70.94 359 ILE A N 1
ATOM 2790 C CA . ILE A 1 359 ? -67.048 -3.551 117.494 1.00 70.94 359 ILE A CA 1
ATOM 2791 C C . ILE A 1 359 ? -65.654 -4.020 117.878 1.00 70.94 359 ILE A C 1
ATOM 2793 O O . ILE A 1 359 ? -65.412 -5.207 118.009 1.00 70.94 359 ILE A O 1
ATOM 2797 N N . LEU A 1 360 ? -64.730 -3.088 118.111 1.00 72.62 360 LEU A N 1
ATOM 2798 C CA . LEU A 1 360 ? -63.343 -3.408 118.449 1.00 72.62 360 LEU A CA 1
ATOM 2799 C C . LEU A 1 360 ? -63.181 -4.106 119.811 1.00 72.62 360 LEU A C 1
ATOM 2801 O O . LEU A 1 360 ? -62.120 -4.663 120.087 1.00 72.62 360 LEU A O 1
ATOM 2805 N N . LYS A 1 361 ? -64.210 -4.048 120.665 1.00 72.38 361 LYS A N 1
ATOM 2806 C CA . LYS A 1 361 ? -64.284 -4.752 121.951 1.00 72.38 361 LYS A CA 1
ATOM 2807 C C . LYS A 1 361 ? -65.037 -6.082 121.868 1.00 72.38 361 LYS A C 1
ATOM 2809 O O . LYS A 1 361 ? -65.021 -6.818 122.853 1.00 72.38 361 LYS A O 1
ATOM 2814 N N . SER A 1 362 ? -65.707 -6.380 120.752 1.00 71.00 362 SER A N 1
ATOM 2815 C CA . SER A 1 362 ? -66.397 -7.655 120.563 1.00 71.00 362 SER A CA 1
ATOM 2816 C C . SER A 1 362 ? -65.397 -8.765 120.230 1.00 71.00 362 SER A C 1
ATOM 2818 O O . SER A 1 362 ? -64.314 -8.506 119.702 1.00 71.00 362 SER A O 1
ATOM 2820 N N . GLU A 1 363 ? -65.759 -10.020 120.510 1.00 68.44 363 GLU A N 1
ATOM 2821 C CA . GLU A 1 363 ? -64.922 -11.174 120.145 1.00 68.44 363 GLU A CA 1
ATOM 2822 C C . GLU A 1 363 ? -64.695 -11.279 118.627 1.00 68.44 363 GLU A C 1
ATOM 2824 O O . GLU A 1 363 ? -63.702 -11.861 118.200 1.00 68.44 363 GLU A O 1
ATOM 2829 N N . GLN A 1 364 ? -65.569 -10.682 117.804 1.00 71.31 364 GLN A N 1
ATOM 2830 C CA . GLN A 1 364 ? -65.426 -10.655 116.342 1.00 71.31 364 GLN A CA 1
ATOM 2831 C C . GLN A 1 364 ? -64.842 -9.339 115.802 1.00 71.31 364 GLN A C 1
ATOM 2833 O O . GLN A 1 364 ? -64.783 -9.146 114.586 1.00 71.31 364 GLN A O 1
ATOM 2838 N N . GLY A 1 365 ? -64.402 -8.429 116.675 1.00 73.00 365 GLY A N 1
ATOM 2839 C CA . GLY A 1 365 ? -63.902 -7.113 116.284 1.00 73.00 365 GLY A CA 1
ATOM 2840 C C . GLY A 1 365 ? -62.683 -7.169 115.374 1.00 73.00 365 GLY A C 1
ATOM 2841 O O . GLY A 1 365 ? -62.605 -6.437 114.392 1.00 73.00 365 GLY A O 1
ATOM 2842 N N . GLU A 1 366 ? -61.749 -8.072 115.663 1.00 77.44 366 GLU A N 1
ATOM 2843 C CA . GLU A 1 366 ? -60.553 -8.276 114.843 1.00 77.44 366 GLU A CA 1
ATOM 2844 C C . GLU A 1 366 ? -60.908 -8.783 113.442 1.00 77.44 366 GLU A C 1
ATOM 2846 O O . GLU A 1 366 ? -60.484 -8.183 112.457 1.00 77.44 366 GLU A O 1
ATOM 2851 N N . TRP A 1 367 ? -61.786 -9.787 113.352 1.00 81.38 367 TRP A N 1
ATOM 2852 C CA . TRP A 1 367 ? -62.293 -10.305 112.078 1.00 81.38 367 TRP A CA 1
ATOM 2853 C C . TRP A 1 367 ? -62.989 -9.220 111.243 1.00 81.38 367 TRP A C 1
ATOM 2855 O O . TRP A 1 367 ? -62.765 -9.125 110.039 1.00 81.38 367 TRP A O 1
ATOM 2865 N N . ALA A 1 368 ? -63.795 -8.358 111.870 1.00 75.81 368 ALA A N 1
ATOM 2866 C CA . ALA A 1 368 ? -64.494 -7.281 111.171 1.00 75.81 368 ALA A CA 1
ATOM 2867 C C . ALA A 1 368 ? -63.521 -6.247 110.567 1.00 75.81 368 ALA A C 1
ATOM 2869 O O . ALA A 1 368 ? -63.730 -5.772 109.448 1.00 75.81 368 ALA A O 1
ATOM 2870 N N . ILE A 1 369 ? -62.437 -5.918 111.277 1.00 78.81 369 ILE A N 1
ATOM 2871 C CA . ILE A 1 369 ? -61.402 -5.006 110.769 1.00 78.81 369 ILE A CA 1
ATOM 2872 C C . ILE A 1 369 ? -60.541 -5.671 109.694 1.00 78.81 369 ILE A C 1
ATOM 2874 O O . ILE A 1 369 ? -60.216 -5.021 108.702 1.00 78.81 369 ILE A O 1
ATOM 2878 N N . GLU A 1 370 ? -60.194 -6.948 109.853 1.00 79.50 370 GLU A N 1
ATOM 2879 C CA . GLU A 1 370 ? -59.486 -7.717 108.825 1.00 79.50 370 GLU A CA 1
ATOM 2880 C C . GLU A 1 370 ? -60.300 -7.824 107.538 1.00 79.50 370 GLU A C 1
ATOM 2882 O O . GLU A 1 370 ? -59.763 -7.614 106.449 1.00 79.50 370 GLU A O 1
ATOM 2887 N N . LEU A 1 371 ? -61.604 -8.082 107.655 1.00 78.00 371 LEU A N 1
ATOM 2888 C CA . LEU A 1 371 ? -62.523 -8.051 106.529 1.00 78.00 371 LEU A CA 1
ATOM 2889 C C . LEU A 1 371 ? -62.486 -6.668 105.877 1.00 78.00 371 LEU A C 1
ATOM 2891 O O . LEU A 1 371 ? -62.140 -6.576 104.708 1.00 78.00 371 LEU A O 1
ATOM 2895 N N . ALA A 1 372 ? -62.725 -5.580 106.612 1.00 76.94 372 ALA A N 1
ATOM 2896 C CA . ALA A 1 372 ? -62.672 -4.233 106.035 1.00 76.94 372 ALA A CA 1
ATOM 2897 C C . ALA A 1 372 ? -61.332 -3.918 105.334 1.00 76.94 372 ALA A C 1
ATOM 2899 O O . ALA A 1 372 ? -61.324 -3.347 104.240 1.00 76.94 372 ALA A O 1
ATOM 2900 N N . TYR A 1 373 ? -60.208 -4.344 105.917 1.00 78.19 373 TYR A N 1
ATOM 2901 C CA . TYR A 1 373 ? -58.872 -4.163 105.350 1.00 78.19 373 TYR A CA 1
ATOM 2902 C C . TYR A 1 373 ? -58.671 -4.936 104.050 1.00 78.19 373 TYR A C 1
ATOM 2904 O O . TYR A 1 373 ? -58.224 -4.359 103.058 1.00 78.19 373 TYR A O 1
ATOM 2912 N N . ASN A 1 374 ? -59.028 -6.220 104.018 1.00 76.75 374 ASN A N 1
ATOM 2913 C CA . ASN A 1 374 ? -58.898 -7.060 102.825 1.00 76.75 374 ASN A CA 1
ATOM 2914 C C . ASN A 1 374 ? -59.719 -6.508 101.649 1.00 76.75 374 ASN A C 1
ATOM 2916 O O . ASN A 1 374 ? -59.322 -6.622 100.490 1.00 76.75 374 ASN A O 1
ATOM 2920 N N . LEU A 1 375 ? -60.834 -5.842 101.943 1.00 71.12 375 LEU A N 1
ATOM 2921 C CA . LEU A 1 375 ? -61.702 -5.219 100.945 1.00 71.12 375 LEU A CA 1
ATOM 2922 C C . LEU A 1 375 ? -61.168 -3.903 100.406 1.00 71.12 375 LEU A C 1
ATOM 2924 O O . LEU A 1 375 ? -61.302 -3.624 99.218 1.00 71.12 375 LEU A O 1
ATOM 2928 N N . ALA A 1 376 ? -60.563 -3.099 101.272 1.00 70.06 376 ALA A N 1
ATOM 2929 C CA . ALA A 1 376 ? -60.003 -1.812 100.892 1.00 70.06 376 ALA A CA 1
ATOM 2930 C C . ALA A 1 376 ? -58.627 -1.931 100.205 1.00 70.06 376 ALA A C 1
ATOM 2932 O O . ALA A 1 376 ? -58.272 -1.086 99.380 1.00 70.06 376 ALA A O 1
ATOM 2933 N N . SER A 1 377 ? -57.855 -2.971 100.541 1.00 64.25 377 SER A N 1
ATOM 2934 C CA . SER A 1 377 ? -56.499 -3.231 100.024 1.00 64.25 377 SER A CA 1
ATOM 2935 C C . SER A 1 377 ? -56.456 -3.974 98.682 1.00 64.25 377 SER A C 1
ATOM 2937 O O . SER A 1 377 ? -55.398 -4.040 98.052 1.00 64.25 377 SER A O 1
ATOM 2939 N N . SER A 1 378 ? -57.603 -4.478 98.228 1.00 54.53 378 SER A N 1
ATOM 2940 C CA . SER A 1 378 ? -57.806 -5.068 96.901 1.00 54.53 378 SER A CA 1
ATOM 2941 C C . SER A 1 378 ? -58.043 -4.019 95.816 1.00 54.53 378 SER A C 1
ATOM 2943 O O . SER A 1 378 ? -57.714 -4.301 94.642 1.00 54.53 378 SER A O 1
#

Solvent-accessible surface area (backbone atoms only — not comparable to full-atom values): 20847 Å² total; per-residue (Å²): 144,72,85,80,48,72,87,72,45,55,61,63,77,43,33,44,76,50,88,80,90,49,45,42,23,45,32,37,35,34,52,44,68,55,100,89,47,78,76,48,70,49,77,47,70,47,61,51,29,42,66,51,43,41,54,53,24,72,76,65,72,37,45,41,36,32,31,42,93,84,37,54,63,22,40,55,60,99,66,70,57,82,63,80,72,91,70,67,62,65,84,51,76,72,40,83,44,76,56,94,94,39,53,23,38,36,37,35,47,75,41,75,32,80,79,82,58,52,44,33,36,39,41,31,40,72,39,63,65,58,53,52,50,50,54,51,50,54,51,52,53,50,52,52,52,51,52,51,50,52,53,52,50,50,53,52,53,52,51,54,52,52,52,53,54,52,51,51,52,54,48,51,52,53,50,46,52,54,40,40,76,73,67,43,44,85,61,72,61,84,67,89,50,94,50,74,69,19,53,52,31,50,53,49,38,51,52,28,52,52,49,42,53,50,52,53,50,50,53,51,51,51,52,51,50,51,52,52,50,52,52,50,53,54,52,50,53,53,50,54,52,49,51,53,49,50,52,49,50,53,50,50,52,49,51,50,52,63,51,48,52,59,49,51,52,50,51,53,49,54,51,41,43,50,51,40,53,50,52,47,65,68,49,53,69,53,50,73,75,75,42,54,77,69,50,47,52,49,49,50,50,50,36,54,49,23,60,69,39,78,66,87,70,54,78,70,57,42,55,55,44,23,55,52,39,23,49,56,33,44,77,72,69,34,90,61,18,62,62,55,15,47,44,42,31,75,34,52,52,92,66,82,56,76,84,47,51,67,45,56,68,39,97,58,19,64,59,55,50,50,51,39,33,54,62,48,76,78

Sequence (378 aa):
MIASISQTGIEISGILLAENSAPPTLASFISIKSSEKILGTLITAVAIDDGLLKQIRGLTSMVLIAYRGDRVTASTLSLDRYQLWEFPPPNTPPTRIEIAGKTYLSKVVEFPSLDQETLKIAVLKSAAETEKAEKQLWLIVKCFGLLGGLLFAGVIIAGFRVTQRLSSRIHNLTQATKQLARGNLATLIPVDTEDEVGELAEEFNTMAKQLDARDRQLHQQMQQLSNTLEELHHTQDQLIQREKMAALGQLIAGIAHEINNPLGAIQASANNTNKALKELFNQLPHLHQFLSYQEQNNLFELIARALQNKSSIASQETRALKRRIAAQLREHGIQNSRYIADLLADMGVPQTPELWLPILKSEQGEWAIELAYNLASS

pLDDT: mean 81.92, std 13.22, range [31.0, 97.94]

Radius of gyration: 89.16 Å; Cα contacts (8 Å, |Δi|>4): 384; chains: 1; bounding box: 167×38×213 Å

Secondary structure (DSSP, 8-state):
--TTSGGGTEEEEEEEPPSSSPPPEEEEEEEEE-SSSEEEEEEEEEE-SHHHHHHHHHHH--EEEEEETTEEEEESS---TT----PPPTTPPPEEEEETTEEEEEEEEEE-BTTSPPEEEEEEEESHHHHHHHHHHHHHHHHHHHHHHHHHHHHHHHHHHHHHHHHHHHHHHHHHHHHHHTT-TT-------SSHHHHHHHHHHHHHHHHHHHHHHHHHHHHHHHHHHHHHHHHHHHHHHHHHHHHHHHHHHHHHHHHHHHHHHHHHHHHHHHHHHHHHHHHHHHHHHHS-HHHHHHHHHHHHHHHH--S---HHHHHHHHHHHHHHHHHTT-TTHHHHHHHHHHTT--S--GGGHHHHTSTTHHHHHHHHHHHH--